Protein 5UV6 (pdb70)

Secondary structure (P-SEA, 3-state):
ccbbbbcccbbbbbbbbbcccccccccccccccccccccccccccccccccccccbbbbbbccccccccccccccccccccccbbbbbbbbbbccccccccccccccccbbbbbbbbbccccbbbbbbbccccccccccbbbbcccccccccbbbbbbbccccbbbbbbbbbbbbbbbbbcbbbbbbbccccbbbbbbbbbcccbbbbbbbcccbbbbcccccbbbbbcccbbbbbbccccccccbbbbbbbbccccccbbbbbbcccccccc/cccccccccbbbbbbbbbcccccccccccccccccccccccccccccccccccccbbbbbbccccccccbbbbbcccccccccbbbbbbbbbbccccccccccccccccbbbbbbbbbccccbbbbbbbcccccccccccbbbbcccccccccbbbbbbbccccbbbbbbbbbbbbbbbbbcbbbbbbbccccbbbbbcccccccbbbbbbbccccccccccccbbbbbcccbbbbbbcccccccbbbbbbbbbccccccbbbbbbbbbbbbcc

Sequence (547 aa):
MDNVTVRQGESATLRCTIDDRVTRVAWLNRSTILYAGNDKWSIDPRVIILVNTPTQYSIMIQNVDVYDEGPYTCSVQTDNHPKTSRVHLIVQVPPQIMNISSDITVNEGSSVTLLCLAIGRPEPTVTWRHLSGFVSEDEYLEISDIKRDQSGEYECSALNDVAAPDVRKVKITVNYPPYISKAKNTGVSVGQKGILSCEASAVPMAEFQWFKEETRLATGLDGMRIENKGRMSTLTFFNVSEKDYGNYTCVATNKLGNTNASITLYGPGAALVMDNVTVRQGESATLRCTIDDRVTRVAWLNRSTILYAGNDKWSIDPRVIILVNTPTQYSIMIQNVDVYDEGPYTCSVQTDNHPKTSRVHLIVQVPPQIMNISSDITVNEGSSVTLLCLAIGRPEPTVTWRHLSVGFVSEDEYLEISDIKRDQSGEYECSALNDVAAPDVRKVKITVNYPPYISKAKNTGVSVGQKGILSCEASAVPMAEFQWFKEETRLATGLDGMRIENKGRMSTLTFFNVSEKDYGNYTCVATNKLGNTNASITLYGPGAALV

B-factor: mean 84.64, std 22.62, range [40.25, 196.36]

Radius of gyration: 53.44 Å; Cα contacts (8 Å, |Δi|>4): 1397; chains: 2; bounding box: 169×76×80 Å

Nearest PDB structures (foldseek):
  5uv6-assembly1_B  TM=1.004E+00  e=1.821E-53  Homo sapiens
  5uv6-assembly1_A  TM=9.792E-01  e=1.766E-50  Homo sapiens
  6u6t-assembly1_A  TM=9.149E-01  e=5.052E-35  Homo sapiens
  6dlf-assembly1_B  TM=9.350E-01  e=6.873E-34  Homo sapiens
  6dlf-assembly1_A  TM=8.987E-01  e=1.972E-33  Homo sapiens

Structure (mmCIF, N/CA/C/O backbone):
data_5UV6
#
_entry.id   5UV6
#
_cell.length_a   93.564
_cell.length_b   93.564
_cell.length_c   262.158
_cell.angle_alpha   90.000
_cell.angle_beta   90.000
_cell.angle_gamma   90.000
#
_symmetry.space_group_name_H-M   'P 41 21 2'
#
loop_
_entity.id
_entity.type
_entity.pdbx_description
1 polymer 'Opioid-binding protein/cell adhesion molecule'
2 branched beta-D-mannopyranose-(1-4)-2-acetamido-2-deoxy-beta-D-glucopyranose-(1-4)-2-acetamido-2-deoxy-beta-D-glucopyranose
3 non-polymer 2-acetamido-2-deoxy-beta-D-glucopyranose
4 water water
#
loop_
_atom_site.group_PDB
_atom_site.id
_atom_site.type_symbol
_atom_site.label_atom_id
_atom_site.label_alt_id
_atom_site.label_comp_id
_atom_site.label_asym_id
_atom_site.label_entity_id
_atom_site.label_seq_id
_atom_site.pdbx_PDB_ins_code
_atom_site.Cartn_x
_atom_site.Cartn_y
_atom_site.Cartn_z
_atom_site.occupancy
_atom_site.B_iso_or_equiv
_atom_site.auth_seq_id
_atom_site.auth_comp_id
_atom_site.auth_asym_id
_atom_site.auth_atom_id
_atom_site.pdbx_PDB_model_num
ATOM 1 N N . MET A 1 7 ? 36.51084 38.51197 286.51490 1.000 99.59215 42 MET A N 1
ATOM 2 C CA . MET A 1 7 ? 36.21442 37.46072 285.54803 1.000 99.59215 42 MET A CA 1
ATOM 3 C C . MET A 1 7 ? 35.36040 36.36471 286.19705 1.000 99.59215 42 MET A C 1
ATOM 4 O O . MET A 1 7 ? 35.20968 36.31605 287.42138 1.000 99.59215 42 MET A O 1
ATOM 9 N N . ASP A 1 8 ? 34.79240 35.50025 285.35654 1.000 100.47321 43 ASP A N 1
ATOM 10 C CA . ASP A 1 8 ? 34.00588 34.35282 285.79373 1.000 97.51340 43 ASP A CA 1
ATOM 11 C C . ASP A 1 8 ? 34.80721 33.06340 285.85133 1.000 96.15910 43 ASP A C 1
ATOM 12 O O . ASP A 1 8 ? 34.36378 32.10812 286.49381 1.000 93.08115 43 ASP A O 1
ATOM 17 N N . ASN A 1 9 ? 35.96073 33.01222 285.19657 1.000 86.58338 44 ASN A N 1
ATOM 18 C CA . ASN A 1 9 ? 36.69156 31.77551 284.98181 1.000 86.98563 44 ASN A CA 1
ATOM 19 C C . ASN A 1 9 ? 37.86915 31.72998 285.94443 1.000 84.16922 44 ASN A C 1
ATOM 20 O O . ASN A 1 9 ? 38.60436 32.71127 286.08832 1.000 84.85404 44 ASN A O 1
ATOM 25 N N . VAL A 1 10 ? 38.02081 30.60331 286.62627 1.000 73.33244 45 VAL A N 1
ATOM 26 C CA . VAL A 1 10 ? 39.19707 30.32491 287.43619 1.000 73.25560 45 VAL A CA 1
ATOM 27 C C . VAL A 1 10 ? 39.93128 29.18792 286.74819 1.000 76.66726 45 VAL A C 1
ATOM 28 O O . VAL A 1 10 ? 39.41933 28.06672 286.64460 1.000 77.47190 45 VAL A O 1
ATOM 32 N N . THR A 1 11 ? 41.12375 29.47919 286.26011 1.000 73.41670 46 THR A N 1
ATOM 33 C CA . THR A 1 11 ? 41.88851 28.53421 285.46527 1.000 76.80386 46 THR A CA 1
ATOM 34 C C . THR A 1 11 ? 43.07089 28.09465 286.31052 1.000 78.10247 46 THR A C 1
ATOM 35 O O . THR A 1 11 ? 43.84325 28.93338 286.79086 1.000 78.08637 46 THR A O 1
ATOM 39 N N . VAL A 1 12 ? 43.20062 26.78468 286.49881 1.000 76.60763 47 VAL A N 1
ATOM 40 C CA . VAL A 1 12 ? 44.20527 26.21664 287.38068 1.000 77.86566 47 VAL A CA 1
ATOM 41 C C . VAL A 1 12 ? 44.89128 25.08012 286.65176 1.000 81.10182 47 VAL A C 1
ATOM 42 O O . VAL A 1 12 ? 44.24494 24.30795 285.93711 1.000 81.64563 47 VAL A O 1
ATOM 46 N N . ARG A 1 13 ? 46.19984 24.98018 286.82575 1.000 79.34229 48 ARG A N 1
ATOM 47 C CA . ARG A 1 13 ? 46.92314 23.86893 286.23845 1.000 85.05513 48 ARG A CA 1
ATOM 48 C C . ARG A 1 13 ? 46.62319 22.59662 287.02556 1.000 84.13368 48 ARG A C 1
ATOM 49 O O . ARG A 1 13 ? 46.53672 22.61383 288.25739 1.000 79.92255 48 ARG A O 1
ATOM 57 N N . GLN A 1 14 ? 46.41481 21.49826 286.30074 1.000 88.57004 49 GLN A N 1
ATOM 58 C CA . GLN A 1 14 ? 46.07118 20.23136 286.93273 1.000 88.68494 49 GLN A CA 1
ATOM 59 C C . GLN A 1 14 ? 47.15380 19.81278 287.91772 1.000 89.49719 49 GLN A C 1
ATOM 60 O O . GLN A 1 14 ? 48.34680 19.83826 287.60100 1.000 93.87856 49 GLN A O 1
ATOM 66 N N . GLY A 1 15 ? 46.73116 19.42293 289.12017 1.000 85.76404 50 GLY A N 1
ATOM 67 C CA . GLY A 1 15 ? 47.65644 19.07353 290.17162 1.000 86.46998 50 GLY A CA 1
ATOM 68 C C . GLY A 1 15 ? 48.00533 20.21325 291.09855 1.000 81.90318 50 GLY A C 1
ATOM 69 O O . GLY A 1 15 ? 48.63645 19.97318 292.13760 1.000 82.03643 50 GLY A O 1
ATOM 70 N N . GLU A 1 16 ? 47.64700 21.44586 290.73687 1.000 80.08417 51 GLU A N 1
ATOM 71 C CA . GLU A 1 16 ? 47.75403 22.59547 291.61859 1.000 79.28548 51 GLU A CA 1
ATOM 72 C C . GLU A 1 16 ? 46.45726 22.73427 292.41422 1.000 76.66534 51 GLU A C 1
ATOM 73 O O . GLU A 1 16 ? 45.53399 21.92826 292.28584 1.000 75.52727 51 GLU A O 1
ATOM 79 N N . SER A 1 17 ? 46.37093 23.77726 293.23302 1.000 71.49907 52 SER A N 1
ATOM 80 C CA . SER A 1 17 ? 45.21644 24.00239 294.09185 1.000 69.63852 52 SER A CA 1
ATOM 81 C C . SER A 1 17 ? 44.38145 25.13803 293.52342 1.000 67.77295 52 SER A C 1
ATOM 82 O O . SER A 1 17 ? 44.92685 26.16626 293.11340 1.000 67.73036 52 SER A O 1
ATOM 85 N N . ALA A 1 18 ? 43.06816 24.94204 293.47753 1.000 66.97788 53 ALA A N 1
ATOM 86 C CA . ALA A 1 18 ? 42.14016 25.98164 293.06201 1.000 63.65605 53 ALA A CA 1
ATOM 87 C C . ALA A 1 18 ? 41.53960 26.64261 294.29081 1.000 59.48081 53 ALA A C 1
ATOM 88 O O . ALA A 1 18 ? 41.11915 25.96241 295.22703 1.000 58.70539 53 ALA A O 1
ATOM 90 N N . THR A 1 19 ? 41.48193 27.96434 294.28247 1.000 61.47530 54 THR A N 1
ATOM 91 C CA . THR A 1 19 ? 40.93820 28.72405 295.39911 1.000 56.77535 54 THR A CA 1
ATOM 92 C C . THR A 1 19 ? 39.65488 29.39701 294.93477 1.000 53.13593 54 THR A C 1
ATOM 93 O O . THR A 1 19 ? 39.65947 30.13990 293.94022 1.000 53.82382 54 THR A O 1
ATOM 97 N N . LEU A 1 20 ? 38.56194 29.13394 295.65061 1.000 54.35289 55 LEU A N 1
ATOM 98 C CA . LEU A 1 20 ? 37.23662 29.62689 295.29037 1.000 51.55742 55 LEU A CA 1
ATOM 99 C C . LEU A 1 20 ? 36.81047 30.62306 296.36173 1.000 48.22167 55 LEU A C 1
ATOM 100 O O . LEU A 1 20 ? 36.31941 30.23769 297.42848 1.000 46.36380 55 LEU A O 1
ATOM 105 N N . ARG A 1 21 ? 36.99562 31.90341 296.06973 1.000 49.59658 56 ARG A N 1
ATOM 106 C CA . ARG A 1 21 ? 36.70395 32.97259 297.00897 1.000 48.57966 56 ARG A CA 1
ATOM 107 C C . ARG A 1 21 ? 35.38645 33.61778 296.63420 1.000 46.87748 56 ARG A C 1
ATOM 108 O O . ARG A 1 21 ? 35.18528 33.99970 295.48050 1.000 47.41757 56 ARG A O 1
ATOM 116 N N . CYS A 1 22 ? 34.50570 33.77336 297.60859 1.000 53.83542 57 CYS A N 1
ATOM 117 C CA . CYS A 1 22 ? 33.23445 34.43758 297.36765 1.000 53.33418 57 CYS A CA 1
ATOM 118 C C . CYS A 1 22 ? 33.18965 35.71445 298.19732 1.000 54.99827 57 CYS A C 1
ATOM 119 O O . CYS A 1 22 ? 33.15678 35.66723 299.43661 1.000 56.40929 57 CYS A O 1
ATOM 122 N N . THR A 1 23 ? 33.25379 36.84595 297.50616 1.000 59.39168 58 THR A N 1
ATOM 123 C CA . THR A 1 23 ? 33.10162 38.13956 298.14528 1.000 61.53171 58 THR A CA 1
ATOM 124 C C . THR A 1 23 ? 31.64308 38.34992 298.49905 1.000 61.53980 58 THR A C 1
ATOM 125 O O . THR A 1 23 ? 30.75467 38.07553 297.69197 1.000 60.51776 58 THR A O 1
ATOM 129 N N . ILE A 1 24 ? 31.38569 38.83270 299.70402 1.000 62.85891 59 ILE A N 1
ATOM 130 C CA . ILE A 1 24 ? 30.02040 39.02189 300.16852 1.000 63.66911 59 ILE A CA 1
ATOM 131 C C . ILE A 1 24 ? 29.87655 40.48363 300.56213 1.000 66.33505 59 ILE A C 1
ATOM 132 O O . ILE A 1 24 ? 30.33427 40.90273 301.63276 1.000 68.87433 59 ILE A O 1
ATOM 137 N N . ASP A 1 25 ? 29.25586 41.26119 299.66930 1.000 79.63455 60 ASP A N 1
ATOM 138 C CA . ASP A 1 25 ? 28.94341 42.67248 299.84737 1.000 84.43351 60 ASP A CA 1
ATOM 139 C C . ASP A 1 25 ? 27.56448 42.89926 300.47165 1.000 86.63527 60 ASP A C 1
ATOM 140 O O . ASP A 1 25 ? 27.00063 43.99471 300.32657 1.000 91.51817 60 ASP A O 1
ATOM 145 N N . ASP A 1 26 ? 26.99438 41.88767 301.12694 1.000 81.25205 61 ASP A N 1
ATOM 146 C CA . ASP A 1 26 ? 25.65123 42.00412 301.67311 1.000 83.34189 61 ASP A CA 1
ATOM 147 C C . ASP A 1 26 ? 25.59370 41.39103 303.06557 1.000 82.86237 61 ASP A C 1
ATOM 148 O O . ASP A 1 26 ? 26.40540 40.53152 303.42550 1.000 82.03776 61 ASP A O 1
ATOM 153 N N . ARG A 1 27 ? 24.61455 41.85466 303.85023 1.000 74.89422 62 ARG A N 1
ATOM 154 C CA . ARG A 1 27 ? 24.24632 41.17465 305.08551 1.000 76.33866 62 ARG A CA 1
ATOM 155 C C . ARG A 1 27 ? 23.66217 39.80997 304.73407 1.000 74.94116 62 ARG A C 1
ATOM 156 O O . ARG A 1 27 ? 22.47064 39.69068 304.42368 1.000 75.48716 62 ARG A O 1
ATOM 158 N N . VAL A 1 28 ? 24.50735 38.78350 304.76036 1.000 65.40772 63 VAL A N 1
ATOM 159 C CA . VAL A 1 28 ? 24.14075 37.43037 304.36998 1.000 64.59996 63 VAL A CA 1
ATOM 160 C C . VAL A 1 28 ? 23.82069 36.62550 305.62130 1.000 67.21048 63 VAL A C 1
ATOM 161 O O . VAL A 1 28 ? 24.54857 36.70029 306.62031 1.000 68.89256 63 VAL A O 1
ATOM 165 N N . THR A 1 29 ? 22.71755 35.87510 305.58332 1.000 58.19431 64 THR A N 1
ATOM 166 C CA . THR A 1 29 ? 22.40116 34.97439 306.68578 1.000 60.53640 64 THR A CA 1
ATOM 167 C C . THR A 1 29 ? 22.91874 33.56835 306.43787 1.000 60.67556 64 THR A C 1
ATOM 168 O O . THR A 1 29 ? 23.30960 32.89359 307.39657 1.000 62.25427 64 THR A O 1
ATOM 172 N N . ARG A 1 30 ? 22.91838 33.09399 305.18451 1.000 54.81479 65 ARG A N 1
ATOM 173 C CA . ARG A 1 30 ? 23.44379 31.75712 304.90617 1.000 54.35345 65 ARG A CA 1
ATOM 174 C C . ARG A 1 30 ? 24.33136 31.77653 303.67718 1.000 49.53089 65 ARG A C 1
ATOM 175 O O . ARG A 1 30 ? 24.14051 32.58040 302.77338 1.000 47.54966 65 ARG A O 1
ATOM 183 N N . VAL A 1 31 ? 25.29310 30.85976 303.64244 1.000 54.54069 66 VAL A N 1
ATOM 184 C CA . VAL A 1 31 ? 26.30531 30.83357 302.59591 1.000 49.66132 66 VAL A CA 1
ATOM 185 C C . VAL A 1 31 ? 26.71164 29.38639 302.34292 1.000 47.30624 66 VAL A C 1
ATOM 186 O O . VAL A 1 31 ? 26.71064 28.55516 303.25492 1.000 48.46276 66 VAL A O 1
ATOM 190 N N . ALA A 1 32 ? 27.03474 29.07950 301.08598 1.000 47.12293 67 ALA A N 1
ATOM 191 C CA . ALA A 1 32 ? 27.42260 27.73209 300.67964 1.000 46.27880 67 ALA A CA 1
ATOM 192 C C . ALA A 1 32 ? 28.21655 27.80431 299.38805 1.000 45.79358 67 ALA A C 1
ATOM 193 O O . ALA A 1 32 ? 28.00442 28.69715 298.56369 1.000 46.40813 67 ALA A O 1
ATOM 195 N N . TRP A 1 33 ? 29.14830 26.86578 299.24002 1.000 47.96382 68 TRP A N 1
ATOM 196 C CA . TRP A 1 33 ? 29.83351 26.59037 297.98377 1.000 48.88444 68 TRP A CA 1
ATOM 197 C C . TRP A 1 33 ? 29.28249 25.28728 297.43300 1.000 52.52650 68 TRP A C 1
ATOM 198 O O . TRP A 1 33 ? 29.34280 24.24297 298.10608 1.000 52.97697 68 TRP A O 1
ATOM 209 N N . LEU A 1 34 ? 28.78367 25.36334 296.19827 1.000 50.38798 69 LEU A N 1
ATOM 210 C CA . LEU A 1 34 ? 28.18903 24.26711 295.45004 1.000 55.23412 69 LEU A CA 1
ATOM 211 C C . LEU A 1 34 ? 29.11569 23.88630 294.31051 1.000 58.39813 69 LEU A C 1
ATOM 212 O O . LEU A 1 34 ? 29.71751 24.75342 293.67049 1.000 57.14808 69 LEU A O 1
ATOM 217 N N . ASN A 1 35 ? 29.23122 22.59137 294.07971 1.000 56.98730 70 ASN A N 1
ATOM 218 C CA . ASN A 1 35 ? 29.89966 22.03226 292.91189 1.000 60.34742 70 ASN A CA 1
ATOM 219 C C . ASN A 1 35 ? 28.78636 21.55722 291.97977 1.000 61.75417 70 ASN A C 1
ATOM 220 O O . ASN A 1 35 ? 28.26107 20.45400 292.13862 1.000 64.09387 70 ASN A O 1
ATOM 225 N N . ARG A 1 36 ? 28.43483 22.39604 291.00052 1.000 66.87239 71 ARG A N 1
ATOM 226 C CA . ARG A 1 36 ? 27.26980 22.16878 290.14865 1.000 67.87083 71 ARG A CA 1
ATOM 227 C C . ARG A 1 36 ? 26.01433 22.22881 291.01160 1.000 67.52798 71 ARG A C 1
ATOM 228 O O . ARG A 1 36 ? 25.65044 23.30821 291.48672 1.000 65.02911 71 ARG A O 1
ATOM 236 N N . SER A 1 37 ? 25.32228 21.10400 291.19398 1.000 65.09298 72 SER A N 1
ATOM 237 C CA . SER A 1 37 ? 24.18423 21.03725 292.10870 1.000 65.58208 72 SER A CA 1
ATOM 238 C C . SER A 1 37 ? 24.50467 20.27367 293.39001 1.000 67.10987 72 SER A C 1
ATOM 239 O O . SER A 1 37 ? 23.59377 19.96296 294.16353 1.000 68.35194 72 SER A O 1
ATOM 242 N N . THR A 1 38 ? 25.77520 19.97740 293.62985 1.000 60.16848 73 THR A N 1
ATOM 243 C CA . THR A 1 38 ? 26.23730 19.31418 294.83599 1.000 60.54299 73 THR A CA 1
ATOM 244 C C . THR A 1 38 ? 26.72228 20.35672 295.83081 1.000 54.96369 73 THR A C 1
ATOM 245 O O . THR A 1 38 ? 27.49386 21.24688 295.46398 1.000 52.71947 73 THR A O 1
ATOM 249 N N . ILE A 1 39 ? 26.27202 20.24819 297.08167 1.000 55.55374 74 ILE A N 1
ATOM 250 C CA . ILE A 1 39 ? 26.70167 21.16335 298.13710 1.000 50.00155 74 ILE A CA 1
ATOM 251 C C . ILE A 1 39 ? 28.06648 20.69838 298.62474 1.000 47.59310 74 ILE A C 1
ATOM 252 O O . ILE A 1 39 ? 28.23710 19.53133 298.99064 1.000 48.61994 74 ILE A O 1
ATOM 257 N N . LEU A 1 40 ? 29.05781 21.58550 298.56428 1.000 51.84119 75 LEU A N 1
ATOM 258 C CA . LEU A 1 40 ? 30.38197 21.25099 299.07923 1.000 49.15156 75 LEU A CA 1
ATOM 259 C C . LEU A 1 40 ? 30.53898 21.67401 300.52871 1.000 45.77513 75 LEU A C 1
ATOM 260 O O . LEU A 1 40 ? 30.89132 20.86249 301.39210 1.000 45.68126 75 LEU A O 1
ATOM 265 N N . TYR A 1 41 ? 30.30884 22.95324 300.79687 1.000 49.91878 76 TYR A N 1
ATOM 266 C CA . TYR A 1 41 ? 30.50290 23.48592 302.13256 1.000 48.30781 76 TYR A CA 1
ATOM 267 C C . TYR A 1 41 ? 29.32877 24.40638 302.40087 1.000 49.33403 76 TYR A C 1
ATOM 268 O O . TYR A 1 41 ? 29.00959 25.24213 301.55519 1.000 49.15479 76 TYR A O 1
ATOM 277 N N . ALA A 1 42 ? 28.67085 24.25543 303.55094 1.000 44.08034 77 ALA A N 1
ATOM 278 C CA . ALA A 1 42 ? 27.55917 25.13535 303.91952 1.000 46.39490 77 ALA A CA 1
ATOM 279 C C . ALA A 1 42 ? 27.89158 25.77780 305.26249 1.000 47.65217 77 ALA A C 1
ATOM 280 O O . ALA A 1 42 ? 27.74979 25.15547 306.31907 1.000 48.75578 77 ALA A O 1
ATOM 282 N N . GLY A 1 43 ? 28.29180 27.03735 305.22606 1.000 47.42919 78 GLY A N 1
ATOM 283 C CA . GLY A 1 43 ? 28.79020 27.64063 306.44319 1.000 50.00396 78 GLY A CA 1
ATOM 284 C C . GLY A 1 43 ? 30.01923 26.88070 306.88179 1.000 47.86677 78 GLY A C 1
ATOM 285 O O . GLY A 1 43 ? 30.94303 26.64539 306.09715 1.000 44.94199 78 GLY A O 1
ATOM 286 N N . ASN A 1 44 ? 30.03527 26.45196 308.13646 1.000 47.87457 79 ASN A N 1
ATOM 287 C CA . ASN A 1 44 ? 31.14536 25.66035 308.63971 1.000 45.87037 79 ASN A CA 1
ATOM 288 C C . ASN A 1 44 ? 30.88522 24.16701 308.53700 1.000 43.77910 79 ASN A C 1
ATOM 289 O O . ASN A 1 44 ? 31.67689 23.37443 309.05983 1.000 42.77452 79 ASN A O 1
ATOM 294 N N . ASP A 1 45 ? 29.80785 23.77021 307.86400 1.000 47.43381 80 ASP A N 1
ATOM 295 C CA . ASP A 1 45 ? 29.38962 22.37544 307.77340 1.000 47.09910 80 ASP A CA 1
ATOM 296 C C . ASP A 1 45 ? 29.89237 21.79126 306.45503 1.000 45.56180 80 ASP A C 1
ATOM 297 O O . ASP A 1 45 ? 29.32380 22.04395 305.39147 1.000 46.07900 80 ASP A O 1
ATOM 302 N N . LYS A 1 46 ? 30.95099 20.99483 306.52262 1.000 47.84199 81 LYS A N 1
ATOM 303 C CA . LYS A 1 46 ? 31.50721 20.36983 305.33096 1.000 47.16536 81 LYS A CA 1
ATOM 304 C C . LYS A 1 46 ? 30.61125 19.21539 304.89393 1.000 49.18795 81 LYS A C 1
ATOM 305 O O . LYS A 1 46 ? 30.51440 18.19670 305.58103 1.000 49.91742 81 LYS A O 1
ATOM 311 N N . TRP A 1 47 ? 29.95639 19.37584 303.74369 1.000 43.64950 82 TRP A N 1
ATOM 312 C CA . TRP A 1 47 ? 29.18668 18.29324 303.13776 1.000 45.89445 82 TRP A CA 1
ATOM 313 C C . TRP A 1 47 ? 30.08917 17.29495 302.41132 1.000 48.12016 82 TRP A C 1
ATOM 314 O O . TRP A 1 47 ? 29.90079 16.07798 302.52759 1.000 51.13338 82 TRP A O 1
ATOM 325 N N . SER A 1 48 ? 31.04055 17.78947 301.62019 1.000 58.20051 83 SER A N 1
ATOM 326 C CA . SER A 1 48 ? 31.92909 16.90871 300.87291 1.000 59.46028 83 SER A CA 1
ATOM 327 C C . SER A 1 48 ? 32.71364 16.00784 301.81579 1.000 59.36867 83 SER A C 1
ATOM 328 O O . SER A 1 48 ? 33.04788 16.39328 302.93711 1.000 57.72163 83 SER A O 1
ATOM 331 N N . ILE A 1 49 ? 33.03797 14.80573 301.34254 1.000 62.93429 84 ILE A N 1
ATOM 332 C CA . ILE A 1 49 ? 33.91588 13.90289 302.07908 1.000 66.58108 84 ILE A CA 1
ATOM 333 C C . ILE A 1 49 ? 35.30754 13.84440 301.45614 1.000 68.63411 84 ILE A C 1
ATOM 334 O O . ILE A 1 49 ? 36.13994 13.02375 301.87248 1.000 72.58668 84 ILE A O 1
ATOM 339 N N . ASP A 1 50 ? 35.57960 14.70824 300.47078 1.000 66.21865 85 ASP A N 1
ATOM 340 C CA . ASP A 1 50 ? 36.85391 14.71954 299.76267 1.000 68.37476 85 ASP A CA 1
ATOM 341 C C . ASP A 1 50 ? 37.85851 15.53909 300.56084 1.000 66.78200 85 ASP A C 1
ATOM 342 O O . ASP A 1 50 ? 37.65707 16.74809 300.73305 1.000 62.66766 85 ASP A O 1
ATOM 347 N N . PRO A 1 51 ? 38.93837 14.93441 301.06326 1.000 64.13780 86 PRO A N 1
ATOM 348 C CA . PRO A 1 51 ? 39.91555 15.70233 301.85202 1.000 63.26912 86 PRO A CA 1
ATOM 349 C C . PRO A 1 51 ? 40.61106 16.79508 301.06005 1.000 61.43048 86 PRO A C 1
ATOM 350 O O . PRO A 1 51 ? 41.31467 17.62435 301.65758 1.000 60.30617 86 PRO A O 1
ATOM 354 N N . ARG A 1 52 ? 40.44574 16.82009 299.73671 1.000 63.41274 87 ARG A N 1
ATOM 355 C CA . ARG A 1 52 ? 41.01578 17.90279 298.94804 1.000 63.71806 87 ARG A CA 1
ATOM 356 C C . ARG A 1 52 ? 40.27360 19.21301 299.17752 1.000 61.67461 87 ARG A C 1
ATOM 357 O O . ARG A 1 52 ? 40.88079 20.28635 299.10352 1.000 63.26228 87 ARG A O 1
ATOM 365 N N . VAL A 1 53 ? 38.98466 19.15838 299.49052 1.000 60.45417 88 VAL A N 1
ATOM 366 C CA . VAL A 1 53 ? 38.18729 20.36901 299.66550 1.000 58.05339 88 VAL A CA 1
ATOM 367 C C . VAL A 1 53 ? 38.33768 20.82833 301.11146 1.000 55.06670 88 VAL A C 1
ATOM 368 O O . VAL A 1 53 ? 37.91458 20.13846 302.03992 1.000 53.46309 88 VAL A O 1
ATOM 372 N N . ILE A 1 54 ? 38.96216 21.98495 301.30837 1.000 52.47119 89 ILE A N 1
ATOM 373 C CA . ILE A 1 54 ? 39.13420 22.55027 302.63781 1.000 50.80567 89 ILE A CA 1
ATOM 374 C C . ILE A 1 54 ? 38.62551 23.98430 302.63093 1.000 49.55337 89 ILE A C 1
ATOM 375 O O . ILE A 1 54 ? 38.64236 24.66873 301.60155 1.000 50.50407 89 ILE A O 1
ATOM 380 N N . ILE A 1 55 ? 38.18473 24.44228 303.79427 1.000 44.93176 90 ILE A N 1
ATOM 381 C CA . ILE A 1 55 ? 37.68129 25.79974 303.95468 1.000 44.98784 90 ILE A CA 1
ATOM 382 C C . ILE A 1 55 ? 38.85345 26.70106 304.30062 1.000 48.04410 90 ILE A C 1
ATOM 383 O O . ILE A 1 55 ? 39.79062 26.28973 304.99460 1.000 49.57679 90 ILE A O 1
ATOM 388 N N . LEU A 1 56 ? 38.82728 27.91969 303.77358 1.000 43.78123 91 LEU A N 1
ATOM 389 C CA . LEU A 1 56 ? 39.91593 28.87223 303.93920 1.000 47.50912 91 LEU A CA 1
ATOM 390 C C . LEU A 1 56 ? 39.48149 30.12640 304.67460 1.000 50.85554 91 LEU A C 1
ATOM 391 O O . LEU A 1 56 ? 40.20202 30.60507 305.55780 1.000 55.07260 91 LEU A O 1
ATOM 396 N N . VAL A 1 57 ? 38.33828 30.69919 304.30989 1.000 44.94874 92 VAL A N 1
ATOM 397 C CA . VAL A 1 57 ? 37.88238 31.95274 304.89982 1.000 49.90417 92 VAL A CA 1
ATOM 398 C C . VAL A 1 57 ? 36.39233 31.83865 305.15502 1.000 48.28203 92 VAL A C 1
ATOM 399 O O . VAL A 1 57 ? 35.64654 31.40388 304.27491 1.000 43.08445 92 VAL A O 1
ATOM 403 N N . ASN A 1 58 ? 35.95255 32.21313 306.36090 1.000 49.58186 93 ASN A N 1
ATOM 404 C CA . ASN A 1 58 ? 34.52273 32.25506 306.68668 1.000 50.00927 93 ASN A CA 1
ATOM 405 C C . ASN A 1 58 ? 34.28908 33.46349 307.59559 1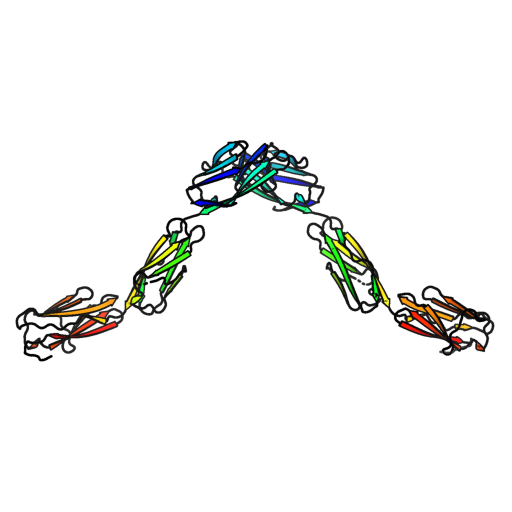.000 57.10702 93 ASN A C 1
ATOM 406 O O . ASN A 1 58 ? 34.14314 33.34177 308.81230 1.000 58.02879 93 ASN A O 1
ATOM 411 N N . THR A 1 59 ? 34.23640 34.63465 306.97784 1.000 56.94418 94 THR A N 1
ATOM 412 C CA . THR A 1 59 ? 33.96863 35.91375 307.60791 1.000 58.33341 94 THR A CA 1
ATOM 413 C C . THR A 1 59 ? 32.72182 36.52385 306.97673 1.000 53.99399 94 THR A C 1
ATOM 414 O O . THR A 1 59 ? 32.32114 36.12584 305.87451 1.000 49.57233 94 THR A O 1
ATOM 418 N N . PRO A 1 60 ? 32.08133 37.49652 307.63593 1.000 59.43542 95 PRO A N 1
ATOM 419 C CA . PRO A 1 60 ? 30.89509 38.12423 307.03140 1.000 56.59594 95 PRO A CA 1
ATOM 420 C C . PRO A 1 60 ? 31.16050 38.76817 305.68123 1.000 53.74723 95 PRO A C 1
ATOM 421 O O . PRO A 1 60 ? 30.19894 39.08767 304.97462 1.000 51.74191 95 PRO A O 1
ATOM 425 N N . THR A 1 61 ? 32.41732 38.97429 305.29736 1.000 62.06318 96 THR A N 1
ATOM 426 C CA . THR A 1 61 ? 32.73449 39.57405 304.01257 1.000 59.27641 96 THR A CA 1
ATOM 427 C C . THR A 1 61 ? 33.23278 38.56752 302.99149 1.000 55.70297 96 THR A C 1
ATOM 428 O O . THR A 1 61 ? 33.40004 38.94051 301.82408 1.000 53.01482 96 THR A O 1
ATOM 432 N N . GLN A 1 62 ? 33.51251 37.32633 303.39528 1.000 53.18386 97 GLN A N 1
ATOM 433 C CA . GLN A 1 62 ? 34.17159 36.40734 302.47439 1.000 49.37900 97 GLN A CA 1
ATOM 434 C C . GLN A 1 62 ? 33.93142 34.95928 302.88733 1.000 48.24944 97 GLN A C 1
ATOM 435 O O . GLN A 1 62 ? 34.03693 34.61695 304.06904 1.000 53.07176 97 GLN A O 1
ATOM 441 N N . TYR A 1 63 ? 33.63753 34.11219 301.89963 1.000 52.09026 98 TYR A N 1
ATOM 442 C CA . TYR A 1 63 ? 33.45839 32.67928 302.11388 1.000 50.00959 98 TYR A CA 1
ATOM 443 C C . TYR A 1 63 ? 34.22471 31.94985 301.01972 1.000 46.91316 98 TYR A C 1
ATOM 444 O O . TYR A 1 63 ? 33.80601 31.95653 299.85667 1.000 45.01312 98 TYR A O 1
ATOM 453 N N . SER A 1 64 ? 35.34384 31.32807 301.38449 1.000 45.59316 99 SER A N 1
ATOM 454 C CA . SER A 1 64 ? 36.31272 30.85386 300.40888 1.000 45.11116 99 SER A CA 1
ATOM 455 C C . SER A 1 64 ? 36.78196 29.46544 300.79707 1.000 44.89094 99 SER A C 1
ATOM 456 O O . SER A 1 64 ? 37.17653 29.24740 301.94994 1.000 46.31449 99 SER A O 1
ATOM 459 N N . ILE A 1 65 ? 36.76740 28.54784 299.82314 1.000 45.83047 100 ILE A N 1
ATOM 460 C CA . ILE A 1 65 ? 37.26248 27.18460 300.00421 1.000 46.59104 100 ILE A CA 1
ATOM 461 C C . ILE A 1 65 ? 38.39302 26.93147 299.01948 1.000 50.38716 100 ILE A C 1
ATOM 462 O O . ILE A 1 65 ? 38.71848 27.78972 298.19217 1.000 51.95713 100 ILE A O 1
ATOM 467 N N . MET A 1 66 ? 38.98530 25.74358 299.08332 1.000 46.77833 101 MET A N 1
ATOM 468 C CA . MET A 1 66 ? 40.07992 25.39328 298.19036 1.000 52.57673 101 MET A CA 1
ATOM 469 C C . MET A 1 66 ? 39.98337 23.91942 297.84208 1.000 55.11447 101 MET A C 1
ATOM 470 O O . MET A 1 66 ? 39.79473 23.07894 298.72908 1.000 52.00138 101 MET A O 1
ATOM 475 N N . ILE A 1 67 ? 40.09212 23.61506 296.55375 1.000 57.75213 102 ILE A N 1
ATOM 476 C CA . ILE A 1 67 ? 40.20775 22.24550 296.07486 1.000 60.30021 102 ILE A CA 1
ATOM 477 C C . ILE A 1 67 ? 41.68624 22.04029 295.79538 1.000 64.21592 102 ILE A C 1
ATOM 478 O O . ILE A 1 67 ? 42.20251 22.48892 294.77029 1.000 67.24247 102 ILE A O 1
ATOM 483 N N . GLN A 1 68 ? 42.38829 21.39569 296.70932 1.000 67.92554 103 GLN A N 1
ATOM 484 C CA . GLN A 1 68 ? 43.80321 21.19149 296.47636 1.000 70.86124 103 GLN A CA 1
ATOM 485 C C . GLN A 1 68 ? 43.99837 19.93456 295.63898 1.000 71.08393 103 GLN A C 1
ATOM 486 O O . GLN A 1 68 ? 43.18146 19.00998 295.68351 1.000 68.97577 103 GLN A O 1
ATOM 492 N N . ASN A 1 69 ? 45.07230 19.93184 294.83808 1.000 67.71823 104 ASN A N 1
ATOM 493 C CA . ASN A 1 69 ? 45.37557 18.86032 293.88470 1.000 73.07555 104 ASN A CA 1
ATOM 494 C C . ASN A 1 69 ? 44.20097 18.64749 292.91777 1.000 72.63228 104 ASN A C 1
ATOM 495 O O . ASN A 1 69 ? 43.53166 17.61019 292.89472 1.000 74.14963 104 ASN A O 1
ATOM 500 N N . VAL A 1 70 ? 43.98604 19.67467 292.09009 1.000 76.03072 105 VAL A N 1
ATOM 501 C CA . VAL A 1 70 ? 42.82528 19.70852 291.20701 1.000 75.55588 105 VAL A CA 1
ATOM 502 C C . VAL A 1 70 ? 42.95581 18.65072 290.11817 1.000 78.58801 105 VAL A C 1
ATOM 503 O O . VAL A 1 70 ? 44.04556 18.39989 289.58135 1.000 82.36950 105 VAL A O 1
ATOM 507 N N . ASP A 1 71 ? 41.83068 18.02662 289.78956 1.000 82.75976 106 ASP A N 1
ATOM 508 C CA . ASP A 1 71 ? 41.70721 17.01038 288.75802 1.000 86.81744 106 ASP A CA 1
ATOM 509 C C . ASP A 1 71 ? 40.90275 17.58125 287.59367 1.000 87.18238 106 ASP A C 1
ATOM 510 O O . ASP A 1 71 ? 40.18592 18.57472 287.73897 1.000 83.39022 106 ASP A O 1
ATOM 515 N N . VAL A 1 72 ? 41.02823 16.95944 286.42024 1.000 88.61078 107 VAL A N 1
ATOM 516 C CA . VAL A 1 72 ? 40.19691 17.38515 285.29425 1.000 89.94743 107 VAL A CA 1
ATOM 517 C C . VAL A 1 72 ? 38.71782 17.23306 285.63574 1.000 86.63852 107 VAL A C 1
ATOM 518 O O . VAL A 1 72 ? 37.89294 18.09238 285.29684 1.000 84.23459 107 VAL A O 1
ATOM 522 N N . TYR A 1 73 ? 38.36554 16.16486 286.35404 1.000 86.99822 108 TYR A N 1
ATOM 523 C CA . TYR A 1 73 ? 36.97578 15.93284 286.72889 1.000 84.37297 108 TYR A CA 1
ATOM 524 C C . TYR A 1 73 ? 36.40132 17.05231 287.58689 1.000 77.19061 108 TYR A C 1
ATOM 525 O O . TYR A 1 73 ? 35.17989 17.10932 287.75838 1.000 75.08022 108 TYR A O 1
ATOM 534 N N . ASP A 1 74 ? 37.24115 17.94255 288.12145 1.000 79.10657 109 ASP A N 1
ATOM 535 C CA . ASP A 1 74 ? 36.74989 19.08152 288.88620 1.000 77.48176 109 ASP A CA 1
ATOM 536 C C . ASP A 1 74 ? 36.24786 20.20692 287.99699 1.000 77.38453 109 ASP A C 1
ATOM 537 O O . ASP A 1 74 ? 35.52472 21.08214 288.48408 1.000 76.01721 109 ASP A O 1
ATOM 542 N N . GLU A 1 75 ? 36.63357 20.21829 286.71868 1.000 77.07610 110 GLU A N 1
ATOM 543 C CA . GLU A 1 75 ? 36.25693 21.31120 285.83162 1.000 76.69244 110 GLU A CA 1
ATOM 544 C C . GLU A 1 75 ? 34.74232 21.41049 285.73515 1.000 75.60767 110 GLU A C 1
ATOM 545 O O . GLU A 1 75 ? 34.05737 20.40717 285.52845 1.000 76.49361 110 GLU A O 1
ATOM 551 N N . GLY A 1 76 ? 34.21666 22.62142 285.90131 1.000 71.72985 111 GLY A N 1
ATOM 552 C CA . GLY A 1 76 ? 32.78445 22.81535 285.87687 1.000 70.84041 111 GLY A CA 1
ATOM 553 C C . GLY A 1 76 ? 32.32697 24.06663 286.59900 1.000 66.42933 111 GLY A C 1
ATOM 554 O O . GLY A 1 76 ? 33.13255 24.90426 287.01353 1.000 64.31025 111 GLY A O 1
ATOM 555 N N . PRO A 1 77 ? 31.00911 24.23869 286.73063 1.000 66.56350 112 PRO A N 1
ATOM 556 C CA . PRO A 1 77 ? 30.49289 25.42274 287.43771 1.000 63.82220 112 PRO A CA 1
ATOM 557 C C . PRO A 1 77 ? 30.36804 25.21974 288.94909 1.000 62.67055 112 PRO A C 1
ATOM 558 O O . PRO A 1 77 ? 29.74069 24.26414 289.42414 1.000 63.65176 112 PRO A O 1
ATOM 562 N N . TYR A 1 78 ? 31.00375 26.11117 289.70856 1.000 59.48046 113 TYR A N 1
ATOM 563 C CA . TYR A 1 78 ? 30.91285 26.16396 291.16237 1.000 57.00489 113 TYR A CA 1
ATOM 564 C C . TYR A 1 78 ? 30.19434 27.44739 291.54862 1.000 53.95716 113 TYR A C 1
ATOM 565 O O . TYR A 1 78 ? 30.57174 28.53269 291.09716 1.000 54.89808 113 TYR A O 1
ATOM 574 N N . THR A 1 79 ? 29.18545 27.33595 292.39827 1.000 57.86671 114 THR A N 1
ATOM 575 C CA . THR A 1 79 ? 28.34875 28.47953 292.72137 1.000 55.75158 114 THR A CA 1
ATOM 576 C C . THR A 1 79 ? 28.47144 28.81928 294.19613 1.000 52.70476 114 THR A C 1
ATOM 577 O O . THR A 1 79 ? 28.41956 27.93963 295.05572 1.000 52.52232 114 THR A O 1
ATOM 581 N N . CYS A 1 80 ? 28.60485 30.10257 294.47978 1.000 55.82781 115 CYS A N 1
ATOM 582 C CA . CYS A 1 80 ? 28.50634 30.60483 295.84160 1.000 53.73950 115 CYS A CA 1
ATOM 583 C C . CYS A 1 80 ? 27.05286 31.01348 296.05027 1.000 55.21913 115 CYS A C 1
ATOM 584 O O . CYS A 1 80 ? 26.62901 32.09190 295.62028 1.000 55.72312 115 CYS A O 1
ATOM 587 N N . SER A 1 81 ? 26.26915 30.12755 296.66476 1.000 49.87335 116 SER A N 1
ATOM 588 C CA . SER A 1 81 ? 24.85519 30.38350 296.90409 1.000 52.31113 116 SER A CA 1
ATOM 589 C C . SER A 1 81 ? 24.67821 30.91294 298.31483 1.000 52.24075 116 SER A C 1
ATOM 590 O O . SER A 1 81 ? 25.28936 30.39569 299.24892 1.000 51.26524 116 SER A O 1
ATOM 593 N N . VAL A 1 82 ? 23.83627 31.93574 298.47758 1.000 52.38768 117 VAL A N 1
ATOM 594 C CA . VAL A 1 82 ? 23.61084 32.54096 299.78574 1.000 53.62118 117 VAL A CA 1
ATOM 595 C C . VAL A 1 82 ? 22.13361 32.84643 299.98235 1.000 57.16097 117 VAL A C 1
ATOM 596 O O . VAL A 1 82 ? 21.32948 32.81533 299.05489 1.000 58.55148 117 VAL A O 1
ATOM 600 N N . GLN A 1 83 ? 21.79916 33.18666 301.21665 1.000 54.64959 118 GLN A N 1
ATOM 601 C CA . GLN A 1 83 ? 20.47431 33.65375 301.59016 1.000 58.04216 118 GLN A CA 1
ATOM 602 C C . GLN A 1 83 ? 20.65819 34.95969 302.34256 1.000 58.66021 118 GLN A C 1
ATOM 603 O O . GLN A 1 83 ? 21.40213 35.00293 303.33508 1.000 58.66196 118 GLN A O 1
ATOM 609 N N . THR A 1 84 ? 20.02092 36.02188 301.83506 1.000 68.04091 119 THR A N 1
ATOM 610 C CA . THR A 1 84 ? 19.95818 37.33229 302.46275 1.000 68.79870 119 THR A CA 1
ATOM 611 C C . THR A 1 84 ? 18.60742 37.50886 303.16031 1.000 72.02567 119 THR A C 1
ATOM 612 O O . THR A 1 84 ? 17.70682 36.66884 303.06554 1.000 73.55124 119 THR A O 1
ATOM 616 N N . ASP A 1 85 ? 18.45993 38.64605 303.84508 1.000 75.32036 120 ASP A N 1
ATOM 617 C CA . ASP A 1 85 ? 17.20651 38.97009 304.51506 1.000 78.28086 120 ASP A CA 1
ATOM 618 C C . ASP A 1 85 ? 16.06492 39.21261 303.53853 1.000 80.06448 120 ASP A C 1
ATOM 619 O O . ASP A 1 85 ? 14.90406 39.23560 303.96285 1.000 83.56338 120 ASP A O 1
ATOM 621 N N . ASN A 1 86 ? 16.35929 39.40399 302.25118 1.000 78.91078 121 ASN A N 1
ATOM 622 C CA . ASN A 1 86 ? 15.33990 39.79008 301.27961 1.000 83.32129 121 ASN A CA 1
ATOM 623 C C . ASN A 1 86 ? 15.13517 38.72809 300.20744 1.000 80.83331 121 ASN A C 1
ATOM 624 O O . ASN A 1 86 ? 14.00866 38.25544 300.02608 1.000 82.91913 121 ASN A O 1
ATOM 626 N N . HIS A 1 87 ? 16.18219 38.34017 299.49250 1.000 76.32124 122 HIS A N 1
ATOM 627 C CA . HIS A 1 87 ? 16.10148 37.34945 298.43246 1.000 75.66019 122 HIS A CA 1
ATOM 628 C C . HIS A 1 87 ? 17.33655 36.46366 298.49544 1.000 72.70008 122 HIS A C 1
ATOM 629 O O . HIS A 1 87 ? 18.34797 36.84243 299.09844 1.000 70.29168 122 HIS A O 1
ATOM 631 N N . PRO A 1 88 ? 17.26090 35.24686 297.95148 1.000 69.08886 123 PRO A N 1
ATOM 632 C CA . PRO A 1 88 ? 18.48096 34.45562 297.77097 1.000 66.28845 123 PRO A CA 1
ATOM 633 C C . PRO A 1 88 ? 19.28230 35.01778 296.61296 1.000 63.92797 123 PRO A C 1
ATOM 634 O O . PRO A 1 88 ? 18.72871 35.57241 295.66241 1.000 65.14637 123 PRO A O 1
ATOM 638 N N . LYS A 1 89 ? 20.59888 34.88845 296.70428 1.000 60.36343 124 LYS A N 1
ATOM 639 C CA . LYS A 1 89 ? 21.48992 35.34142 295.64929 1.000 61.01927 124 LYS A CA 1
ATOM 640 C C . LYS A 1 89 ? 22.52012 34.26428 295.35726 1.000 57.57041 124 LYS A C 1
ATOM 641 O O . LYS A 1 89 ? 22.82625 33.43182 296.21219 1.000 54.64324 124 LYS A O 1
ATOM 647 N N . THR A 1 90 ? 23.02807 34.26739 294.12595 1.000 60.55469 125 THR A N 1
ATOM 648 C CA . THR A 1 90 ? 24.03082 33.30627 293.68474 1.000 59.19424 125 THR A CA 1
ATOM 649 C C . THR A 1 90 ? 25.08413 34.01891 292.85272 1.000 58.16838 125 THR A C 1
ATOM 650 O O . THR A 1 90 ? 24.88898 35.14586 292.38370 1.000 60.64371 125 THR A O 1
ATOM 654 N N . SER A 1 91 ? 26.19621 33.31945 292.63744 1.000 61.11319 126 SER A N 1
ATOM 655 C CA . SER A 1 91 ? 27.28524 33.84884 291.82652 1.000 61.64293 126 SER A CA 1
ATOM 656 C C . SER A 1 91 ? 28.11064 32.67108 291.33512 1.000 61.29871 126 SER A C 1
ATOM 657 O O . SER A 1 91 ? 28.82954 32.05734 292.12502 1.000 60.04611 126 SER A O 1
ATOM 660 N N . ARG A 1 92 ? 27.99820 32.35584 290.04651 1.000 70.80494 127 ARG A N 1
ATOM 661 C CA . ARG A 1 92 ? 28.73849 31.24400 289.46474 1.000 71.73592 127 ARG A CA 1
ATOM 662 C C . ARG A 1 92 ? 30.16613 31.65643 289.14347 1.000 71.69430 127 ARG A C 1
ATOM 663 O O . ARG A 1 92 ? 30.42964 32.78946 288.73119 1.000 73.36519 127 ARG A O 1
ATOM 671 N N . VAL A 1 93 ? 31.08420 30.72303 289.34189 1.000 67.45760 128 VAL A N 1
ATOM 672 C CA . VAL A 1 93 ? 32.43758 30.78572 288.81306 1.000 68.71308 128 VAL A CA 1
ATOM 673 C C . VAL A 1 93 ? 32.66788 29.47670 288.06935 1.000 71.72341 128 VAL A C 1
ATOM 674 O O . VAL A 1 93 ? 32.05072 28.45238 288.37461 1.000 72.42535 128 VAL A O 1
ATOM 678 N N . HIS A 1 94 ? 33.51086 29.52502 287.04855 1.000 72.36390 129 HIS A N 1
ATOM 679 C CA . HIS A 1 94 ? 33.79969 28.36704 286.21586 1.000 75.32861 129 HIS A CA 1
ATOM 680 C C . HIS A 1 94 ? 35.22784 27.90870 286.48499 1.000 76.70772 129 HIS A C 1
ATOM 681 O O . HIS A 1 94 ? 36.18116 28.66384 286.26043 1.000 76.85839 129 HIS A O 1
ATOM 688 N N . LEU A 1 95 ? 35.36946 26.68579 286.98901 1.000 69.78952 130 LEU A N 1
ATOM 689 C CA . LEU A 1 95 ? 36.67890 26.06839 287.14891 1.000 71.90796 130 LEU A CA 1
ATOM 690 C C . LEU A 1 95 ? 37.10527 25.44311 285.82243 1.000 74.29401 130 LEU A C 1
ATOM 691 O O . LEU A 1 95 ? 36.40939 24.56619 285.28828 1.000 75.44993 130 LEU A O 1
ATOM 696 N N . ILE A 1 96 ? 38.22895 25.91418 285.28366 1.000 74.69255 131 ILE A N 1
ATOM 697 C CA . ILE A 1 96 ? 38.80673 25.40747 284.04208 1.000 78.37922 131 ILE A CA 1
ATOM 698 C C . ILE A 1 96 ? 40.13888 24.75210 284.38112 1.000 79.76180 131 ILE A C 1
ATOM 699 O O . ILE A 1 96 ? 41.03541 25.40207 284.93493 1.000 79.25822 131 ILE A O 1
ATOM 704 N N . VAL A 1 97 ? 40.26134 23.46436 284.07887 1.000 80.71625 132 VAL A N 1
ATOM 705 C CA . VAL A 1 97 ? 41.46875 22.70941 284.37417 1.000 82.81985 132 VAL A CA 1
ATOM 706 C C . VAL A 1 97 ? 42.31089 22.61675 283.11321 1.000 89.71615 132 VAL A C 1
ATOM 707 O O . VAL A 1 97 ? 41.81030 22.25010 282.03802 1.000 94.27827 132 VAL A O 1
ATOM 711 N N . GLN A 1 98 ? 43.58984 22.95630 283.24292 1.000 90.73809 133 GLN A N 1
ATOM 712 C CA . GLN A 1 98 ? 44.53004 22.93142 282.13263 1.000 97.59161 133 GLN A CA 1
ATOM 713 C C . GLN A 1 98 ? 45.54598 21.81351 282.33038 1.000 101.45511 133 GLN A C 1
ATOM 714 O O . GLN A 1 98 ? 46.08078 21.63924 283.42935 1.000 98.44287 133 GLN A O 1
ATOM 720 N N . VAL A 1 99 ? 45.82110 21.07628 281.25839 1.000 109.40626 134 VAL A N 1
ATOM 721 C CA . VAL A 1 99 ? 46.72431 19.93292 281.27665 1.000 110.07570 134 VAL A CA 1
ATOM 722 C C . VAL A 1 99 ? 47.80118 20.17828 280.23004 1.000 106.83289 134 VAL A C 1
ATOM 723 O O . VAL A 1 99 ? 47.47158 20.47939 279.08155 1.000 103.79094 134 VAL A O 1
ATOM 727 N N . PRO A 1 100 ? 49.07981 20.05258 280.57365 1.000 107.83987 135 PRO A N 1
ATOM 728 C CA . PRO A 1 100 ? 50.13714 20.12128 279.57166 1.000 105.07457 135 PRO A CA 1
ATOM 729 C C . PRO A 1 100 ? 49.89118 19.12895 278.45161 1.000 102.58984 135 PRO A C 1
ATOM 730 O O . PRO A 1 100 ? 49.25683 18.08305 278.66656 1.000 104.12937 135 PRO A O 1
ATOM 734 N N . PRO A 1 101 ? 50.36919 19.42430 277.24189 1.000 99.25761 136 PRO A N 1
ATOM 735 C CA . PRO A 1 101 ? 50.14070 18.51206 276.12194 1.000 97.19862 136 PRO A CA 1
ATOM 736 C C . PRO A 1 101 ? 51.03494 17.29200 276.22980 1.000 98.19710 136 PRO A C 1
ATOM 737 O O . PRO A 1 101 ? 52.11168 17.33202 276.83089 1.000 99.60680 136 PRO A O 1
ATOM 741 N N . GLN A 1 102 ? 50.56316 16.18943 275.65237 1.000 98.10993 137 GLN A N 1
ATOM 742 C CA . GLN A 1 102 ? 51.33309 14.95256 275.65308 1.000 99.35994 137 GLN A CA 1
ATOM 743 C C . GLN A 1 102 ? 51.06685 14.14328 274.39070 1.000 97.62350 137 GLN A C 1
ATOM 744 O O . GLN A 1 102 ? 49.90877 13.90708 274.03182 1.000 98.10297 137 GLN A O 1
ATOM 750 N N . ILE A 1 103 ? 52.14548 13.71748 273.73239 1.000 96.45591 138 ILE A N 1
ATOM 751 C CA . ILE A 1 103 ? 52.04259 12.78986 272.61193 1.000 95.47299 138 ILE A CA 1
ATOM 752 C C . ILE A 1 103 ? 51.69810 11.41253 273.16021 1.000 99.52434 138 ILE A C 1
ATOM 753 O O . ILE A 1 103 ? 52.43606 10.85534 273.97998 1.000 102.10907 138 ILE A O 1
ATOM 758 N N . MET A 1 104 ? 50.58366 10.85043 272.70069 1.000 100.70443 139 MET A N 1
ATOM 759 C CA . MET A 1 104 ? 50.22338 9.48739 273.07356 1.000 105.16442 139 MET A CA 1
ATOM 760 C C . MET A 1 104 ? 50.95080 8.49450 272.16949 1.000 104.84141 139 MET A C 1
ATOM 761 O O . MET A 1 104 ? 52.04991 8.04226 272.50793 1.000 105.51903 139 MET A O 1
ATOM 766 N N . ASN A 1 105 ? 50.34036 8.12972 271.03793 1.000 110.30557 140 ASN A N 1
ATOM 767 C CA . ASN A 1 105 ? 50.97576 7.27763 270.03616 1.000 109.79583 140 ASN A CA 1
ATOM 768 C C . ASN A 1 105 ? 51.64939 8.11959 268.95385 1.000 104.44626 140 ASN A C 1
ATOM 769 O O . ASN A 1 105 ? 51.15229 9.18878 268.58403 1.000 102.03804 140 ASN A O 1
ATOM 774 N N . ILE A 1 106 ? 52.78829 7.62848 268.45112 1.000 99.42101 141 ILE A N 1
ATOM 775 C CA . ILE A 1 106 ? 53.52374 8.25236 267.35017 1.000 94.96914 141 ILE A CA 1
ATOM 776 C C . ILE A 1 106 ? 53.94939 7.16571 266.36575 1.000 95.38248 141 ILE A C 1
ATOM 777 O O . ILE A 1 106 ? 54.16554 6.00970 266.74553 1.000 98.69418 141 ILE A O 1
ATOM 782 N N . SER A 1 107 ? 54.06305 7.53995 265.08817 1.000 90.18865 142 SER A N 1
ATOM 783 C CA . SER A 1 107 ? 54.55117 6.60154 264.08058 1.000 90.31989 142 SER A CA 1
ATOM 784 C C . SER A 1 107 ? 55.93790 6.08695 264.44604 1.000 89.88553 142 SER A C 1
ATOM 785 O O . SER A 1 107 ? 56.78919 6.83027 264.94367 1.000 87.74073 142 SER A O 1
ATOM 788 N N . SER A 1 108 ? 56.15242 4.79882 264.21341 1.000 92.41610 143 SER A N 1
ATOM 789 C CA . SER A 1 108 ? 57.43974 4.18507 264.48476 1.000 92.73428 143 SER A CA 1
ATOM 790 C C . SER A 1 108 ? 58.34965 4.28219 263.25889 1.000 89.16830 143 SER A C 1
ATOM 791 O O . SER A 1 108 ? 57.89446 4.44207 262.11968 1.000 87.64241 143 SER A O 1
ATOM 794 N N . ASP A 1 109 ? 59.65589 4.18483 263.52112 1.000 88.35458 144 ASP A N 1
ATOM 795 C CA . ASP A 1 109 ? 60.67368 4.30961 262.48519 1.000 85.11050 144 ASP A CA 1
ATOM 796 C C . ASP A 1 109 ? 60.37035 3.37742 261.31960 1.000 85.87595 144 ASP A C 1
ATOM 797 O O . ASP A 1 109 ? 59.83653 2.27595 261.50274 1.000 89.95214 144 ASP A O 1
ATOM 802 N N . ILE A 1 110 ? 60.69829 3.83378 260.10600 1.000 85.08575 145 ILE A N 1
ATOM 803 C CA . ILE A 1 110 ? 60.48832 3.03421 258.90412 1.000 85.86325 145 ILE A CA 1
ATOM 804 C C . ILE A 1 110 ? 61.68832 3.14304 257.98411 1.000 82.74535 145 ILE A C 1
ATOM 805 O O . ILE A 1 110 ? 62.40384 4.14844 257.97747 1.000 79.45511 145 ILE A O 1
ATOM 810 N N . THR A 1 111 ? 61.89473 2.08661 257.20431 1.000 84.07785 146 THR A N 1
ATOM 811 C CA . THR A 1 111 ? 62.65061 2.14578 255.96251 1.000 81.48086 146 THR A CA 1
ATOM 812 C C . THR A 1 111 ? 61.64320 1.98943 254.82846 1.000 82.66101 146 THR A C 1
ATOM 813 O O . THR A 1 111 ? 60.74792 1.13981 254.90803 1.000 86.74914 146 THR A O 1
ATOM 817 N N . VAL A 1 112 ? 61.75978 2.82370 253.79281 1.000 80.83891 147 VAL A N 1
ATOM 818 C CA . VAL A 1 112 ? 60.90134 2.71161 252.61520 1.000 82.50729 147 VAL A CA 1
ATOM 819 C C . VAL A 1 112 ? 61.73250 2.99557 251.37133 1.000 80.14198 147 VAL A C 1
ATOM 820 O O . VAL A 1 112 ? 62.71748 3.73570 251.41828 1.000 77.60045 147 VAL A O 1
ATOM 824 N N . ASN A 1 113 ? 61.32364 2.41400 250.24706 1.000 80.23860 148 AS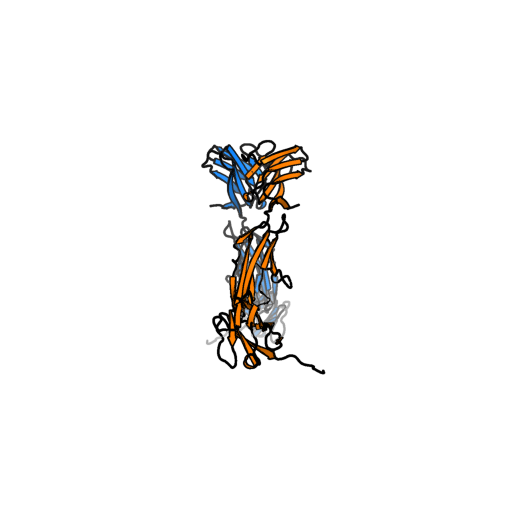N A N 1
ATOM 825 C CA . ASN A 1 113 ? 62.04103 2.64370 248.99843 1.000 78.68534 148 ASN A CA 1
ATOM 826 C C . ASN A 1 113 ? 61.75092 4.03883 248.45167 1.000 78.22100 148 ASN A C 1
ATOM 827 O O . ASN A 1 113 ? 60.69195 4.62506 248.69910 1.000 80.01238 148 ASN A O 1
ATOM 832 N N . GLU A 1 114 ? 62.72426 4.57692 247.72083 1.000 72.78916 149 GLU A N 1
ATOM 833 C CA . GLU A 1 114 ? 62.55839 5.87516 247.08264 1.000 74.16048 149 GLU A CA 1
ATOM 834 C C . GLU A 1 114 ? 61.33722 5.85718 246.16897 1.000 77.64907 149 GLU A C 1
ATOM 835 O O . GLU A 1 114 ? 61.06834 4.86823 245.48187 1.000 78.63605 149 GLU A O 1
ATOM 841 N N . GLY A 1 115 ? 60.57981 6.95215 246.18026 1.000 81.48733 150 GLY A N 1
ATOM 842 C CA . GLY A 1 115 ? 59.43148 7.10394 245.31606 1.000 84.68133 150 GLY A CA 1
ATOM 843 C C . GLY A 1 115 ? 58.11067 6.62867 245.88969 1.000 85.92179 150 GLY A C 1
ATOM 844 O O . GLY A 1 115 ? 57.05748 6.98949 245.35483 1.000 89.40073 150 GLY A O 1
ATOM 845 N N . SER A 1 116 ? 58.12472 5.84081 246.96113 1.000 87.17629 151 SER A N 1
ATOM 846 C CA . SER A 1 116 ? 56.87651 5.39748 247.56159 1.000 89.86950 151 SER A CA 1
ATOM 847 C C . SER A 1 116 ? 56.34490 6.46945 248.51868 1.000 89.15262 151 SER A C 1
ATOM 848 O O . SER A 1 116 ? 56.94094 7.53686 248.69568 1.000 86.88163 151 SER A O 1
ATOM 851 N N . SER A 1 117 ? 55.20507 6.18823 249.14458 1.000 90.99668 152 SER A N 1
ATOM 852 C CA . SER A 1 117 ? 54.54760 7.14709 250.02233 1.000 90.41153 152 SER A CA 1
ATOM 853 C C . SER A 1 117 ? 54.81919 6.83206 251.48699 1.000 88.45152 152 SER A C 1
ATOM 854 O O . SER A 1 117 ? 55.05329 5.68256 251.86801 1.000 89.58915 152 SER A O 1
ATOM 857 N N . VAL A 1 118 ? 54.77753 7.87283 252.31000 1.000 88.93470 153 VAL A N 1
ATOM 858 C CA . VAL A 1 118 ? 54.95820 7.73055 253.74766 1.000 87.34027 153 VAL A CA 1
ATOM 859 C C . VAL A 1 118 ? 53.88651 8.55431 254.44547 1.000 88.72866 153 VAL A C 1
ATOM 860 O O . VAL A 1 118 ? 53.61901 9.69725 254.06258 1.000 89.07690 153 VAL A O 1
ATOM 864 N N . THR A 1 119 ? 53.26653 7.97205 255.46739 1.000 88.41991 154 THR A N 1
ATOM 865 C CA . THR A 1 119 ? 52.32113 8.68422 256.31612 1.000 89.43870 154 THR A CA 1
ATOM 866 C C . THR A 1 119 ? 52.80461 8.58760 257.75337 1.000 87.81114 154 THR A C 1
ATOM 867 O O . THR A 1 119 ? 52.93228 7.48520 258.29853 1.000 89.59445 154 THR A O 1
ATOM 871 N N . LEU A 1 120 ? 53.10185 9.73811 258.34610 1.000 88.87702 155 LEU A N 1
ATOM 872 C CA . LEU A 1 120 ? 53.41184 9.85179 259.76176 1.000 87.93603 155 LEU A CA 1
ATOM 873 C C . LEU A 1 120 ? 52.19514 10.42098 260.47803 1.000 89.72363 155 LEU A C 1
ATOM 874 O O . LEU A 1 120 ? 51.47829 11.25943 259.92705 1.000 90.75749 155 LEU A O 1
ATOM 879 N N . LEU A 1 121 ? 51.94271 9.94267 261.69255 1.000 88.71932 156 LEU A N 1
ATOM 880 C CA . LEU A 1 121 ? 50.77428 10.35895 262.45790 1.000 90.91863 156 LEU A CA 1
ATOM 881 C C . LEU A 1 121 ? 51.19633 10.69187 263.87702 1.000 90.08638 156 LEU A C 1
ATOM 882 O O . LEU A 1 121 ? 51.88865 9.89889 264.52198 1.000 90.64992 156 LEU A O 1
ATOM 887 N N . CYS A 1 122 ? 50.78359 11.86343 264.35636 1.000 94.20553 157 CYS A N 1
ATOM 888 C CA . CYS A 1 122 ? 51.09901 12.31997 265.70959 1.000 93.86128 157 CYS A CA 1
ATOM 889 C C . CYS A 1 122 ? 49.81370 12.73421 266.42009 1.000 95.73749 157 CYS A C 1
ATOM 890 O O . CYS A 1 122 ? 49.29171 13.82764 266.18468 1.000 95.73616 157 CYS A O 1
ATOM 893 N N . LEU A 1 123 ? 49.31814 11.87752 267.30468 1.000 95.65586 158 LEU A N 1
ATOM 894 C CA . LEU A 1 123 ? 48.11399 12.16252 268.07377 1.000 98.25221 158 LEU A CA 1
ATOM 895 C C . LEU A 1 123 ? 48.48558 12.55364 269.49958 1.000 98.37564 158 LEU A C 1
ATOM 896 O O . LEU A 1 123 ? 49.25733 11.85239 270.16463 1.000 99.27661 158 LEU A O 1
ATOM 901 N N . ALA A 1 124 ? 47.93887 13.67735 269.95938 1.000 97.75266 159 ALA A N 1
ATOM 902 C CA . ALA A 1 124 ? 48.26492 14.22017 271.26633 1.000 98.07689 159 ALA A CA 1
ATOM 903 C C . ALA A 1 124 ? 46.99335 14.71222 271.94435 1.000 100.24905 159 ALA A C 1
ATOM 904 O O . ALA A 1 124 ? 45.95737 14.91247 271.30456 1.000 100.93343 159 ALA A O 1
ATOM 906 N N . ILE A 1 125 ? 47.08855 14.92774 273.25727 1.000 100.07686 160 ILE A N 1
ATOM 907 C CA . ILE A 1 125 ? 45.98211 15.41831 274.06526 1.000 102.23167 160 ILE A CA 1
ATOM 908 C C . ILE A 1 125 ? 46.49179 16.58125 274.90827 1.000 101.28559 160 ILE A C 1
ATOM 909 O O . ILE A 1 125 ? 47.68554 16.88569 274.92929 1.000 99.61094 160 ILE A O 1
ATOM 914 N N . GLY A 1 126 ? 45.56478 17.23647 275.59207 1.000 101.05541 161 GLY A N 1
ATOM 915 C CA . GLY A 1 126 ? 45.88199 18.39348 276.40492 1.000 100.83178 161 GLY A CA 1
ATOM 916 C C . GLY A 1 126 ? 44.66398 19.26811 276.57994 1.000 101.66165 161 GLY A C 1
ATOM 917 O O . GLY A 1 126 ? 43.65232 19.11905 275.89484 1.000 102.04821 161 GLY A O 1
ATOM 918 N N . ARG A 1 127 ? 44.77127 20.18888 277.53104 1.000 102.46780 162 ARG A N 1
ATOM 919 C CA . ARG A 1 127 ? 43.66767 21.08134 277.88402 1.000 103.63312 162 ARG A CA 1
ATOM 920 C C . ARG A 1 127 ? 44.18599 22.51351 277.92107 1.000 102.50226 162 ARG A C 1
ATOM 921 O O . ARG A 1 127 ? 44.97487 22.85689 278.82613 1.000 103.48143 162 ARG A O 1
ATOM 929 N N . PRO A 1 128 ? 43.77846 23.38359 276.98017 1.000 103.92071 163 PRO A N 1
ATOM 930 C CA . PRO A 1 128 ? 42.86539 23.01727 275.89640 1.000 103.60029 163 PRO A CA 1
ATOM 931 C C . PRO A 1 128 ? 43.57168 22.19714 274.81846 1.000 101.55515 163 PRO A C 1
ATOM 932 O O . PRO A 1 128 ? 44.79289 22.04487 274.86675 1.000 100.07248 163 PRO A O 1
ATOM 936 N N . GLU A 1 129 ? 42.80060 21.69172 273.86439 1.000 105.32397 164 GLU A N 1
ATOM 937 C CA . GLU A 1 129 ? 43.30815 20.71110 272.91631 1.000 104.06617 164 GLU A CA 1
ATOM 938 C C . GLU A 1 129 ? 44.49823 21.27452 272.14094 1.000 101.20505 164 GLU A C 1
ATOM 939 O O . GLU A 1 129 ? 44.42457 22.40339 271.63250 1.000 100.79118 164 GLU A O 1
ATOM 945 N N . PRO A 1 130 ? 45.60036 20.53548 272.02795 1.000 97.23307 165 PRO A N 1
ATOM 946 C CA . PRO A 1 130 ? 46.83114 21.11573 271.48381 1.000 94.87266 165 PRO A CA 1
ATOM 947 C C . PRO A 1 130 ? 46.84565 21.14494 269.96306 1.000 93.57745 165 PRO A C 1
ATOM 948 O O . PRO A 1 130 ? 46.13323 20.40691 269.27900 1.000 94.38105 165 PRO A O 1
ATOM 952 N N . THR A 1 131 ? 47.67590 22.03686 269.44148 1.000 92.02036 166 THR A N 1
ATOM 953 C CA . THR A 1 131 ? 48.02011 22.02734 268.03018 1.000 91.46012 166 THR A CA 1
ATOM 954 C C . THR A 1 131 ? 49.38862 21.37710 267.86456 1.000 90.16501 166 THR A C 1
ATOM 955 O O . THR A 1 131 ? 50.18874 21.30635 268.80160 1.000 89.42640 166 THR A O 1
ATOM 959 N N . VAL A 1 132 ? 49.64810 20.88765 266.66281 1.000 90.92149 167 VAL A N 1
ATOM 960 C CA . VAL A 1 132 ? 50.78399 20.01232 266.41342 1.000 89.63782 167 VAL A CA 1
ATOM 961 C C . VAL A 1 132 ? 51.50859 20.46461 265.14882 1.000 90.62594 167 VAL A C 1
ATOM 962 O O . VAL A 1 132 ? 50.87165 20.86130 264.16688 1.000 92.51936 167 VAL A O 1
ATOM 966 N N . THR A 1 133 ? 52.84676 20.42416 265.18198 1.000 85.21989 168 THR A N 1
ATOM 967 C CA . THR A 1 133 ? 53.66902 20.76404 264.02747 1.000 86.16294 168 THR A CA 1
ATOM 968 C C . THR A 1 133 ? 54.74555 19.70929 263.83588 1.000 84.83600 168 THR A C 1
ATOM 969 O O . THR A 1 133 ? 55.38975 19.28448 264.79969 1.000 84.02697 168 THR A O 1
ATOM 973 N N . TRP A 1 134 ? 54.93646 19.30089 262.58346 1.000 83.13992 169 TRP A N 1
ATOM 974 C CA . TRP A 1 134 ? 56.03718 18.44017 262.17707 1.000 81.98139 169 TRP A CA 1
ATOM 975 C C . TRP A 1 134 ? 57.16886 19.28568 261.60652 1.000 83.20687 169 TRP A C 1
ATOM 976 O O . TRP A 1 134 ? 56.92662 20.25845 260.88544 1.000 84.87308 169 TRP A O 1
ATOM 987 N N . ARG A 1 135 ? 58.40569 18.90550 261.92127 1.000 81.57991 170 ARG A N 1
ATOM 988 C CA . ARG A 1 135 ? 59.58000 19.61936 261.43529 1.000 83.34832 170 ARG A CA 1
ATOM 989 C C . ARG A 1 135 ? 60.65028 18.60867 261.05223 1.000 82.47476 170 ARG A C 1
ATOM 990 O O . ARG A 1 135 ? 61.10196 17.83328 261.90062 1.000 82.00591 170 ARG A O 1
ATOM 998 N N . HIS A 1 136 ? 61.06371 18.63257 259.78284 1.000 77.41327 171 HIS A N 1
ATOM 999 C CA . HIS A 1 136 ? 62.17772 17.80902 259.32211 1.000 76.68522 171 HIS A CA 1
ATOM 1000 C C . HIS A 1 136 ? 63.48746 18.35217 259.88398 1.000 79.79384 171 HIS A C 1
ATOM 1001 O O . HIS A 1 136 ? 63.76102 19.55117 259.79073 1.000 82.72803 171 HIS A O 1
ATOM 1008 N N . LEU A 1 137 ? 64.28899 17.48130 260.49299 1.000 77.32082 172 LEU A N 1
ATOM 1009 C CA . LEU A 1 137 ? 65.49786 17.92377 261.17554 1.000 81.83444 172 LEU A CA 1
ATOM 1010 C C . LEU A 1 137 ? 66.72039 17.96719 260.26260 1.000 84.14560 172 LEU A C 1
ATOM 1011 O O . LEU A 1 137 ? 67.82586 18.22690 260.74809 1.000 88.83626 172 LEU A O 1
ATOM 1016 N N . SER A 1 138 ? 66.54935 17.72930 258.96275 1.000 85.48329 173 SER A N 1
ATOM 1017 C CA . SER A 1 138 ? 67.64387 17.83219 257.99140 1.000 87.25856 173 SER A CA 1
ATOM 1018 C C . SER A 1 138 ? 67.34969 18.85424 256.88405 1.000 87.34942 173 SER A C 1
ATOM 1019 O O . SER A 1 138 ? 67.12806 20.03927 257.14534 1.000 90.09219 173 SER A O 1
ATOM 1022 N N . GLY A 1 144 ? 62.26391 23.95030 258.89634 1.000 96.74866 179 GLY A N 1
ATOM 1023 C CA . GLY A 1 144 ? 61.69347 23.04672 257.91177 1.000 93.85208 179 GLY A CA 1
ATOM 1024 C C . GLY A 1 144 ? 60.34347 22.47704 258.31566 1.000 91.99269 179 GLY A C 1
ATOM 1025 O O . GLY A 1 144 ? 60.17320 21.25752 258.39037 1.000 90.16781 179 GLY A O 1
ATOM 1026 N N . PHE A 1 145 ? 59.38063 23.36234 258.57091 1.000 96.39448 180 PHE A N 1
ATOM 1027 C CA . PHE A 1 145 ? 58.03864 22.96439 258.99666 1.000 95.55284 180 PHE A CA 1
ATOM 1028 C C . PHE A 1 145 ? 57.28848 22.34201 257.82556 1.000 95.71548 180 PHE A C 1
ATOM 1029 O O . PHE A 1 145 ? 56.76277 23.04798 256.96200 1.000 96.87701 180 PHE A O 1
ATOM 1037 N N . VAL A 1 146 ? 57.21532 21.00832 257.80839 1.000 91.83266 181 VAL A N 1
ATOM 1038 C CA . VAL A 1 146 ? 56.59965 20.30404 256.68831 1.000 93.07853 181 VAL A CA 1
ATOM 1039 C C . VAL A 1 146 ? 55.08046 20.30932 256.80598 1.000 94.20109 181 VAL A C 1
ATOM 1040 O O . VAL A 1 146 ? 54.37014 20.44499 255.80558 1.000 94.70859 181 VAL A O 1
ATOM 1044 N N . SER A 1 147 ? 54.55371 20.13951 258.01277 1.000 95.18651 182 SER A N 1
ATOM 1045 C CA . SER A 1 147 ? 53.11351 20.13407 258.21032 1.000 96.20008 182 SER A CA 1
ATOM 1046 C C . SER A 1 147 ? 52.78926 20.66781 259.59392 1.000 95.77557 182 SER A C 1
ATOM 1047 O O . SER A 1 147 ? 53.65339 20.77831 260.46547 1.000 93.63411 182 SER A O 1
ATOM 1050 N N . GLU A 1 148 ? 51.51849 20.99322 259.78168 1.000 101.32073 183 GLU A N 1
ATOM 1051 C CA . GLU A 1 148 ? 50.97954 21.43162 261.05773 1.000 100.63301 183 GLU A CA 1
ATOM 1052 C C . GLU A 1 148 ? 49.67754 20.69716 261.34491 1.000 100.71945 183 GLU A C 1
ATOM 1053 O O . GLU A 1 148 ? 48.67587 21.28657 261.76394 1.000 102.18523 183 GLU A O 1
ATOM 1059 N N . ASP A 1 149 ? 49.68500 19.38756 261.10641 1.000 100.18847 184 ASP A N 1
ATOM 1060 C CA . ASP A 1 149 ? 48.52941 18.53153 261.31077 1.000 99.86185 184 ASP A CA 1
ATOM 1061 C C . ASP A 1 149 ? 49.00101 17.22305 261.93186 1.000 96.82746 184 ASP A C 1
ATOM 1062 O O . ASP A 1 149 ? 50.17344 16.85564 261.83059 1.000 95.21304 184 ASP A O 1
ATOM 1067 N N . GLU A 1 150 ? 48.07474 16.53743 262.60878 1.000 97.61495 185 GLU A N 1
ATOM 1068 C CA . GLU A 1 150 ? 48.35898 15.20607 263.13760 1.000 97.11572 185 GLU A CA 1
ATOM 1069 C C . GLU A 1 150 ? 48.98658 14.30853 262.07752 1.000 96.56064 185 GLU A C 1
ATOM 1070 O O . GLU A 1 150 ? 49.96227 13.59708 262.34749 1.000 94.85255 185 GLU A O 1
ATOM 1076 N N . TYR A 1 151 ? 48.43640 14.33130 260.86471 1.000 96.92354 186 TYR A N 1
ATOM 1077 C CA . TYR A 1 151 ? 48.96986 13.57015 259.74326 1.000 96.74041 186 TYR A CA 1
ATOM 1078 C C . TYR A 1 151 ? 49.96526 14.41366 258.95834 1.000 95.13624 186 TYR A C 1
ATOM 1079 O O . TYR A 1 151 ? 49.66047 15.54034 258.55245 1.000 96.81100 186 TYR A O 1
ATOM 1088 N N . LEU A 1 152 ? 51.14979 13.85964 258.74896 1.000 88.79792 187 LEU A N 1
ATOM 1089 C CA . LEU A 1 152 ? 52.10744 14.35820 257.77779 1.000 89.02848 187 LEU A CA 1
ATOM 1090 C C . LEU A 1 152 ? 52.17095 13.32701 256.66488 1.000 88.75509 187 LEU A C 1
ATOM 1091 O O . LEU A 1 152 ? 52.50085 12.16338 256.91551 1.000 87.17395 187 LEU A O 1
ATOM 1096 N N . GLU A 1 153 ? 51.81930 13.73702 255.45318 1.000 85.83317 188 GLU A N 1
ATOM 1097 C CA . GLU A 1 153 ? 51.80834 12.84516 254.30416 1.000 87.68350 188 GLU A CA 1
ATOM 1098 C C . GLU A 1 153 ? 52.88280 13.28641 253.31742 1.000 85.39182 188 GLU A C 1
ATOM 1099 O O . GLU A 1 153 ? 52.91828 14.45206 252.90829 1.000 85.27186 188 GLU A O 1
ATOM 1101 N N . ILE A 1 154 ? 53.76595 12.35777 252.95620 1.000 87.45326 189 ILE A N 1
ATOM 1102 C CA . ILE A 1 154 ? 54.84244 12.59470 252.00180 1.000 85.41841 189 ILE A CA 1
ATOM 1103 C C . ILE A 1 154 ? 54.62803 11.67186 250.81491 1.000 88.06934 189 ILE A C 1
ATOM 1104 O O . ILE A 1 154 ? 54.47692 10.45666 250.98875 1.000 89.32802 189 ILE A O 1
ATOM 1109 N N . SER A 1 155 ? 54.60507 12.25285 249.61788 1.000 93.37016 190 SER A N 1
ATOM 1110 C CA . SER A 1 155 ? 54.47195 11.52422 248.36443 1.000 94.65625 190 SER A CA 1
ATOM 1111 C C . SER A 1 155 ? 55.75019 11.68918 247.55630 1.000 93.71935 190 SER A C 1
ATOM 1112 O O . SER A 1 155 ? 56.37320 12.75633 247.58493 1.000 93.60686 190 SER A O 1
ATOM 1115 N N . ASP A 1 156 ? 56.13240 10.63504 246.83397 1.000 94.25658 191 ASP A N 1
ATOM 1116 C CA . ASP A 1 156 ? 57.39376 10.59037 246.08943 1.000 93.30324 191 ASP A CA 1
ATOM 1117 C C . ASP A 1 156 ? 58.56141 10.98506 246.99534 1.000 91.25743 191 ASP A C 1
ATOM 1118 O O . ASP A 1 156 ? 59.16249 12.05385 246.86424 1.000 91.46299 191 ASP A O 1
ATOM 1123 N N . ILE A 1 157 ? 58.85298 10.09889 247.94468 1.000 85.18068 192 ILE A N 1
ATOM 1124 C CA . ILE A 1 157 ? 59.88261 10.41869 248.92311 1.000 83.19235 192 ILE A CA 1
ATOM 1125 C C . ILE A 1 157 ? 61.24532 10.33386 248.24312 1.000 82.28130 192 ILE A C 1
ATOM 1126 O O . ILE A 1 157 ? 61.58785 9.32531 247.61177 1.000 81.54703 192 ILE A O 1
ATOM 1131 N N . LYS A 1 158 ? 61.99756 11.42684 248.30568 1.000 77.15577 193 LYS A N 1
ATOM 1132 C CA . LYS A 1 158 ? 63.33019 11.47982 247.73281 1.000 76.38501 193 LYS A CA 1
ATOM 1133 C C . LYS A 1 158 ? 64.35287 11.13768 248.81260 1.000 73.56422 193 LYS A C 1
ATOM 1134 O O . LYS A 1 158 ? 64.05743 11.16834 250.00556 1.000 72.65920 193 LYS A O 1
ATOM 1140 N N . ARG A 1 159 ? 65.57478 10.82909 248.38507 1.000 67.93881 194 ARG A N 1
ATOM 1141 C CA . ARG A 1 159 ? 66.59848 10.44509 249.34922 1.000 65.13573 194 ARG A CA 1
ATOM 1142 C C . ARG A 1 159 ? 66.92410 11.57358 250.32299 1.000 66.04977 194 ARG A C 1
ATOM 1143 O O . ARG A 1 159 ? 67.27434 11.30608 251.47899 1.000 65.06062 194 ARG A O 1
ATOM 1151 N N . ASP A 1 160 ? 66.81850 12.83073 249.89255 1.000 66.13030 195 ASP A N 1
ATOM 1152 C CA . ASP A 1 160 ? 67.10463 13.93980 250.79773 1.000 67.62722 195 ASP A CA 1
ATOM 1153 C C . ASP A 1 160 ? 65.98422 14.17738 251.80805 1.000 68.28330 195 ASP A C 1
ATOM 1154 O O . ASP A 1 160 ? 66.13870 15.01853 252.70388 1.000 69.79639 195 ASP A O 1
ATOM 1159 N N . GLN A 1 161 ? 64.87376 13.45404 251.69391 1.000 66.35688 196 GLN A N 1
ATOM 1160 C CA . GLN A 1 161 ? 63.79977 13.52403 252.67039 1.000 67.34507 196 GLN A CA 1
ATOM 1161 C C . GLN A 1 161 ? 63.94268 12.48721 253.77882 1.000 67.26453 196 GLN A C 1
ATOM 1162 O O . GLN A 1 161 ? 63.07288 12.41564 254.65409 1.000 68.30926 196 GLN A O 1
ATOM 1168 N N . SER A 1 162 ? 65.02779 11.71662 253.79202 1.000 65.40700 197 SER A N 1
ATOM 1169 C CA . SER A 1 162 ? 65.26534 10.83335 254.91659 1.000 66.10196 197 SER A CA 1
ATOM 1170 C C . SER A 1 162 ? 65.65970 11.64919 256.15249 1.000 66.60215 197 SER A C 1
ATOM 1171 O O . SER A 1 162 ? 65.82622 12.87273 256.10899 1.000 67.95175 197 SER A O 1
ATOM 1174 N N . GLY A 1 163 ? 65.79609 10.95482 257.26692 1.000 71.49289 198 GLY A N 1
ATOM 1175 C CA . GLY A 1 163 ? 66.15216 11.56435 258.52261 1.000 74.41618 198 GLY A CA 1
ATOM 1176 C C . GLY A 1 163 ? 64.99909 11.57723 259.50840 1.000 74.15048 198 GLY A C 1
ATOM 1177 O O . GLY A 1 163 ? 64.00747 10.84845 259.37697 1.000 71.88091 198 GLY A O 1
ATOM 1178 N N . GLU A 1 164 ? 65.12295 12.45980 260.49537 1.000 75.95097 199 GLU A N 1
ATOM 1179 C CA . GLU A 1 164 ? 64.21755 12.50761 261.63422 1.000 76.09995 199 GLU A CA 1
ATOM 1180 C C . GLU A 1 164 ? 63.20568 13.63240 261.47354 1.000 76.19489 199 GLU A C 1
ATOM 1181 O O . GLU A 1 164 ? 63.57513 14.78726 261.23953 1.000 78.24942 199 GLU A O 1
ATOM 1187 N N . TYR A 1 165 ? 61.93413 13.28779 261.61638 1.000 75.99851 200 TYR A N 1
ATOM 1188 C CA . TYR A 1 165 ? 60.84380 14.24604 261.64053 1.000 76.42720 200 TYR A CA 1
ATOM 1189 C C . TYR A 1 165 ? 60.35306 14.38858 263.07378 1.000 77.07267 200 TYR A C 1
ATOM 1190 O O . TYR A 1 165 ? 60.17887 13.39078 263.78592 1.000 77.43984 200 TYR A O 1
ATOM 1199 N N . GLU A 1 166 ? 60.17113 15.62922 263.50086 1.000 79.73082 201 GLU A N 1
ATOM 1200 C CA . GLU A 1 166 ? 59.91224 15.95531 264.89221 1.000 80.82246 201 GLU A CA 1
ATOM 1201 C C . GLU A 1 166 ? 58.49798 16.48550 265.03307 1.000 80.11675 201 GLU A C 1
ATOM 1202 O O . GLU A 1 166 ? 58.14793 17.49690 264.41673 1.000 80.82487 201 GLU A O 1
ATOM 1208 N N . CYS A 1 167 ? 57.70160 15.81145 265.85402 1.000 86.61450 202 CYS A N 1
ATOM 1209 C CA . CYS A 1 167 ? 56.36721 16.26433 266.20225 1.000 86.35552 202 CYS A CA 1
ATOM 1210 C C . CYS A 1 167 ? 56.43281 17.07152 267.49354 1.000 87.63688 202 CYS A C 1
ATOM 1211 O O . CYS A 1 167 ? 57.05166 16.63768 268.47745 1.000 88.27390 202 CYS A O 1
ATOM 1214 N N . SER A 1 168 ? 55.81144 18.25213 267.47398 1.000 80.88570 203 SER A N 1
ATOM 1215 C CA . SER A 1 168 ? 55.75922 19.16011 268.61601 1.000 82.71047 203 SER A CA 1
ATOM 1216 C C . SER A 1 168 ? 54.30966 19.56164 268.85932 1.000 83.53889 203 SER A C 1
ATOM 1217 O O . SER A 1 168 ? 53.68661 20.19890 267.99981 1.000 82.82057 203 SER A O 1
ATOM 1220 N N . ALA A 1 169 ? 53.77459 19.18566 270.02295 1.000 83.76030 204 ALA A N 1
ATOM 1221 C CA . ALA A 1 169 ? 52.40060 19.49357 270.40280 1.000 84.94954 204 ALA A CA 1
ATOM 1222 C C . ALA A 1 169 ? 52.41225 20.53282 271.51439 1.000 86.71478 204 ALA A C 1
ATOM 1223 O O . ALA A 1 169 ? 53.04087 20.32024 272.55847 1.000 88.42259 204 ALA A O 1
ATOM 1225 N N . LEU A 1 170 ? 51.71989 21.65058 271.28943 1.000 88.69948 205 LEU A N 1
ATOM 1226 C CA . LEU A 1 170 ? 51.67568 22.72616 272.26713 1.000 90.65476 205 LEU A CA 1
ATOM 1227 C C . LEU A 1 170 ? 50.25296 23.24046 272.42377 1.000 91.63158 205 LEU A C 1
ATOM 1228 O O . LEU A 1 170 ? 49.44507 23.19298 271.49018 1.000 90.84295 205 LEU A O 1
ATOM 1233 N N . ASN A 1 171 ? 49.95286 23.70516 273.64174 1.000 93.96804 206 ASN A N 1
ATOM 1234 C CA . ASN A 1 171 ? 48.71719 24.41995 273.94837 1.000 95.31925 206 ASN A CA 1
ATOM 1235 C C . ASN A 1 171 ? 48.98697 25.65993 274.79618 1.000 97.42357 206 ASN A C 1
ATOM 1236 O O . ASN A 1 171 ? 48.05689 26.21837 275.38845 1.000 99.07877 206 ASN A O 1
ATOM 1241 N N . ASP A 1 172 ? 50.25240 26.08113 274.86826 1.000 97.23399 207 ASP A N 1
ATOM 1242 C CA . ASP A 1 172 ? 50.69778 27.24985 275.63086 1.000 100.00841 207 ASP A CA 1
ATOM 1243 C C . ASP A 1 172 ? 50.52249 27.07676 277.14210 1.000 102.74826 207 ASP A C 1
ATOM 1244 O O . ASP A 1 172 ? 50.35118 28.05998 277.86643 1.000 105.43547 207 ASP A O 1
ATOM 1246 N N . VAL A 1 173 ? 50.57497 25.84011 277.63727 1.000 101.21661 208 VAL A N 1
ATOM 1247 C CA . VAL A 1 173 ? 50.62942 25.55868 279.07147 1.000 104.47355 208 VAL A CA 1
ATOM 1248 C C . VAL A 1 173 ? 51.77261 24.57507 279.29932 1.000 105.16305 208 VAL A C 1
ATOM 1249 O O . VAL A 1 173 ? 51.82652 23.51792 278.65516 1.000 102.93180 208 VAL A O 1
ATOM 1253 N N . ALA A 1 174 ? 52.70796 24.95129 280.17877 1.000 108.74468 209 ALA A N 1
ATOM 1254 C CA . ALA A 1 174 ? 53.95577 24.22792 280.40617 1.000 110.37864 209 ALA A CA 1
ATOM 1255 C C . ALA A 1 174 ? 54.72033 24.04800 279.09813 1.000 107.03735 209 ALA A C 1
ATOM 1256 O O . ALA A 1 174 ? 54.49910 24.78918 278.13239 1.000 104.46923 209 ALA A O 1
ATOM 1258 N N . ALA A 1 175 ? 55.63312 23.08252 279.05814 1.000 107.46378 210 ALA A N 1
ATOM 1259 C CA . ALA A 1 175 ? 56.40907 22.85485 277.85047 1.000 104.47099 210 ALA A CA 1
ATOM 1260 C C . ALA A 1 175 ? 55.57084 22.15196 276.78414 1.000 100.01011 210 ALA A C 1
ATOM 1261 O O . ALA A 1 175 ? 54.65757 21.38629 277.10401 1.000 99.93394 210 ALA A O 1
ATOM 1263 N N . PRO A 1 176 ? 55.85619 22.40052 275.50748 1.000 96.84025 211 PRO A N 1
ATOM 1264 C CA . PRO A 1 176 ? 55.31015 21.53278 274.46050 1.000 93.36603 211 PRO A CA 1
ATOM 1265 C C . PRO A 1 176 ? 55.98923 20.17433 274.51187 1.000 93.57838 211 PRO A C 1
ATOM 1266 O O . PRO A 1 176 ? 57.14391 20.04879 274.92679 1.000 95.54505 211 PRO A O 1
ATOM 1270 N N . ASP A 1 177 ? 55.25895 19.14468 274.09615 1.000 92.16832 212 ASP A N 1
ATOM 1271 C CA . ASP A 1 177 ? 55.79400 17.78791 274.07467 1.000 92.68547 212 ASP A CA 1
ATOM 1272 C C . ASP A 1 177 ? 56.32360 17.47397 272.68065 1.000 89.43364 212 ASP A C 1
ATOM 1273 O O . ASP A 1 177 ? 55.63975 17.72348 271.68146 1.000 86.90076 212 ASP A O 1
ATOM 1278 N N . VAL A 1 178 ? 57.54777 16.94625 272.61685 1.000 91.01395 213 VAL A N 1
ATOM 1279 C CA . VAL A 1 178 ? 58.18985 16.61668 271.35041 1.000 88.72070 213 VAL A CA 1
ATOM 1280 C C . VAL A 1 178 ? 58.51673 15.13170 271.31774 1.000 88.95446 213 VAL A C 1
ATOM 1281 O O . VAL A 1 178 ? 58.82601 14.51210 272.34000 1.000 91.71658 213 VAL A O 1
ATOM 1285 N N . ARG A 1 179 ? 58.43958 14.55904 270.12377 1.000 93.88006 214 ARG A N 1
ATOM 1286 C CA . ARG A 1 179 ? 58.91792 13.19801 269.91774 1.000 94.09189 214 ARG A CA 1
ATOM 1287 C C . ARG A 1 179 ? 59.23170 13.06324 268.43728 1.000 91.45856 214 ARG A C 1
ATOM 1288 O O . ARG A 1 179 ? 58.70770 13.81401 267.61389 1.000 90.54663 214 ARG A O 1
ATOM 1296 N N . LYS A 1 180 ? 60.11672 12.12537 268.10420 1.000 85.15166 215 LYS A N 1
ATOM 1297 C CA . LYS A 1 180 ? 60.65746 12.05122 266.74990 1.000 83.28121 215 LYS A CA 1
ATOM 1298 C C . LYS A 1 180 ? 60.44513 10.66858 266.14649 1.000 82.49868 215 LYS A C 1
ATOM 1299 O O . LYS A 1 180 ? 60.28113 9.66635 266.85187 1.000 85.49465 215 LYS A O 1
ATOM 1305 N N . VAL A 1 181 ? 60.45400 10.63729 264.81539 1.000 79.52904 216 VAL A N 1
ATOM 1306 C CA . VAL A 1 181 ? 60.34410 9.40477 264.04125 1.000 79.82522 216 VAL A CA 1
ATOM 1307 C C . VAL A 1 181 ? 61.35148 9.48050 262.89910 1.000 77.22178 216 VAL A C 1
ATOM 1308 O O . VAL A 1 181 ? 61.60417 10.55943 262.35524 1.000 74.92672 216 VAL A O 1
ATOM 1312 N N . LYS A 1 182 ? 61.94393 8.33969 262.54753 1.000 81.78476 217 LYS A N 1
ATOM 1313 C CA . LYS A 1 182 ? 63.03096 8.27363 261.57454 1.000 80.37988 217 LYS A CA 1
ATOM 1314 C C . LYS A 1 182 ? 62.55595 7.58296 260.29938 1.000 79.07687 217 LYS A C 1
ATOM 1315 O O . LYS A 1 182 ? 62.19222 6.39665 260.32315 1.000 80.23866 217 LYS A O 1
ATOM 1321 N N . ILE A 1 183 ? 62.55478 8.32945 259.19471 1.000 75.44506 218 ILE A N 1
ATOM 1322 C CA . ILE A 1 183 ? 62.35913 7.76115 257.86360 1.000 74.90838 218 ILE A CA 1
ATOM 1323 C C . ILE A 1 183 ? 63.73093 7.51497 257.25117 1.000 73.34498 218 ILE A C 1
ATOM 1324 O O . ILE A 1 183 ? 64.54043 8.43912 257.14310 1.000 72.84223 218 ILE A O 1
ATOM 1329 N N . THR A 1 184 ? 64.01233 6.27695 256.86792 1.000 77.74533 219 THR A N 1
ATOM 1330 C CA . THR A 1 184 ? 65.20556 5.98299 256.08547 1.000 76.31117 219 THR A CA 1
ATOM 1331 C C . THR A 1 184 ? 64.76138 5.54121 254.70016 1.000 75.90494 219 THR A C 1
ATOM 1332 O O . THR A 1 184 ? 63.99380 4.57857 254.56600 1.000 77.27187 219 THR A O 1
ATOM 1336 N N . VAL A 1 185 ? 65.24069 6.25156 253.67845 1.000 71.35486 220 VAL A N 1
ATOM 1337 C CA . VAL A 1 185 ? 64.85044 6.01719 252.29515 1.000 71.46943 220 VAL A CA 1
ATOM 1338 C C . VAL A 1 185 ? 65.92050 5.16951 251.62544 1.000 70.32400 220 VAL A C 1
ATOM 1339 O O . VAL A 1 185 ? 67.11329 5.48990 251.69151 1.000 68.81951 220 VAL A O 1
ATOM 1343 N N . ASN A 1 186 ? 65.49370 4.06891 251.01720 1.000 72.60218 221 ASN A N 1
ATOM 1344 C CA . ASN A 1 186 ? 66.35908 3.24681 250.19277 1.000 71.61625 221 ASN A CA 1
ATOM 1345 C C . ASN A 1 186 ? 66.48696 3.85364 248.80143 1.000 71.44119 221 ASN A C 1
ATOM 1346 O O . ASN A 1 186 ? 65.49921 4.31096 248.21600 1.000 73.46237 221 ASN A O 1
ATOM 1351 N N . TYR A 1 187 ? 67.70904 3.85035 248.26992 1.000 65.23499 222 TYR A N 1
ATOM 1352 C CA . TYR A 1 187 ? 67.94832 4.32203 246.91620 1.000 64.39506 222 TYR A CA 1
ATOM 1353 C C . TYR A 1 187 ? 69.12887 3.56790 246.32517 1.000 63.54550 222 TYR A C 1
ATOM 1354 O O . TYR A 1 187 ? 70.01726 3.12802 247.06714 1.000 63.03481 222 TYR A O 1
ATOM 1363 N N . PRO A 1 188 ? 69.16010 3.38878 244.99947 1.000 62.72872 223 PRO A N 1
ATOM 1364 C CA . PRO A 1 188 ? 70.25810 2.64929 244.39154 1.000 62.17333 223 PRO A CA 1
ATOM 1365 C C . PRO A 1 188 ? 71.55603 3.42825 244.49220 1.000 59.40953 223 PRO A C 1
ATOM 1366 O O . PRO A 1 188 ? 71.54788 4.66844 244.55140 1.000 58.18244 223 PRO A O 1
ATOM 1370 N N . PRO A 1 189 ? 72.69779 2.74678 244.46963 1.000 59.84833 224 PRO A N 1
ATOM 1371 C CA . PRO A 1 189 ? 73.97499 3.42844 244.71437 1.000 57.96700 224 PRO A CA 1
ATOM 1372 C C . PRO A 1 189 ? 74.39651 4.33513 243.56983 1.000 56.72691 224 PRO A C 1
ATOM 1373 O O . PRO A 1 189 ? 73.96357 4.19314 242.42404 1.000 57.30991 224 PRO A O 1
ATOM 1377 N N . TYR A 1 190 ? 75.24652 5.30120 243.91877 1.000 55.82742 225 TYR A N 1
ATOM 1378 C CA . TYR A 1 190 ? 75.99571 6.09637 242.96235 1.000 55.12728 225 TYR A CA 1
ATOM 1379 C C . TYR A 1 190 ? 77.39944 6.28671 243.51750 1.000 54.78489 225 TYR A C 1
ATOM 1380 O O . TYR A 1 190 ? 77.59191 6.34277 244.72776 1.000 55.25482 225 TYR A O 1
ATOM 1389 N N . ILE A 1 191 ? 78.38961 6.33544 242.62948 1.000 56.60462 226 ILE A N 1
ATOM 1390 C CA . ILE A 1 191 ? 79.77474 6.47583 243.06231 1.000 56.90636 226 ILE A CA 1
ATOM 1391 C C . ILE A 1 191 ? 80.01298 7.90823 243.51226 1.000 57.62740 226 ILE A C 1
ATOM 1392 O O . ILE A 1 191 ? 79.70579 8.86285 242.78982 1.000 57.74820 226 ILE A O 1
ATOM 1397 N N . SER A 1 192 ? 80.54401 8.07055 244.72377 1.000 57.50115 227 SER A N 1
ATOM 1398 C CA . SER A 1 192 ? 80.78001 9.39995 245.27382 1.000 63.41632 227 SER A CA 1
ATOM 1399 C C . SER A 1 192 ? 82.24564 9.72189 245.50344 1.000 68.27686 227 SER A C 1
ATOM 1400 O O . SER A 1 192 ? 82.56862 10.88413 245.77823 1.000 73.39387 227 SER A O 1
ATOM 1403 N N . LYS A 1 193 ? 83.13486 8.74044 245.41172 1.000 70.82031 228 LYS A N 1
ATOM 1404 C CA . LYS A 1 193 ? 84.56058 9.02123 245.41707 1.000 76.05394 228 LYS A CA 1
ATOM 1405 C C . LYS A 1 193 ? 85.23738 7.99302 244.53160 1.000 69.34343 228 LYS A C 1
ATOM 1406 O O . LYS A 1 193 ? 84.89430 6.81077 244.58327 1.000 65.49413 228 LYS A O 1
ATOM 1408 N N . ALA A 1 194 ? 86.16198 8.44937 243.69426 1.000 78.82696 229 ALA A N 1
ATOM 1409 C CA . ALA A 1 194 ? 86.90548 7.53195 242.84124 1.000 75.24057 229 ALA A CA 1
ATOM 1410 C C . ALA A 1 194 ? 88.09569 8.23663 242.20210 1.000 76.81290 229 ALA A C 1
ATOM 1411 O O . ALA A 1 194 ? 88.08322 8.53457 241.00508 1.000 74.82975 229 ALA A O 1
ATOM 1413 N N . LYS A 1 195 ? 89.12322 8.51096 242.99601 1.000 82.84356 230 LYS A N 1
ATOM 1414 C CA . LYS A 1 195 ? 90.35073 9.09310 242.48769 1.000 85.12311 230 LYS A CA 1
ATOM 1415 C C . LYS A 1 195 ? 91.23994 8.00197 241.89677 1.000 83.22387 230 LYS A C 1
ATOM 1416 O O . LYS A 1 195 ? 91.12783 6.81804 242.23167 1.000 83.18474 230 LYS A O 1
ATOM 1422 N N . ASN A 1 196 ? 92.11014 8.41181 240.98041 1.000 93.32341 231 ASN A N 1
ATOM 1423 C CA . ASN A 1 196 ? 93.20008 7.55669 240.54143 1.000 93.89933 231 ASN A CA 1
ATOM 1424 C C . ASN A 1 196 ? 94.35375 7.65738 241.53582 1.000 105.70475 231 ASN A C 1
ATOM 1425 O O . ASN A 1 196 ? 94.46423 8.62183 242.29797 1.000 113.72430 231 ASN A O 1
ATOM 1430 N N . THR A 1 197 ? 95.22318 6.64977 241.52606 1.000 94.16588 232 THR A N 1
ATOM 1431 C CA . THR A 1 197 ? 96.39880 6.65340 242.38655 1.000 106.29786 232 THR A CA 1
ATOM 1432 C C . THR A 1 197 ? 97.62082 6.21898 241.59296 1.000 104.31261 232 THR A C 1
ATOM 1433 O O . THR A 1 197 ? 97.56142 5.26557 240.80976 1.000 98.61731 232 THR A O 1
ATOM 1437 N N . GLY A 1 198 ? 98.71393 6.95199 241.78198 1.000 105.01069 233 GLY A N 1
ATOM 1438 C CA . GLY A 1 198 ? 99.99763 6.62318 241.18121 1.000 107.55153 233 GLY A CA 1
ATOM 1439 C C . GLY A 1 198 ? 100.92950 6.03793 242.22780 1.000 116.07594 233 GLY A C 1
ATOM 1440 O O . GLY A 1 198 ? 100.92023 6.45696 243.38595 1.000 124.74728 233 GLY A O 1
ATOM 1441 N N . VAL A 1 199 ? 101.73224 5.06474 241.80699 1.000 120.10775 234 VAL A N 1
ATOM 1442 C CA . VAL A 1 199 ? 102.58789 4.32094 242.72590 1.000 131.09296 234 VAL A CA 1
ATOM 1443 C C . VAL A 1 199 ? 103.86394 3.92096 241.99605 1.000 129.79992 234 VAL A C 1
ATOM 1444 O O . VAL A 1 199 ? 103.82309 3.49460 240.83766 1.000 120.72308 234 VAL A O 1
ATOM 1448 N N . SER A 1 200 ? 105.00250 4.07731 242.67429 1.000 129.22519 235 SER A N 1
ATOM 1449 C CA . SER A 1 200 ? 106.26706 3.61202 242.11966 1.000 130.65704 235 SER A CA 1
ATOM 1450 C C . SER A 1 200 ? 106.31419 2.08912 242.14817 1.000 129.50517 235 SER A C 1
ATOM 1451 O O . SER A 1 200 ? 105.87052 1.45579 243.11014 1.000 131.58048 235 SER A O 1
ATOM 1454 N N . VAL A 1 201 ? 106.84943 1.50461 241.07381 1.000 134.53833 236 VAL A N 1
ATOM 1455 C CA . VAL A 1 201 ? 106.87007 0.05295 240.92959 1.000 133.22817 236 VAL A CA 1
ATOM 1456 C C . VAL A 1 201 ? 107.55095 -0.58941 242.12923 1.000 140.58226 236 VAL A C 1
ATOM 1457 O O . VAL A 1 201 ? 108.65337 -0.19365 242.52846 1.000 145.97870 236 VAL A O 1
ATOM 1461 N N . GLY A 1 202 ? 106.89290 -1.59254 242.70671 1.000 135.38984 237 GLY A N 1
ATOM 1462 C CA . GLY A 1 202 ? 107.41576 -2.28828 243.86680 1.000 139.41591 237 GLY A CA 1
ATOM 1463 C C . GLY A 1 202 ? 106.93077 -1.77751 245.20350 1.000 144.26698 237 GLY A C 1
ATOM 1464 O O . GLY A 1 202 ? 107.54987 -2.08560 246.22786 1.000 147.69425 237 GLY A O 1
ATOM 1465 N N . GLN A 1 203 ? 105.83945 -1.01605 245.23107 1.000 139.97353 238 GLN A N 1
ATOM 1466 C CA . GLN A 1 203 ? 105.34042 -0.38573 246.44485 1.000 144.17964 238 GLN A CA 1
ATOM 1467 C C . GLN A 1 203 ? 103.83473 -0.60410 246.54452 1.000 140.91225 238 GLN A C 1
ATOM 1468 O O . GLN A 1 203 ? 103.15311 -0.77856 245.52867 1.000 135.83522 238 GLN A O 1
ATOM 1474 N N . LYS A 1 204 ? 103.32353 -0.61179 247.78131 1.000 141.26542 239 LYS A N 1
ATOM 1475 C CA . LYS A 1 204 ? 101.90354 -0.84827 248.01910 1.000 138.45770 239 LYS A CA 1
ATOM 1476 C C . LYS A 1 204 ? 101.06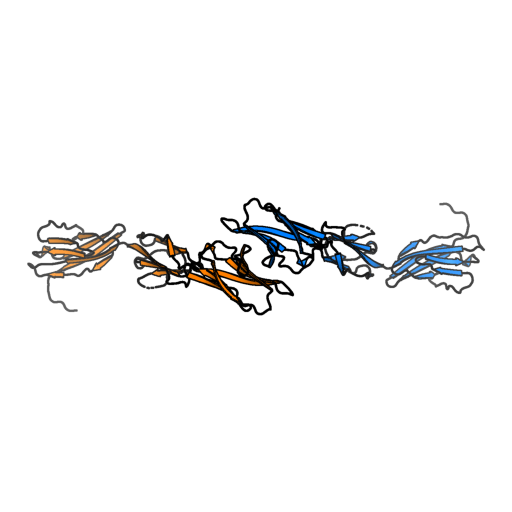138 0.26602 247.40956 1.000 138.42274 239 LYS A C 1
ATOM 1477 O O . LYS A 1 204 ? 101.14296 1.42547 247.83032 1.000 142.58837 239 LYS A O 1
ATOM 1479 N N . GLY A 1 205 ? 100.23073 -0.09919 246.43700 1.000 135.59788 240 GLY A N 1
ATOM 1480 C CA . GLY A 1 205 ? 99.36508 0.83840 245.73965 1.0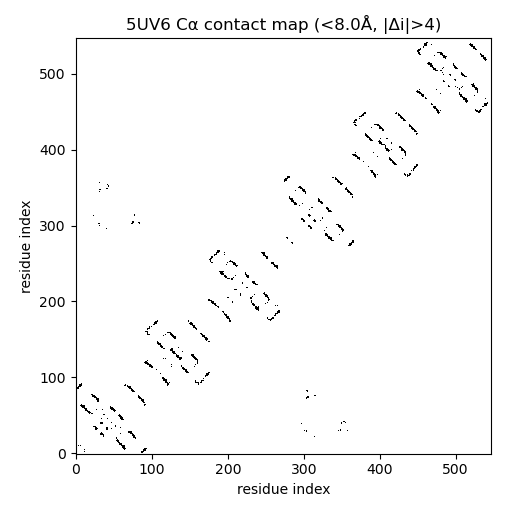00 133.60195 240 GLY A CA 1
ATOM 1481 C C . GLY A 1 205 ? 97.91281 0.56587 246.09623 1.000 128.63184 240 GLY A C 1
ATOM 1482 O O . GLY A 1 205 ? 97.47114 -0.58387 246.10025 1.000 120.53753 240 GLY A O 1
ATOM 1483 N N . ILE A 1 206 ? 97.18016 1.63621 246.38240 1.000 119.83442 241 ILE A N 1
ATOM 1484 C CA . ILE A 1 206 ? 95.82242 1.53819 246.90184 1.000 116.80036 241 ILE A CA 1
ATOM 1485 C C . ILE A 1 206 ? 94.89501 2.25932 245.93625 1.000 106.63662 241 ILE A C 1
ATOM 1486 O O . ILE A 1 206 ? 94.94143 3.49139 245.82476 1.000 109.46004 241 ILE A O 1
ATOM 1491 N N . LEU A 1 207 ? 94.04039 1.50129 245.25357 1.000 103.21258 242 LEU A N 1
ATOM 1492 C CA . LEU A 1 207 ? 92.88473 2.08696 244.59466 1.000 101.96800 242 LEU A CA 1
ATOM 1493 C C . LEU A 1 207 ? 91.71175 2.02838 245.55411 1.000 98.88192 242 LEU A C 1
ATOM 1494 O O . LEU A 1 207 ? 91.65159 1.16296 246.42995 1.000 98.79069 242 LEU A O 1
ATOM 1499 N N . SER A 1 208 ? 90.77555 2.95436 245.39389 1.000 95.42167 243 SER A N 1
ATOM 1500 C CA . SER A 1 208 ? 89.63456 2.92472 246.29177 1.000 92.06916 243 SER A CA 1
ATOM 1501 C C . SER A 1 208 ? 88.48773 3.71128 245.68535 1.000 88.93714 243 SER A C 1
ATOM 1502 O O . SER A 1 208 ? 88.69286 4.73777 245.03079 1.000 88.04738 243 SER A O 1
ATOM 1505 N N . CYS A 1 209 ? 87.28927 3.18668 245.88789 1.000 87.48256 244 CYS A N 1
ATOM 1506 C CA . CYS A 1 209 ? 86.04091 3.82745 245.53098 1.000 83.85112 244 CYS A CA 1
ATOM 1507 C C . CYS A 1 209 ? 85.18202 4.01395 246.76298 1.000 81.06730 244 CYS A C 1
ATOM 1508 O O . CYS A 1 209 ? 85.39327 3.39465 247.81089 1.000 82.36861 244 CYS A O 1
ATOM 1511 N N . GLU A 1 210 ? 84.17226 4.85234 246.59869 1.000 83.36244 245 GLU A N 1
ATOM 1512 C CA . GLU A 1 210 ? 83.20455 5.07186 247.65758 1.000 80.69424 245 GLU A CA 1
ATOM 1513 C C . GLU A 1 210 ? 81.86063 5.32054 247.00202 1.000 78.30020 245 GLU A C 1
ATOM 1514 O O . GLU A 1 210 ? 81.73301 6.23115 246.17413 1.000 75.78918 245 GLU A O 1
ATOM 1520 N N . ALA A 1 211 ? 80.88181 4.50218 247.35752 1.000 71.07132 246 ALA A N 1
ATOM 1521 C CA . ALA A 1 211 ? 79.52407 4.64670 246.86586 1.000 68.47638 246 ALA A CA 1
ATOM 1522 C C . ALA A 1 211 ? 78.64802 5.25655 247.94656 1.000 65.94339 246 ALA A C 1
ATOM 1523 O O . ALA A 1 211 ? 78.96996 5.22683 249.13304 1.000 67.43775 246 ALA A O 1
ATOM 1525 N N . SER A 1 212 ? 77.53190 5.81987 247.51821 1.000 66.01004 247 SER A N 1
ATOM 1526 C CA . SER A 1 212 ? 76.55962 6.40764 248.42366 1.000 63.40962 247 SER A CA 1
ATOM 1527 C C . SER A 1 212 ? 75.24250 5.69436 248.16976 1.000 63.42072 247 SER A C 1
ATOM 1528 O O . SER A 1 212 ? 74.64570 5.85219 247.10082 1.000 62.76158 247 SER A O 1
ATOM 1531 N N . ALA A 1 213 ? 74.79496 4.90586 249.14746 1.000 66.65793 248 ALA A N 1
ATOM 1532 C CA . ALA A 1 213 ? 73.65137 4.03236 248.93895 1.000 66.76855 248 ALA A CA 1
ATOM 1533 C C . ALA A 1 213 ? 73.01323 3.70915 250.27307 1.000 66.68851 248 ALA A C 1
ATOM 1534 O O . ALA A 1 213 ? 73.68279 3.70165 251.30592 1.000 68.66151 248 ALA A O 1
ATOM 1536 N N . VAL A 1 214 ? 71.71425 3.43104 250.23178 1.000 64.13123 249 VAL A N 1
ATOM 1537 C CA . VAL A 1 214 ? 70.97396 2.93877 251.39087 1.000 68.02971 249 VAL A CA 1
ATOM 1538 C C . VAL A 1 214 ? 70.07749 1.79264 250.93820 1.000 69.33456 249 VAL A C 1
ATOM 1539 O O . VAL A 1 214 ? 69.16726 2.01667 250.12920 1.000 67.69383 249 VAL A O 1
ATOM 1543 N N . PRO A 1 215 ? 70.28946 0.55212 251.41584 1.000 69.47134 250 PRO A N 1
ATOM 1544 C CA . PRO A 1 215 ? 71.36909 0.09749 252.30501 1.000 72.15035 250 PRO A CA 1
ATOM 1545 C C . PRO A 1 215 ? 72.75356 0.17943 251.69070 1.000 70.09306 250 PRO A C 1
ATOM 1546 O O . PRO A 1 215 ? 72.85002 0.35367 250.48579 1.000 66.74322 250 PRO A O 1
ATOM 1550 N N . MET A 1 216 ? 73.80138 0.08033 252.50843 1.000 82.45240 251 MET A N 1
ATOM 1551 C CA . MET A 1 216 ? 75.15717 0.22703 251.99917 1.000 81.82697 251 MET A CA 1
ATOM 1552 C C . MET A 1 216 ? 75.37449 -0.68581 250.80903 1.000 81.85014 251 MET A C 1
ATOM 1553 O O . MET A 1 216 ? 74.80345 -1.77794 250.71784 1.000 82.49914 251 MET A O 1
ATOM 1558 N N . ALA A 1 217 ? 76.19733 -0.21334 249.88482 1.000 74.76818 252 ALA A N 1
ATOM 1559 C CA . ALA A 1 217 ? 76.53215 -0.97342 248.70133 1.000 75.89719 252 ALA A CA 1
ATOM 1560 C C . ALA A 1 217 ? 77.68345 -1.91855 249.00059 1.000 79.43740 252 ALA A C 1
ATOM 1561 O O . ALA A 1 217 ? 78.60219 -1.58601 249.75673 1.000 81.59704 252 ALA A O 1
ATOM 1563 N N . GLU A 1 218 ? 77.62372 -3.10042 248.40087 1.000 79.89428 253 GLU A N 1
ATOM 1564 C CA . GLU A 1 218 ? 78.78798 -3.96077 248.31588 1.000 82.84972 253 GLU A CA 1
ATOM 1565 C C . GLU A 1 218 ? 79.54489 -3.65655 247.03164 1.000 83.15354 253 GLU A C 1
ATOM 1566 O O . GLU A 1 218 ? 78.95877 -3.29125 246.00634 1.000 80.81845 253 GLU A O 1
ATOM 1572 N N . PHE A 1 219 ? 80.85904 -3.79502 247.09719 1.000 82.25429 254 PHE A N 1
ATOM 1573 C CA . PHE A 1 219 ? 81.70902 -3.46315 245.97137 1.000 82.84633 254 PHE A CA 1
ATOM 1574 C C . PHE A 1 219 ? 82.29029 -4.73108 245.36471 1.000 84.12978 254 PHE A C 1
ATOM 1575 O O . PHE A 1 219 ? 82.47347 -5.74227 246.04814 1.000 85.38682 254 PHE A O 1
ATOM 1583 N N . GLN A 1 220 ? 82.56659 -4.66349 244.06716 1.000 88.60131 255 GLN A N 1
ATOM 1584 C CA . GLN A 1 220 ? 83.30920 -5.68886 243.35449 1.000 89.82806 255 GLN A CA 1
ATOM 1585 C C . GLN A 1 220 ? 84.23194 -4.98197 242.37915 1.000 90.98911 255 GLN A C 1
ATOM 1586 O O . GLN A 1 220 ? 83.86174 -3.95218 241.80863 1.000 89.55383 255 GLN A O 1
ATOM 1592 N N . TRP A 1 221 ? 85.42476 -5.53807 242.18740 1.000 90.22298 256 TRP A N 1
ATOM 1593 C CA . TRP A 1 221 ? 86.46825 -4.91878 241.38093 1.000 92.08916 256 TRP A CA 1
ATOM 1594 C C . TRP A 1 221 ? 86.69655 -5.71969 240.10779 1.000 91.55230 256 TRP A C 1
ATOM 1595 O O . TRP A 1 221 ? 86.82103 -6.94855 240.15527 1.000 91.83680 256 TRP A O 1
ATOM 1606 N N . PHE A 1 222 ? 86.76846 -5.02152 238.97589 1.000 97.70497 257 PHE A N 1
ATOM 1607 C CA . PHE A 1 222 ? 86.90491 -5.67346 237.68388 1.000 96.44385 257 PHE A CA 1
ATOM 1608 C C . PHE A 1 222 ? 88.07914 -5.10111 236.90932 1.000 98.71155 257 PHE A C 1
ATOM 1609 O O . PHE A 1 222 ? 88.48806 -3.95343 237.10750 1.000 100.71173 257 PHE A O 1
ATOM 1617 N N . LYS A 1 223 ? 88.61583 -5.93717 236.02590 1.000 104.86555 258 LYS A N 1
ATOM 1618 C CA . LYS A 1 223 ? 89.58497 -5.54286 235.01141 1.000 105.47754 258 LYS A CA 1
ATOM 1619 C C . LYS A 1 223 ? 89.17111 -6.22533 233.71892 1.000 101.18685 258 LYS A C 1
ATOM 1620 O O . LYS A 1 223 ? 89.04142 -7.45418 233.69132 1.000 99.56298 258 LYS A O 1
ATOM 1626 N N . GLU A 1 224 ? 88.95344 -5.43878 232.66167 1.000 112.10770 259 GLU A N 1
ATOM 1627 C CA . GLU A 1 224 ? 88.47356 -5.96150 231.37447 1.000 107.51462 259 GLU A CA 1
ATOM 1628 C C . GLU A 1 224 ? 87.19980 -6.78863 231.54986 1.000 105.12189 259 GLU A C 1
ATOM 1629 O O . GLU A 1 224 ? 87.04160 -7.85837 230.95180 1.000 103.53999 259 GLU A O 1
ATOM 1635 N N . GLU A 1 225 ? 86.28942 -6.29925 232.39232 1.000 102.78907 260 GLU A N 1
ATOM 1636 C CA . GLU A 1 225 ? 85.00141 -6.95879 232.61316 1.000 100.17604 260 GLU A CA 1
ATOM 1637 C C . GLU A 1 225 ? 85.19198 -8.39697 233.09118 1.000 100.96632 260 GLU A C 1
ATOM 1638 O O . GLU A 1 225 ? 84.43291 -9.29881 232.72974 1.000 98.91766 260 GLU A O 1
ATOM 1644 N N . THR A 1 226 ? 86.20795 -8.60925 233.92559 1.000 99.71658 261 THR A N 1
ATOM 1645 C CA . THR A 1 226 ? 86.42555 -9.87987 234.60696 1.000 100.85590 261 THR A CA 1
ATOM 1646 C C . THR A 1 226 ? 86.69644 -9.59458 236.07303 1.000 103.88021 261 THR A C 1
ATOM 1647 O O . THR A 1 226 ? 87.47200 -8.69023 236.39854 1.000 106.80578 261 THR A O 1
ATOM 1651 N N . ARG A 1 227 ? 86.05762 -10.35907 236.95086 1.000 94.29352 262 ARG A N 1
ATOM 1652 C CA . ARG A 1 227 ? 86.15238 -10.07589 238.37366 1.000 96.63899 262 ARG A CA 1
ATOM 1653 C C . ARG A 1 227 ? 87.52776 -10.44037 238.91860 1.000 99.80815 262 ARG A C 1
ATOM 1654 O O . ARG A 1 227 ? 88.17771 -11.38144 238.46048 1.000 100.77357 262 ARG A O 1
ATOM 1662 N N . LEU A 1 228 ? 87.96434 -9.66536 239.90591 1.000 106.03160 263 LEU A N 1
ATOM 1663 C CA . LEU A 1 228 ? 89.16002 -9.94912 240.68797 1.000 108.93609 263 LEU A CA 1
ATOM 1664 C C . LEU A 1 228 ? 88.73309 -10.51951 242.03124 1.000 110.01977 263 LEU A C 1
ATOM 1665 O O . LEU A 1 228 ? 87.82122 -9.98269 242.67058 1.000 108.88381 263 LEU A O 1
ATOM 1670 N N . ALA A 1 229 ? 89.38102 -11.59951 242.45535 1.000 117.94604 264 ALA A N 1
ATOM 1671 C CA . ALA A 1 229 ? 89.06699 -12.20596 243.73950 1.000 121.01314 264 ALA A CA 1
ATOM 1672 C C . ALA A 1 229 ? 90.02977 -11.72600 244.81927 1.000 124.45892 264 ALA A C 1
ATOM 1673 O O . ALA A 1 229 ? 91.16869 -11.34081 244.54060 1.000 126.10176 264 ALA A O 1
ATOM 1675 N N . THR A 1 230 ? 89.54583 -11.74992 246.06441 1.000 125.97079 265 THR A N 1
ATOM 1676 C CA . THR A 1 230 ? 90.34897 -11.29928 247.19798 1.000 129.55680 265 THR A CA 1
ATOM 1677 C C . THR A 1 230 ? 91.49429 -12.26306 247.49291 1.000 136.55263 265 THR A C 1
ATOM 1678 O O . THR A 1 230 ? 92.62532 -11.83208 247.74884 1.000 139.45419 265 THR A O 1
ATOM 1682 N N . GLY A 1 231 ? 91.21443 -13.57066 247.48167 1.000 128.88807 266 GLY A N 1
ATOM 1683 C CA . GLY A 1 231 ? 92.21401 -14.56851 247.82774 1.000 136.08235 266 GLY A CA 1
ATOM 1684 C C . GLY A 1 231 ? 93.43079 -14.57339 246.92566 1.000 137.73253 266 GLY A C 1
ATOM 1685 O O . GLY A 1 231 ? 94.44735 -15.18193 247.28012 1.000 144.19087 266 GLY A O 1
ATOM 1686 N N . LEU A 1 232 ? 93.33975 -13.94361 245.75232 1.000 132.69408 267 LEU A N 1
ATOM 1687 C CA . LEU A 1 232 ? 94.46058 -13.91448 244.82110 1.000 134.24088 267 LEU A CA 1
ATOM 1688 C C . LEU A 1 232 ? 95.67953 -13.27056 245.47278 1.000 138.04502 267 LEU A C 1
ATOM 1689 O O . LEU A 1 232 ? 95.56634 -12.38472 246.32369 1.000 136.87223 267 LEU A O 1
ATOM 1694 N N . ASP A 1 233 ? 96.85709 -13.73575 245.07017 1.000 141.48019 268 ASP A N 1
ATOM 1695 C CA . ASP A 1 233 ? 98.09438 -13.22758 245.64140 1.000 146.02220 268 ASP A CA 1
ATOM 1696 C C . ASP A 1 233 ? 98.35983 -11.81953 245.12437 1.000 141.21287 268 ASP A C 1
ATOM 1697 O O . ASP A 1 233 ? 98.06794 -11.48970 243.96840 1.000 136.39042 268 ASP A O 1
ATOM 1702 N N . GLY A 1 234 ? 98.92413 -10.98732 245.99097 1.000 149.96107 269 GLY A N 1
ATOM 1703 C CA . GLY A 1 234 ? 99.32254 -9.65002 245.62408 1.000 146.35708 269 GLY A CA 1
ATOM 1704 C C . GLY A 1 234 ? 98.24857 -8.59245 245.72529 1.000 139.02020 269 GLY A C 1
ATOM 1705 O O . GLY A 1 234 ? 98.57515 -7.40617 245.62567 1.000 136.36080 269 GLY A O 1
ATOM 1706 N N . MET A 1 235 ? 96.98391 -8.96525 245.92716 1.000 143.57972 270 MET A N 1
ATOM 1707 C CA . MET A 1 235 ? 95.92337 -7.97454 246.05286 1.000 137.01919 270 MET A CA 1
ATOM 1708 C C . MET A 1 235 ? 95.02980 -8.28982 247.24476 1.000 137.62724 270 MET A C 1
ATOM 1709 O O . MET A 1 235 ? 94.68988 -9.45031 247.49511 1.000 140.54617 270 MET A O 1
ATOM 1714 N N . ARG A 1 236 ? 94.65186 -7.23716 247.97298 1.000 128.65462 271 ARG A N 1
ATOM 1715 C CA . ARG A 1 236 ? 93.77878 -7.33409 249.14013 1.000 129.11812 271 ARG A CA 1
ATOM 1716 C C . ARG A 1 236 ? 92.63889 -6.33506 248.97959 1.000 122.91427 271 ARG A C 1
ATOM 1717 O O . ARG A 1 236 ? 92.87876 -5.13261 248.82312 1.000 120.76711 271 ARG A O 1
ATOM 1725 N N . ILE A 1 237 ? 91.40566 -6.83163 249.01223 1.000 119.12363 272 ILE A N 1
ATOM 1726 C CA . ILE A 1 237 ? 90.21088 -6.00007 248.92219 1.000 115.11550 272 ILE A CA 1
ATOM 1727 C C . ILE A 1 237 ? 89.65722 -5.81549 250.32826 1.000 115.42402 272 ILE A C 1
ATOM 1728 O O . ILE A 1 237 ? 89.38870 -6.79781 251.03145 1.000 119.29590 272 ILE A O 1
ATOM 1733 N N . GLU A 1 238 ? 89.48961 -4.56123 250.74614 1.000 110.82682 273 GLU A N 1
ATOM 1734 C CA . GLU A 1 238 ? 89.02581 -4.25704 252.09551 1.000 111.65370 273 GLU A CA 1
ATOM 1735 C C . GLU A 1 238 ? 87.84739 -3.30060 252.01533 1.000 107.24730 273 GLU A C 1
ATOM 1736 O O . GLU A 1 238 ? 87.93679 -2.25470 251.36277 1.000 104.94038 273 GLU A O 1
ATOM 1738 N N . ASN A 1 239 ? 86.75001 -3.65456 252.68387 1.000 109.71268 274 ASN A N 1
ATOM 1739 C CA . ASN A 1 239 ? 85.50904 -2.88935 252.61863 1.000 106.86893 274 ASN A CA 1
ATOM 1740 C C . ASN A 1 239 ? 85.14262 -2.33452 253.98835 1.000 106.82370 274 ASN A C 1
ATOM 1741 O O . ASN A 1 239 ? 84.91150 -3.09663 254.93553 1.000 110.98524 274 ASN A O 1
ATOM 1746 N N . LYS A 1 240 ? 85.08572 -1.00453 254.08054 1.000 112.51785 275 LYS A N 1
ATOM 1747 C CA . LYS A 1 240 ? 84.39732 -0.32531 255.16961 1.000 112.71049 275 LYS A CA 1
ATOM 1748 C C . LYS A 1 240 ? 82.92579 -0.18716 254.79562 1.000 109.20814 275 LYS A C 1
ATOM 1749 O O . LYS A 1 240 ? 82.39551 -1.01080 254.04089 1.000 109.35799 275 LYS A O 1
ATOM 1751 N N . GLY A 1 241 ? 82.25763 0.84469 255.30400 1.000 104.79151 276 GLY A N 1
ATOM 1752 C CA . GLY A 1 241 ? 80.84957 1.02199 255.00974 1.000 101.81245 276 GLY A CA 1
ATOM 1753 C C . GLY A 1 241 ? 80.64626 1.39863 253.55977 1.000 97.93461 276 GLY A C 1
ATOM 1754 O O . GLY A 1 241 ? 80.41389 0.53476 252.70797 1.000 99.29104 276 GLY A O 1
ATOM 1755 N N . ARG A 1 242 ? 80.74843 2.69710 253.27329 1.000 91.52417 277 ARG A N 1
ATOM 1756 C CA . ARG A 1 242 ? 80.67453 3.17472 251.89882 1.000 89.90072 277 ARG A CA 1
ATOM 1757 C C . ARG A 1 242 ? 81.88171 2.75683 251.07558 1.000 93.22652 277 ARG A C 1
ATOM 1758 O O . ARG A 1 242 ? 81.73781 2.44446 249.89235 1.000 94.54516 277 ARG A O 1
ATOM 1766 N N . MET A 1 243 ? 83.05710 2.69974 251.68859 1.000 95.44636 278 MET A N 1
ATOM 1767 C CA . MET A 1 243 ? 84.32610 2.64828 250.98010 1.000 97.45172 278 MET A CA 1
ATOM 1768 C C . MET A 1 243 ? 84.75104 1.21730 250.67916 1.000 101.61940 278 MET A C 1
ATOM 1769 O O . MET A 1 243 ? 84.37929 0.27483 251.38207 1.000 103.17019 278 MET A O 1
ATOM 1774 N N . SER A 1 244 ? 85.52355 1.06742 249.60299 1.000 92.75962 279 SER A N 1
ATOM 1775 C CA . SER A 1 244 ? 86.16463 -0.19061 249.24952 1.000 96.03740 279 SER A CA 1
ATOM 1776 C C . SER A 1 244 ? 87.51853 0.10221 248.62351 1.000 97.51828 279 SER A C 1
ATOM 1777 O O . SER A 1 244 ? 87.66846 1.07397 247.87616 1.000 96.52535 279 SER A O 1
ATOM 1780 N N . THR A 1 245 ? 88.50028 -0.74261 248.93226 1.000 100.98821 280 THR A N 1
ATOM 1781 C CA . THR A 1 245 ? 89.87329 -0.54365 248.49103 1.000 102.87441 280 THR A CA 1
ATOM 1782 C C . THR A 1 245 ? 90.40553 -1.81243 247.84137 1.000 105.58749 280 THR A C 1
ATOM 1783 O O . THR A 1 245 ? 90.23184 -2.91458 248.37846 1.000 106.24340 280 THR A O 1
ATOM 1787 N N . LEU A 1 246 ? 91.04360 -1.64121 246.68233 1.000 104.41461 281 LEU A N 1
ATOM 1788 C CA . LEU A 1 246 ? 91.77693 -2.68434 245.97309 1.000 106.60833 281 LEU A CA 1
ATOM 1789 C C . LEU A 1 246 ? 93.26113 -2.40551 246.16663 1.000 108.18545 281 LEU A C 1
ATOM 1790 O O . LEU A 1 246 ? 93.77334 -1.38484 245.68918 1.000 108.48316 281 LEU A O 1
ATOM 1795 N N . THR A 1 247 ? 93.94265 -3.30789 246.86834 1.000 119.03262 282 THR A N 1
ATOM 1796 C CA . THR A 1 247 ? 95.33124 -3.12920 247.27167 1.000 120.84842 282 THR A CA 1
ATOM 1797 C C . THR A 1 247 ? 96.24409 -4.03217 246.45034 1.000 123.30723 282 THR A C 1
ATOM 1798 O O . THR A 1 247 ? 95.96338 -5.22574 246.29114 1.000 124.26760 282 THR A O 1
ATOM 1802 N N . PHE A 1 248 ? 97.32405 -3.45300 245.92620 1.000 125.71209 283 PHE A N 1
ATOM 1803 C CA . PHE A 1 248 ? 98.41589 -4.17895 245.28785 1.000 128.46484 283 PHE A CA 1
ATOM 1804 C C . PHE A 1 248 ? 99.66172 -4.08949 246.15917 1.000 134.06743 283 PHE A C 1
ATOM 1805 O O . PHE A 1 248 ? 100.03422 -2.99528 246.59634 1.000 133.39158 283 PHE A O 1
ATOM 1813 N N . PHE A 1 249 ? 100.29297 -5.23341 246.42908 1.000 133.56231 284 PHE A N 1
ATOM 1814 C CA . PHE A 1 249 ? 101.51744 -5.24517 247.22228 1.000 140.62684 284 PHE A CA 1
ATOM 1815 C C . PHE A 1 249 ? 102.79132 -5.24032 246.38479 1.000 143.96189 284 PHE A C 1
ATOM 1816 O O . PHE A 1 249 ? 103.80495 -4.69193 246.83123 1.000 147.84829 284 PHE A O 1
ATOM 1824 N N . ASN A 1 250 ? 102.77448 -5.82969 245.18884 1.000 141.73245 285 ASN A N 1
ATOM 1825 C CA . ASN A 1 250 ? 103.91766 -5.79553 244.27735 1.000 144.66540 285 ASN A CA 1
ATOM 1826 C C . ASN A 1 250 ? 103.41248 -5.43187 242.88652 1.000 138.37526 285 ASN A C 1
ATOM 1827 O O . ASN A 1 250 ? 102.79981 -6.26364 242.20778 1.000 136.99364 285 ASN A O 1
ATOM 1829 N N . VAL A 1 251 ? 103.66596 -4.19198 242.46451 1.000 140.19125 286 VAL A N 1
ATOM 1830 C CA . VAL A 1 251 ? 103.14884 -3.69573 241.19440 1.000 134.21183 286 VAL A CA 1
ATOM 1831 C C . VAL A 1 251 ? 104.07711 -4.11175 24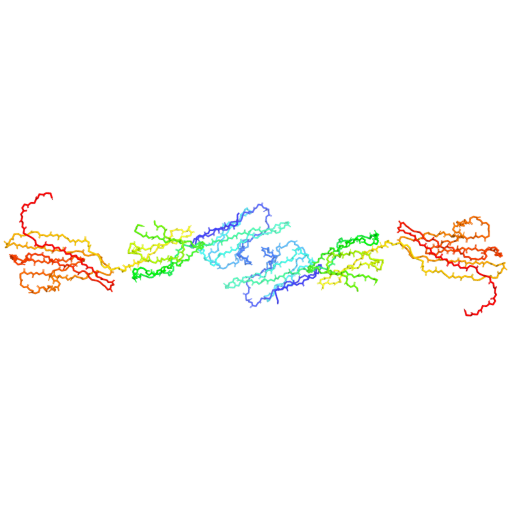0.06005 1.000 137.70113 286 VAL A C 1
ATOM 1832 O O . VAL A 1 251 ? 105.30444 -4.12010 240.20960 1.000 143.46648 286 VAL A O 1
ATOM 1836 N N . SER A 1 252 ? 103.48790 -4.45078 238.91309 1.000 134.41541 287 SER A N 1
ATOM 1837 C CA . SER A 1 252 ? 104.21196 -4.77495 237.69081 1.000 137.02417 287 SER A CA 1
ATOM 1838 C C . SER A 1 252 ? 103.58175 -4.01865 236.52720 1.000 130.81520 287 SER A C 1
ATOM 1839 O O . SER A 1 252 ? 102.51347 -3.41434 236.66152 1.000 124.73786 287 SER A O 1
ATOM 1842 N N . GLU A 1 253 ? 104.25269 -4.05504 235.36799 1.000 132.94607 288 GLU A N 1
ATOM 1843 C CA . GLU A 1 253 ? 103.72600 -3.35482 234.19703 1.000 127.87134 288 GLU A CA 1
ATOM 1844 C C . GLU A 1 253 ? 102.39661 -3.94607 233.74205 1.000 123.82047 288 GLU A C 1
ATOM 1845 O O . GLU A 1 253 ? 101.55416 -3.22700 233.18540 1.000 118.25209 288 GLU A O 1
ATOM 1851 N N . LYS A 1 254 ? 102.18779 -5.24653 233.97750 1.000 129.88991 289 LYS A N 1
ATOM 1852 C CA . LYS A 1 254 ? 100.90248 -5.86218 233.66485 1.000 126.36923 289 LYS A CA 1
ATOM 1853 C C . LYS A 1 254 ? 99.77552 -5.27224 234.50655 1.000 120.89625 289 LYS A C 1
ATOM 1854 O O . LYS A 1 254 ? 98.63517 -5.19057 234.03652 1.000 116.27744 289 LYS A O 1
ATOM 1856 N N . ASP A 1 255 ? 100.07162 -4.84177 235.74156 1.000 122.91457 290 ASP A N 1
ATOM 1857 C CA . ASP A 1 255 ? 99.02473 -4.35194 236.63925 1.000 121.22179 290 ASP A CA 1
ATOM 1858 C C . ASP A 1 255 ? 98.56153 -2.93394 236.31594 1.000 120.47729 290 ASP A C 1
ATOM 1859 O O . ASP A 1 255 ? 97.42585 -2.57679 236.65218 1.000 120.95035 290 ASP A O 1
ATOM 1864 N N . TYR A 1 256 ? 99.40302 -2.11144 235.68957 1.000 116.50819 291 TYR A N 1
ATOM 1865 C CA . TYR A 1 256 ? 98.97275 -0.76507 235.33701 1.000 115.64233 291 TYR A CA 1
ATOM 1866 C C . TYR A 1 256 ? 97.82475 -0.82941 234.33661 1.000 113.34533 291 TYR A C 1
ATOM 1867 O O . TYR A 1 256 ? 97.82077 -1.65473 233.41837 1.000 111.29048 291 TYR A O 1
ATOM 1876 N N . GLY A 1 257 ? 96.84443 0.03985 234.52375 1.000 105.51850 292 GLY A N 1
ATOM 1877 C CA . GLY A 1 257 ? 95.70137 0.08596 233.63882 1.000 102.80241 292 GLY A CA 1
ATOM 1878 C C . GLY A 1 257 ? 94.46694 0.55915 234.37955 1.000 103.77619 292 GLY A C 1
ATOM 1879 O O . GLY A 1 257 ? 94.56155 1.20273 235.41994 1.000 106.12577 292 GLY A O 1
ATOM 1880 N N . ASN A 1 258 ? 93.31347 0.21674 233.80943 1.000 106.52222 293 ASN A N 1
ATOM 1881 C CA . ASN A 1 258 ? 92.01565 0.66480 234.29916 1.000 105.87154 293 ASN A CA 1
ATOM 1882 C C . ASN A 1 258 ? 91.31018 -0.42790 235.09819 1.000 109.05941 293 ASN A C 1
ATOM 1883 O O . ASN A 1 258 ? 91.29118 -1.59717 234.69954 1.000 108.22173 293 ASN A O 1
ATOM 1888 N N . TYR A 1 259 ? 90.71783 -0.02960 236.22265 1.000 97.54695 294 TYR A N 1
ATOM 1889 C CA . TYR A 1 259 ? 89.95282 -0.91151 237.09039 1.000 97.11756 294 TYR A CA 1
ATOM 1890 C C . TYR A 1 259 ? 88.56438 -0.33484 237.31312 1.000 92.42178 294 TYR A C 1
ATOM 1891 O O . TYR A 1 259 ? 88.39820 0.88458 237.40922 1.000 90.74545 294 TYR A O 1
ATOM 1900 N N . THR A 1 260 ? 87.56935 -1.21419 237.38557 1.000 88.20537 295 THR A N 1
ATOM 1901 C CA . THR A 1 260 ? 86.17756 -0.81467 237.54631 1.000 83.77633 295 THR A CA 1
ATOM 1902 C C . THR A 1 260 ? 85.66832 -1.15105 238.94751 1.000 83.98922 295 THR A C 1
ATOM 1903 O O . THR A 1 260 ? 85.87789 -2.26231 239.44701 1.000 85.44230 295 THR A O 1
ATOM 1907 N N . CYS A 1 261 ? 85.01931 -0.16342 239.56826 1.000 81.82242 296 CYS A N 1
ATOM 1908 C CA . CYS A 1 261 ? 84.32550 -0.25692 240.84800 1.000 81.00276 296 CYS A CA 1
ATOM 1909 C C . CYS A 1 261 ? 82.85543 -0.48527 240.58775 1.000 77.25186 296 CYS A C 1
ATOM 1910 O O . CYS A 1 261 ? 82.18054 0.41789 240.07921 1.000 74.49955 296 CYS A O 1
ATOM 1913 N N . VAL A 1 262 ? 82.34171 -1.62807 241.01825 1.000 76.25993 297 VAL A N 1
ATOM 1914 C CA . VAL A 1 262 ? 80.93864 -1.95345 240.83096 1.000 73.12086 297 VAL A CA 1
ATOM 1915 C C . VAL A 1 262 ? 80.30275 -1.96415 242.21160 1.000 72.93497 297 VAL A C 1
ATOM 1916 O O . VAL A 1 262 ? 80.56634 -2.86118 243.02142 1.000 74.54083 297 VAL A O 1
ATOM 1920 N N . ALA A 1 263 ? 79.46434 -0.97002 242.48095 1.000 70.07508 298 ALA A N 1
ATOM 1921 C CA . ALA A 1 263 ? 78.70561 -0.89144 243.71918 1.000 69.41793 298 ALA A CA 1
ATOM 1922 C C . ALA A 1 263 ? 77.28906 -1.38297 243.47293 1.000 66.93202 298 ALA A C 1
ATOM 1923 O O . ALA A 1 263 ? 76.62633 -0.92930 242.53147 1.000 64.96208 298 ALA A O 1
ATOM 1925 N N . THR A 1 264 ? 76.81906 -2.28358 244.33699 1.000 69.28907 299 THR A N 1
ATOM 1926 C CA . THR A 1 264 ? 75.51691 -2.91583 244.18135 1.000 67.92511 299 THR A CA 1
ATOM 1927 C C . THR A 1 264 ? 74.73987 -2.86856 245.49251 1.000 68.64544 299 THR A C 1
ATOM 1928 O O . THR A 1 264 ? 75.31720 -3.03032 246.57549 1.000 70.81696 299 THR A O 1
ATOM 1932 N N . ASN A 1 265 ? 73.42538 -2.65851 245.39292 1.000 73.21722 300 ASN A N 1
ATOM 1933 C CA . ASN A 1 265 ? 72.53999 -2.90829 246.52529 1.000 72.50840 300 ASN A CA 1
ATOM 1934 C C . ASN A 1 265 ? 71.18947 -3.39532 246.00239 1.000 70.94525 300 ASN A C 1
ATOM 1935 O O . ASN A 1 265 ? 70.94257 -3.44619 244.78926 1.000 69.32281 300 ASN A O 1
ATOM 1940 N N . LYS A 1 266 ? 70.29530 -3.70148 246.94579 1.000 75.32302 301 LYS A N 1
ATOM 1941 C CA . LYS A 1 266 ? 69.05449 -4.42481 246.69192 1.000 76.76053 301 LYS A CA 1
ATOM 1942 C C . LYS A 1 266 ? 68.18676 -3.80054 245.60108 1.000 74.30631 301 LYS A C 1
ATOM 1943 O O . LYS A 1 266 ? 67.22994 -4.43148 245.14016 1.000 75.39745 301 LYS A O 1
ATOM 1945 N N . LEU A 1 267 ? 68.49679 -2.57253 245.16587 1.000 74.00268 302 LEU A N 1
ATOM 1946 C CA . LEU A 1 267 ? 67.64987 -1.95495 244.15493 1.000 72.16963 302 LEU A CA 1
ATOM 1947 C C . LEU A 1 267 ? 68.44285 -1.19411 243.09847 1.000 69.49053 302 LEU A C 1
ATOM 1948 O O . LEU A 1 267 ? 67.93166 -0.22343 242.52898 1.000 67.70515 302 LEU A O 1
ATOM 1953 N N . GLY A 1 268 ? 69.65891 -1.62502 242.78801 1.000 67.21430 303 GLY A N 1
ATOM 1954 C CA . GLY A 1 268 ? 70.37393 -1.00894 241.68527 1.000 66.47978 303 GLY A CA 1
ATOM 1955 C C . GLY A 1 268 ? 71.86743 -1.19911 241.80332 1.000 69.98535 303 GLY A C 1
ATOM 1956 O O . GLY A 1 268 ? 72.39184 -1.62947 242.83941 1.000 71.99969 303 GLY A O 1
ATOM 1957 N N . ASN A 1 269 ? 72.55607 -0.87558 240.70137 1.000 61.87041 304 ASN A N 1
ATOM 1958 C CA . ASN A 1 269 ? 74.00905 -0.95584 240.64748 1.000 64.62194 304 ASN A CA 1
ATOM 1959 C C . ASN A 1 269 ? 74.56872 0.23617 239.87633 1.000 64.37278 304 ASN A C 1
ATOM 1960 O O . ASN A 1 269 ? 73.85777 0.92102 239.13739 1.000 61.60562 304 ASN A O 1
ATOM 1965 N N . THR A 1 270 ? 75.86454 0.47584 240.06218 1.000 58.81487 305 THR A N 1
ATOM 1966 C CA . THR A 1 270 ? 76.59196 1.50337 239.32782 1.000 58.91092 305 THR A CA 1
ATOM 1967 C C . THR A 1 270 ? 78.06246 1.11100 239.29713 1.000 61.38269 305 THR A C 1
ATOM 1968 O O . THR A 1 270 ? 78.48668 0.18435 239.98957 1.000 63.11106 305 THR A O 1
ATOM 1972 N N . ASN A 1 271 ? 78.84135 1.79539 238.46253 1.000 61.05846 306 ASN A N 1
ATOM 1973 C CA . ASN A 1 271 ? 80.27501 1.54757 238.46772 1.000 63.47588 306 ASN A CA 1
ATOM 1974 C C . ASN A 1 271 ? 81.00877 2.80323 238.01988 1.000 63.23504 306 ASN A C 1
ATOM 1975 O O . ASN A 1 271 ? 80.43059 3.71313 237.42149 1.000 60.97683 306 ASN A O 1
ATOM 1980 N N . ALA A 1 272 ? 82.29719 2.84510 238.34002 1.000 62.99878 307 ALA A N 1
ATOM 1981 C CA . ALA A 1 272 ? 83.20126 3.85996 237.81797 1.000 63.06131 307 ALA A CA 1
ATOM 1982 C C . ALA A 1 272 ? 84.51064 3.18257 237.46120 1.000 66.57573 307 ALA A C 1
ATOM 1983 O O . ALA A 1 272 ? 84.75073 2.03348 237.82379 1.000 69.04431 307 ALA A O 1
ATOM 1985 N N . SER A 1 273 ? 85.34682 3.87414 236.69870 1.000 70.91611 308 SER A N 1
ATOM 1986 C CA . SER A 1 273 ? 86.65983 3.34747 236.35825 1.000 74.55135 308 SER A CA 1
ATOM 1987 C C . SER A 1 273 ? 87.74099 4.32174 236.80118 1.000 76.80028 308 SER A C 1
ATOM 1988 O O . SER A 1 273 ? 87.58280 5.54057 236.68857 1.000 74.02800 308 SER A O 1
ATOM 1991 N N . ILE A 1 274 ? 88.82014 3.77574 237.35157 1.000 80.33430 309 ILE A N 1
ATOM 1992 C CA . ILE A 1 274 ? 89.94614 4.56796 237.82252 1.000 83.48995 309 ILE A CA 1
ATOM 1993 C C . ILE A 1 274 ? 91.21859 3.86220 237.38757 1.000 87.61206 309 ILE A C 1
ATOM 1994 O O . ILE A 1 274 ? 91.23624 2.64345 237.19563 1.000 89.85848 309 ILE A O 1
ATOM 1999 N N . THR A 1 275 ? 92.28795 4.63464 237.22588 1.000 97.60223 310 THR A N 1
ATOM 2000 C CA . THR A 1 275 ? 93.52070 4.13886 236.62856 1.000 98.79403 310 THR A CA 1
ATOM 2001 C C . THR A 1 275 ? 94.61230 4.01762 237.68251 1.000 102.43834 310 THR A C 1
ATOM 2002 O O . THR A 1 275 ? 94.84145 4.94848 238.46415 1.000 102.38865 310 THR A O 1
ATOM 2006 N N . LEU A 1 276 ? 95.26945 2.86189 237.70094 1.000 106.42511 311 LEU A N 1
ATOM 2007 C CA . LEU A 1 276 ? 96.55875 2.69337 238.35806 1.000 107.52089 311 LEU A CA 1
ATOM 2008 C C . LEU A 1 276 ? 97.61119 2.92495 237.28045 1.000 105.73077 311 LEU A C 1
ATOM 2009 O O . LEU A 1 276 ? 97.73956 2.11938 236.35155 1.000 104.90490 311 LEU A O 1
ATOM 2014 N N . TYR A 1 277 ? 98.34237 4.03458 237.37845 1.000 109.40188 312 TYR A N 1
ATOM 2015 C CA . TYR A 1 277 ? 99.17385 4.48948 236.27375 1.000 107.16385 312 TYR A CA 1
ATOM 2016 C C . TYR A 1 277 ? 100.64328 4.58387 236.67290 1.000 107.91458 312 TYR A C 1
ATOM 2017 O O . TYR A 1 277 ? 100.99165 4.74722 237.84741 1.000 109.35180 312 TYR A O 1
ATOM 2026 N N . GLY A 1 278 ? 101.49800 4.50942 235.64911 1.000 109.00376 313 GLY A N 1
ATOM 2027 C CA . GLY A 1 278 ? 102.93509 4.50478 235.80060 1.000 109.52946 313 GLY A CA 1
ATOM 2028 C C . GLY A 1 278 ? 103.57618 5.86952 235.65288 1.000 107.98451 313 GLY A C 1
ATOM 2029 O O . GLY A 1 278 ? 103.05711 6.75838 234.96861 1.000 105.42669 313 GLY A O 1
ATOM 2030 N N . PRO A 1 279 ? 104.73286 6.05601 236.29156 1.000 106.83811 314 PRO A N 1
ATOM 2031 C CA . PRO A 1 279 ? 105.39863 7.36269 236.24689 1.000 105.64617 314 PRO A CA 1
ATOM 2032 C C . PRO A 1 279 ? 105.77490 7.76756 234.82831 1.000 103.67967 314 PRO A C 1
ATOM 2033 O O . PRO A 1 279 ? 105.78623 6.96085 233.89610 1.000 104.44349 314 PRO A O 1
ATOM 2037 N N . GLY A 1 280 ? 106.09303 9.03861 234.68046 1.000 95.00006 315 GLY A N 1
ATOM 2038 C CA . GLY A 1 280 ? 106.50325 9.60260 233.41060 1.000 94.91571 315 GLY A CA 1
ATOM 2039 C C . GLY A 1 280 ? 106.12549 11.06375 233.35110 1.000 89.95855 315 GLY A C 1
ATOM 2040 O O . GLY A 1 280 ? 105.27891 11.55007 234.09869 1.000 85.69814 315 GLY A O 1
ATOM 2041 N N . ALA A 1 281 ? 106.75095 11.77761 232.41946 1.000 81.76393 316 ALA A N 1
ATOM 2042 C CA . ALA A 1 281 ? 106.43065 13.18543 232.24540 1.000 77.34646 316 ALA A CA 1
ATOM 2043 C C . ALA A 1 281 ? 105.02219 13.34129 231.68055 1.000 71.71992 316 ALA A C 1
ATOM 2044 O O . ALA A 1 281 ? 104.49826 12.45959 230.99513 1.000 71.82000 316 ALA A O 1
ATOM 2046 N N . ALA A 1 282 ? 104.39703 14.46523 232.00928 1.000 80.66007 317 ALA A N 1
ATOM 2047 C CA . ALA A 1 282 ? 103.07683 14.80197 231.50138 1.000 75.53145 317 ALA A CA 1
ATOM 2048 C C . ALA A 1 282 ? 102.96847 16.31761 231.44579 1.000 72.24311 317 ALA A C 1
ATOM 2049 O O . ALA A 1 282 ? 103.59463 17.02612 232.23928 1.000 72.75780 317 ALA A O 1
ATOM 2051 N N . LEU A 1 283 ? 102.18334 16.81501 230.49472 1.000 87.20228 318 LEU A N 1
ATOM 2052 C CA . LEU A 1 283 ? 102.03205 18.25252 230.29630 1.000 83.30614 318 LEU A CA 1
ATOM 2053 C C . LEU A 1 283 ? 100.55312 18.59914 230.37048 1.000 80.68060 318 LEU A C 1
ATOM 2054 O O . LEU A 1 283 ? 99.79172 18.25044 229.45670 1.000 79.35618 318 LEU A O 1
ATOM 2059 N N . VAL A 1 284 ? 100.16396 19.31594 231.43181 1.000 93.58738 319 VAL A N 1
ATOM 2060 C CA . VAL A 1 284 ? 98.76286 19.66145 231.69976 1.000 91.01341 319 VAL A CA 1
ATOM 2061 C C . VAL A 1 284 ? 97.94104 18.39761 231.93480 1.000 94.07814 319 VAL A C 1
ATOM 2062 O O . VAL A 1 284 ? 97.63606 18.04511 233.07215 1.000 96.40402 319 VAL A O 1
ATOM 2066 N N . MET B 1 7 ? 11.17925 10.49407 286.6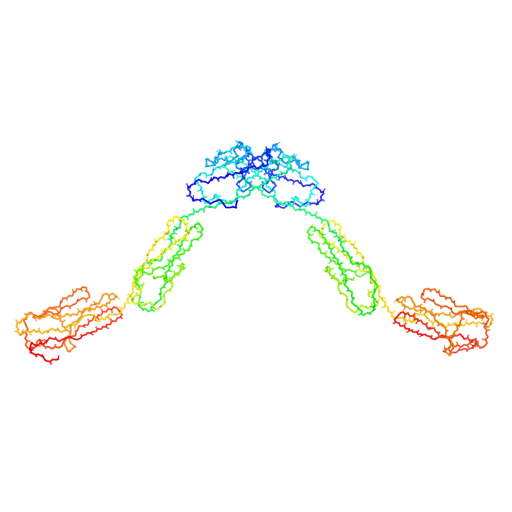4756 1.000 111.82317 42 MET B N 1
ATOM 2067 C CA . MET B 1 7 ? 10.92189 11.22246 285.40801 1.000 111.82317 42 MET B CA 1
ATOM 2068 C C . MET B 1 7 ? 11.47188 12.65331 285.45843 1.000 111.82317 42 MET B C 1
ATOM 2069 O O . MET B 1 7 ? 11.89629 13.13233 286.51210 1.000 111.82317 42 MET B O 1
ATOM 2074 N N . ASP B 1 8 ? 11.45532 13.32977 284.30451 1.000 114.67906 43 ASP B N 1
ATOM 2075 C CA . ASP B 1 8 ? 12.08470 14.63812 284.16858 1.000 113.20697 43 ASP B CA 1
ATOM 2076 C C . ASP B 1 8 ? 11.13210 15.79329 284.43296 1.000 111.44277 43 ASP B C 1
ATOM 2077 O O . ASP B 1 8 ? 11.58091 16.86992 284.84071 1.000 108.05764 43 ASP B O 1
ATOM 2082 N N . ASN B 1 9 ? 9.83322 15.60053 284.21936 1.000 106.80061 44 ASN B N 1
ATOM 2083 C CA . ASN B 1 9 ? 8.87739 16.69936 284.20593 1.000 107.47272 44 ASN B CA 1
ATOM 2084 C C . ASN B 1 9 ? 7.91168 16.60211 285.37908 1.000 103.03184 44 ASN B C 1
ATOM 2085 O O . ASN B 1 9 ? 7.24931 15.57678 285.55796 1.000 104.05607 44 ASN B O 1
ATOM 2090 N N . VAL B 1 10 ? 7.80359 17.67886 286.14932 1.000 92.44269 45 VAL B N 1
ATOM 2091 C CA . VAL B 1 10 ? 6.72022 17.85828 287.10960 1.000 89.93075 45 VAL B CA 1
ATOM 2092 C C . VAL B 1 10 ? 5.93351 19.06354 286.61635 1.000 94.11104 45 VAL B C 1
ATOM 2093 O O . VAL B 1 10 ? 6.45891 20.18376 286.57106 1.000 93.61759 45 VAL B O 1
ATOM 2097 N N . THR B 1 11 ? 4.69473 18.83229 286.20242 1.000 88.83083 46 THR B N 1
ATOM 2098 C CA . THR B 1 11 ? 3.88955 19.85149 285.54434 1.000 94.84999 46 THR B CA 1
ATOM 2099 C C . THR B 1 11 ? 2.71585 20.23773 286.42943 1.000 94.20794 46 THR B C 1
ATOM 2100 O O . THR B 1 11 ? 1.96158 19.36918 286.87993 1.000 93.74990 46 THR B O 1
ATOM 2104 N N . VAL B 1 12 ? 2.57194 21.53609 286.68183 1.000 95.16059 47 VAL B N 1
ATOM 2105 C CA . VAL B 1 12 ? 1.55800 22.04842 287.59416 1.000 94.87513 47 VAL B CA 1
ATOM 2106 C C . VAL B 1 12 ? 0.87712 23.26050 286.96643 1.000 102.21422 47 VAL B C 1
ATOM 2107 O O . VAL B 1 12 ? 1.53077 24.10038 286.33804 1.000 104.44825 47 VAL B O 1
ATOM 2111 N N . ARG B 1 13 ? -0.44480 23.33697 287.11626 1.000 105.88369 48 ARG B N 1
ATOM 2112 C CA . ARG B 1 13 ? -1.19270 24.49113 286.63723 1.000 113.70728 48 ARG B CA 1
ATOM 2113 C C . ARG B 1 13 ? -0.97170 25.66861 287.57810 1.000 110.93316 48 ARG B C 1
ATOM 2114 O O . ARG B 1 13 ? -0.93632 25.50685 288.80182 1.000 104.75257 48 ARG B O 1
ATOM 2122 N N . GLN B 1 14 ? -0.80732 26.85246 286.99215 1.000 116.20075 49 GLN B N 1
ATOM 2123 C CA . GLN B 1 14 ? -0.52485 28.06313 287.75339 1.000 114.86059 49 GLN B CA 1
ATOM 2124 C C . GLN B 1 14 ? -1.60822 28.33641 288.79247 1.000 115.77555 49 GLN B C 1
ATOM 2125 O O . GLN B 1 14 ? -2.80612 28.26240 288.50025 1.000 122.50483 49 GLN B O 1
ATOM 2131 N N . GLY B 1 15 ? -1.17427 28.64205 290.01793 1.000 109.52451 50 GLY B N 1
ATOM 2132 C CA . GLY B 1 15 ? -2.06644 28.88467 291.13023 1.000 109.94561 50 GLY B CA 1
ATOM 2133 C C . GLY B 1 15 ? -2.37109 27.67079 291.98187 1.000 104.24113 50 GLY B C 1
ATOM 2134 O O . GLY B 1 15 ? -2.89831 27.82901 293.09105 1.000 103.31374 50 GLY B O 1
ATOM 2135 N N . GLU B 1 16 ? -2.06586 26.46785 291.50201 1.000 101.12008 51 GLU B N 1
ATOM 2136 C CA . GLU B 1 16 ? -2.15622 25.26587 292.31158 1.000 95.46130 51 GLU B CA 1
ATOM 2137 C C . GLU B 1 16 ? -0.80781 24.99361 292.97888 1.000 86.86230 51 GLU B C 1
ATOM 2138 O O . GLU B 1 16 ? 0.14433 25.76419 292.84363 1.000 85.33009 51 GLU B O 1
ATOM 2144 N N . SER B 1 17 ? -0.71062 23.88130 293.70222 1.000 82.69172 52 SER B N 1
ATOM 2145 C CA . SER B 1 17 ? 0.48870 23.55767 294.46862 1.000 77.21260 52 SER B CA 1
ATOM 2146 C C . SER B 1 17 ? 1.28992 22.46508 293.77535 1.000 76.34575 52 SER B C 1
ATOM 2147 O O . SER B 1 17 ? 0.73300 21.44098 293.36632 1.000 77.85599 52 SER B O 1
ATOM 2150 N N . ALA B 1 18 ? 2.59669 22.68149 293.66469 1.000 72.96402 53 ALA B N 1
ATOM 2151 C CA . ALA B 1 18 ? 3.51770 21.69191 293.12743 1.000 71.29231 53 ALA B CA 1
ATOM 2152 C C . ALA B 1 18 ? 4.20115 20.96371 294.27477 1.000 70.03772 53 ALA B C 1
ATOM 2153 O O . ALA B 1 18 ? 4.63295 21.58927 295.24315 1.000 69.14485 53 ALA B O 1
ATOM 2155 N N . THR B 1 19 ? 4.29463 19.64273 294.16806 1.000 66.75141 54 THR B N 1
ATOM 2156 C CA . THR B 1 19 ? 4.91139 18.81158 295.19594 1.000 64.30172 54 THR B CA 1
ATOM 2157 C C . THR B 1 19 ? 6.19114 18.19598 294.65396 1.000 59.97071 54 THR B C 1
ATOM 2158 O O . THR B 1 19 ? 6.17867 17.54044 293.60373 1.000 59.20789 54 THR B O 1
ATOM 2162 N N . LEU B 1 20 ? 7.28735 18.40768 295.36168 1.000 61.23836 55 LEU B N 1
ATOM 2163 C CA . LEU B 1 20 ? 8.60231 17.93854 294.93688 1.000 57.50738 55 LEU B CA 1
ATOM 2164 C C . LEU B 1 20 ? 9.04808 16.85907 295.91421 1.000 53.28048 55 LEU B C 1
ATOM 2165 O O . LEU B 1 20 ? 9.54035 17.15985 297.00483 1.000 51.86988 55 LEU B O 1
ATOM 2170 N N . ARG B 1 21 ? 8.86263 15.60592 295.52490 1.000 58.74652 56 ARG B N 1
ATOM 2171 C CA . ARG B 1 21 ? 9.18516 14.46336 296.36302 1.000 55.14775 56 ARG B CA 1
ATOM 2172 C C . ARG B 1 21 ? 10.50474 13.87667 295.90274 1.000 53.03298 56 ARG B C 1
ATOM 2173 O O . ARG B 1 21 ? 10.74404 13.75912 294.70404 1.000 54.65577 56 ARG B O 1
ATOM 2181 N N . CYS B 1 22 ? 11.38257 13.56633 296.84108 1.000 59.52314 57 CYS B N 1
ATOM 2182 C CA . CYS B 1 22 ? 12.64444 12.92513 296.50390 1.000 59.72630 57 CYS B CA 1
ATOM 2183 C C . CYS B 1 22 ? 12.69398 11.55573 297.16017 1.000 60.95381 57 CYS B C 1
ATOM 2184 O O . CYS B 1 22 ? 12.81725 11.44954 298.38548 1.000 59.61816 57 CYS B O 1
ATOM 2187 N N . THR B 1 23 ? 12.60187 10.51148 296.34766 1.000 64.17291 58 THR B N 1
ATOM 2188 C CA . THR B 1 23 ? 12.77255 9.15962 296.85682 1.000 66.81302 58 THR B CA 1
ATOM 2189 C C . THR B 1 23 ? 14.24120 8.91372 297.16600 1.000 67.57060 58 THR B C 1
ATOM 2190 O O . THR B 1 23 ? 15.11031 9.24030 296.35726 1.000 68.63124 58 THR B O 1
ATOM 2194 N N . ILE B 1 24 ? 14.52295 8.32064 298.32001 1.000 70.94622 59 ILE B N 1
ATOM 2195 C CA . ILE B 1 24 ? 15.89278 8.11295 298.77545 1.000 72.22283 59 ILE B CA 1
ATOM 2196 C C . ILE B 1 24 ? 16.08335 6.62142 299.01970 1.000 77.47801 59 ILE B C 1
ATOM 2197 O O . ILE B 1 24 ? 15.62374 6.07957 300.03208 1.000 78.03401 59 ILE B O 1
ATOM 2202 N N . ASP B 1 25 ? 16.77799 5.94960 298.09615 1.000 92.70456 60 ASP B N 1
ATOM 2203 C CA . ASP B 1 25 ? 17.04996 4.52257 298.24202 1.000 98.82412 60 ASP B CA 1
ATOM 2204 C C . ASP B 1 25 ? 18.31851 4.25632 299.04475 1.000 101.37688 60 ASP B C 1
ATOM 2205 O O . ASP B 1 25 ? 18.34936 3.33526 299.87170 1.000 105.22639 60 ASP B O 1
ATOM 2210 N N . ASP B 1 26 ? 19.34844 5.07004 298.84469 1.000 97.80080 61 ASP B N 1
ATOM 2211 C CA . ASP B 1 26 ? 20.61432 4.86804 299.52461 1.000 100.78149 61 ASP B CA 1
ATOM 2212 C C . ASP B 1 26 ? 20.58269 5.49174 300.91662 1.000 97.04881 61 ASP B C 1
ATOM 2213 O O . ASP B 1 26 ? 19.85671 6.46061 301.17928 1.000 91.16089 61 ASP B O 1
ATOM 2218 N N . ARG B 1 27 ? 21.36705 4.90614 301.82026 1.000 98.22226 62 ARG B N 1
ATOM 2219 C CA . ARG B 1 27 ? 21.60411 5.52583 303.11511 1.000 96.09700 62 ARG B CA 1
ATOM 2220 C C . ARG B 1 27 ? 22.21238 6.90627 302.89270 1.000 91.69028 62 ARG B C 1
ATOM 2221 O O . ARG B 1 27 ? 23.32320 7.02849 302.36650 1.000 94.13123 62 ARG B O 1
ATOM 2229 N N . VAL B 1 28 ? 21.48211 7.94544 303.27172 1.000 81.79190 63 VAL B N 1
ATOM 2230 C CA . VAL B 1 28 ? 21.83768 9.32477 302.97873 1.000 77.70144 63 VAL B CA 1
ATOM 2231 C C . VAL B 1 28 ? 22.23674 10.01278 304.27597 1.000 77.25655 63 VAL B C 1
ATOM 2232 O O . VAL B 1 28 ? 21.60874 9.80551 305.32010 1.000 77.54180 63 VAL B O 1
ATOM 2236 N N . THR B 1 29 ? 23.30927 10.80060 304.21823 1.000 66.10546 64 THR B N 1
ATOM 2237 C CA . THR B 1 29 ? 23.75008 11.56365 305.37840 1.000 66.78902 64 THR B CA 1
ATOM 2238 C C . THR B 1 29 ? 23.15400 12.95514 305.41521 1.000 65.39561 64 THR B C 1
ATOM 2239 O O . THR B 1 29 ? 22.79293 13.44179 306.49083 1.000 66.51798 64 THR B O 1
ATOM 2243 N N . ARG B 1 30 ? 23.06459 13.61249 304.26094 1.000 57.04074 65 ARG B N 1
ATOM 2244 C CA . ARG B 1 30 ? 22.49945 14.95273 304.18103 1.000 56.24314 65 ARG B CA 1
ATOM 2245 C C . ARG B 1 30 ? 21.61911 15.05892 302.94963 1.000 53.12076 65 ARG B C 1
ATOM 2246 O O . ARG B 1 30 ? 21.84554 14.38331 301.94719 1.000 52.50638 65 ARG B O 1
ATOM 2254 N N . VAL B 1 31 ? 20.63139 15.94082 303.01518 1.000 55.81254 66 VAL B N 1
ATOM 2255 C CA . VAL B 1 31 ? 19.64346 16.04111 301.95561 1.000 52.97564 66 VAL B CA 1
ATOM 2256 C C . VAL B 1 31 ? 19.21012 17.49560 301.84798 1.000 52.49748 66 VAL B C 1
ATOM 2257 O O . VAL B 1 31 ? 19.14077 18.21534 302.84826 1.000 53.14308 66 VAL B O 1
ATOM 2261 N N . ALA B 1 32 ? 18.92029 17.92833 300.62309 1.000 48.61481 67 ALA B N 1
ATOM 2262 C CA . ALA B 1 32 ? 18.56091 19.31165 300.33556 1.000 48.75320 67 ALA B CA 1
ATOM 2263 C C . ALA B 1 32 ? 17.74899 19.36485 299.04883 1.000 49.20699 67 ALA B C 1
ATOM 2264 O O . ALA B 1 32 ? 17.94647 18.55633 298.13913 1.000 50.12088 67 ALA B O 1
ATOM 2266 N N . TRP B 1 33 ? 16.81094 20.30609 299.00804 1.000 49.07818 68 TRP B N 1
ATOM 2267 C CA . TRP B 1 33 ? 16.07628 20.68493 297.81135 1.000 51.55609 68 TRP B CA 1
ATOM 2268 C C . TRP B 1 33 ? 16.53108 22.06279 297.35084 1.000 54.80080 68 TRP B C 1
ATOM 2269 O O . TRP B 1 33 ? 16.45781 23.03679 298.11559 1.000 54.70314 68 TRP B O 1
ATOM 2280 N N . LEU B 1 34 ? 16.96141 22.12899 296.08798 1.000 52.54156 69 LEU B N 1
ATOM 2281 C CA . LEU B 1 34 ? 17.49227 23.31271 295.42456 1.000 55.65846 69 LEU B CA 1
ATOM 2282 C C . LEU B 1 34 ? 16.53564 23.82727 294.35507 1.000 57.40412 69 LEU B C 1
ATOM 2283 O O . LEU B 1 34 ? 15.94105 23.04708 293.60279 1.000 56.65985 69 LEU B O 1
ATOM 2288 N N . ASN B 1 35 ? 16.39789 25.14796 294.29510 1.000 60.83139 70 ASN B N 1
ATOM 2289 C CA . ASN B 1 35 ? 15.74121 25.84263 293.19253 1.000 62.62390 70 ASN B CA 1
ATOM 2290 C C . ASN B 1 35 ? 16.87099 26.45821 292.38045 1.000 64.35709 70 ASN B C 1
ATOM 2291 O O . ASN B 1 35 ? 17.41577 27.49904 292.75257 1.000 66.52684 70 ASN B O 1
ATOM 2296 N N . ARG B 1 36 ? 17.23348 25.79851 291.28287 1.000 64.82363 71 ARG B N 1
ATOM 2297 C CA . ARG B 1 36 ? 18.40144 26.15216 290.46966 1.000 66.32018 71 ARG B CA 1
ATOM 2298 C C . ARG B 1 36 ? 19.64202 25.93708 291.32741 1.000 66.66241 71 ARG B C 1
ATOM 2299 O O . ARG B 1 36 ? 19.89362 24.79080 291.73682 1.000 64.75161 71 ARG B O 1
ATOM 2307 N N . SER B 1 37 ? 20.42749 26.96658 291.62521 1.000 59.22967 72 SER B N 1
ATOM 2308 C CA . SER B 1 37 ? 21.58928 26.84605 292.49102 1.000 59.68019 72 SER B CA 1
ATOM 2309 C C . SER B 1 37 ? 21.36320 27.50049 293.84511 1.000 60.35978 72 SER B C 1
ATOM 2310 O O . SER B 1 37 ? 22.32010 27.69177 294.59761 1.000 61.48955 72 SER B O 1
ATOM 2313 N N . THR B 1 38 ? 20.12849 27.87005 294.16098 1.000 60.38493 73 THR B N 1
ATOM 2314 C CA . THR B 1 38 ? 19.77647 28.38508 295.47547 1.000 60.42169 73 THR B CA 1
ATOM 2315 C C . THR B 1 38 ? 19.24528 27.21860 296.29391 1.000 55.77024 73 THR B C 1
ATOM 2316 O O . THR B 1 38 ? 18.40093 26.45975 295.81158 1.000 54.09225 73 THR B O 1
ATOM 2320 N N . ILE B 1 39 ? 19.73942 27.07818 297.52258 1.000 55.08295 74 ILE B N 1
ATOM 2321 C CA . ILE B 1 39 ? 19.29085 26.02224 298.42303 1.000 50.71070 74 ILE B CA 1
ATOM 2322 C C . ILE B 1 39 ? 17.95535 26.45842 299.00481 1.000 48.89200 74 ILE B C 1
ATOM 2323 O O . ILE B 1 39 ? 17.83616 27.56626 299.53040 1.000 49.94813 74 ILE B O 1
ATOM 2328 N N . LEU B 1 40 ? 16.92935 25.62559 298.84689 1.000 51.55651 75 LEU B N 1
ATOM 2329 C CA . LEU B 1 40 ? 15.62424 25.93941 299.42252 1.000 50.53037 75 LEU B CA 1
ATOM 2330 C C . LEU B 1 40 ? 15.48953 25.36430 300.82454 1.000 45.28828 75 LEU B C 1
ATOM 2331 O O . LEU B 1 40 ? 15.19645 26.08840 301.78376 1.000 44.21052 75 LEU B O 1
ATOM 2336 N N . TYR B 1 41 ? 15.71669 24.06189 300.94705 1.000 52.90217 76 TYR B N 1
ATOM 2337 C CA . TYR B 1 41 ? 15.54818 23.36027 302.20593 1.000 49.24995 76 TYR B CA 1
ATOM 2338 C C . TYR B 1 41 ? 16.73154 22.42784 302.36524 1.000 49.49032 76 TYR B C 1
ATOM 2339 O O . TYR B 1 41 ? 17.09121 21.73167 301.41545 1.000 50.23825 76 TYR B O 1
ATOM 2348 N N . ALA B 1 42 ? 17.37156 22.44277 303.53307 1.000 43.02190 77 ALA B N 1
ATOM 2349 C CA . ALA B 1 42 ? 18.45904 21.51193 303.82666 1.000 45.56625 77 ALA B CA 1
ATOM 2350 C C . ALA B 1 42 ? 18.08649 20.79428 305.11790 1.000 46.43229 77 ALA B C 1
ATOM 2351 O O . ALA B 1 42 ? 18.17591 21.37119 306.20934 1.000 49.37967 77 ALA B O 1
ATOM 2353 N N . GLY B 1 43 ? 17.66789 19.54007 304.99581 1.000 46.84412 78 GLY B N 1
ATOM 2354 C CA . GLY B 1 43 ? 17.17529 18.85615 306.17164 1.000 49.48133 78 GLY B CA 1
ATOM 2355 C C . GLY B 1 43 ? 15.96912 19.59710 306.69917 1.000 47.58860 78 GLY B C 1
ATOM 2356 O O . GLY B 1 43 ? 15.00641 19.86696 305.97187 1.000 43.28198 78 GLY B O 1
ATOM 2357 N N . ASN B 1 44 ? 16.00036 19.95012 307.97741 1.000 43.93055 79 ASN B N 1
ATOM 2358 C CA . ASN B 1 44 ? 14.90901 20.71966 308.55525 1.000 41.41299 79 ASN B CA 1
ATOM 2359 C C . ASN B 1 44 ? 15.18721 22.21286 308.54655 1.000 40.24671 79 ASN B C 1
ATOM 2360 O O . ASN B 1 44 ? 14.35527 22.99075 309.02009 1.000 40.37830 79 ASN B O 1
ATOM 2365 N N . ASP B 1 45 ? 16.28275 22.63278 307.93847 1.000 44.49117 80 ASP B N 1
ATOM 2366 C CA . ASP B 1 45 ? 16.71898 24.02315 307.96100 1.000 44.64461 80 ASP B CA 1
ATOM 2367 C C . ASP B 1 45 ? 16.21473 24.71652 306.69783 1.000 41.48250 80 ASP B C 1
ATOM 2368 O O . ASP B 1 45 ? 16.78681 24.56509 305.61460 1.000 41.69776 80 ASP B O 1
ATOM 2373 N N . LYS B 1 46 ? 15.14688 25.49005 306.83934 1.000 43.34182 81 LYS B N 1
ATOM 2374 C CA . LYS B 1 46 ? 14.56631 26.19753 305.71125 1.000 42.84002 81 LYS B CA 1
ATOM 2375 C C . LYS B 1 46 ? 15.43985 27.39416 305.37002 1.000 45.32355 81 LYS B C 1
ATOM 2376 O O . LYS B 1 46 ? 15.50741 28.35643 306.13107 1.000 46.73138 81 LYS B O 1
ATOM 2382 N N . TRP B 1 47 ? 16.09295 27.35232 304.21038 1.000 42.00967 82 TRP B N 1
ATOM 2383 C CA . TRP B 1 47 ? 16.84531 28.51266 303.74195 1.000 45.33623 82 TRP B CA 1
ATOM 2384 C C . TRP B 1 47 ? 15.91001 29.57910 303.17218 1.000 46.83071 82 TRP B C 1
ATOM 2385 O O . TRP B 1 47 ? 16.00197 30.75689 303.53945 1.000 48.66857 82 TRP B O 1
ATOM 2396 N N . SER B 1 48 ? 14.98108 29.17742 302.30268 1.000 58.31185 83 SER B N 1
ATOM 2397 C CA . SER B 1 48 ? 14.07614 30.12523 301.66260 1.000 60.22674 83 SER B CA 1
ATOM 2398 C C . SER B 1 48 ? 13.26320 30.88883 302.70077 1.000 58.69142 83 SER B C 1
ATOM 2399 O O . SER B 1 48 ? 13.02076 30.40559 303.80838 1.000 56.19917 83 SER B O 1
ATOM 2402 N N . ILE B 1 49 ? 12.87376 32.11432 302.35432 1.000 63.58758 84 ILE B N 1
ATOM 2403 C CA . ILE B 1 49 ? 11.94386 32.88459 303.17631 1.000 63.64742 84 ILE B CA 1
ATOM 2404 C C . ILE B 1 49 ? 10.56120 32.94330 302.54400 1.000 64.91978 84 ILE B C 1
ATOM 2405 O O . ILE B 1 49 ? 9.70447 33.71345 302.99624 1.000 67.59482 84 ILE B O 1
ATOM 2410 N N . ASP B 1 50 ? 10.32500 32.15469 301.50240 1.000 65.65810 85 ASP B N 1
ATOM 2411 C CA . ASP B 1 50 ? 9.05077 32.19526 300.79876 1.000 67.73121 85 ASP B CA 1
ATOM 2412 C C . ASP B 1 50 ? 8.03562 31.32799 301.53494 1.000 66.31090 85 ASP B C 1
ATOM 2413 O O . ASP B 1 50 ? 8.23095 30.11261 301.62935 1.000 64.87346 85 ASP B O 1
ATOM 2418 N N . PRO B 1 51 ? 6.96052 31.89985 302.08805 1.000 66.97352 86 PRO B N 1
ATOM 2419 C CA . PRO B 1 51 ? 5.98269 31.06668 302.80657 1.000 66.29584 86 PRO B CA 1
ATOM 2420 C C . PRO B 1 51 ? 5.27356 30.06894 301.91881 1.000 66.53197 86 PRO B C 1
ATOM 2421 O O . PRO B 1 51 ? 4.60244 29.16979 302.44559 1.000 66.53257 86 PRO B O 1
ATOM 2425 N N . ARG B 1 52 ? 5.40482 30.19079 300.59630 1.000 66.46140 87 ARG B N 1
ATOM 2426 C CA . ARG B 1 52 ? 4.81595 29.20910 299.69436 1.000 68.67357 87 ARG B CA 1
ATOM 2427 C C . ARG B 1 52 ? 5.55616 27.88103 299.76084 1.000 67.79904 87 ARG B C 1
ATOM 2428 O O . ARG B 1 52 ? 4.94786 26.82554 299.54742 1.000 70.13704 87 ARG B O 1
ATOM 2436 N N . VAL B 1 53 ? 6.85264 27.91387 300.06693 1.000 61.89069 88 VAL B N 1
ATOM 2437 C CA . VAL B 1 53 ? 7.68871 26.71708 300.10444 1.000 61.93522 88 VAL B CA 1
ATOM 2438 C C . VAL B 1 53 ? 7.58775 26.11386 301.49835 1.000 58.73686 88 VAL B C 1
ATOM 2439 O O . VAL B 1 53 ? 8.05480 26.70821 302.46725 1.000 54.45784 88 VAL B O 1
ATOM 2443 N N . ILE B 1 54 ? 6.99789 24.92724 301.60226 1.000 55.20847 89 ILE B N 1
ATOM 2444 C CA . ILE B 1 54 ? 6.85105 24.24312 302.87858 1.000 51.30395 89 ILE B CA 1
ATOM 2445 C C . ILE B 1 54 ? 7.39240 22.82722 302.75069 1.000 48.94881 89 ILE B C 1
ATOM 2446 O O . ILE B 1 54 ? 7.44032 22.25737 301.65775 1.000 51.94168 89 ILE B O 1
ATOM 2451 N N . ILE B 1 55 ? 7.82182 22.26373 303.87270 1.000 49.82943 90 ILE B N 1
ATOM 2452 C CA . ILE B 1 55 ? 8.32424 20.89448 303.90094 1.000 47.50881 90 ILE B CA 1
ATOM 2453 C C . ILE B 1 55 ? 7.16115 19.95848 304.19464 1.000 49.19985 90 ILE B C 1
ATOM 2454 O O . ILE B 1 55 ? 6.23194 20.31071 304.92373 1.000 50.42668 90 ILE B O 1
ATOM 2459 N N . LEU B 1 56 ? 7.17809 18.78535 303.56802 1.000 47.66680 91 LEU B N 1
ATOM 2460 C CA . LEU B 1 56 ? 6.09227 17.81789 303.66291 1.000 49.68019 91 LEU B CA 1
ATOM 2461 C C . LEU B 1 56 ? 6.53484 16.49954 304.27047 1.000 47.82551 91 LEU B C 1
ATOM 2462 O O . LEU B 1 56 ? 5.81209 15.92567 305.09649 1.000 48.78405 91 LEU B O 1
ATOM 2467 N N . VAL B 1 57 ? 7.67371 15.96361 303.84288 1.000 48.24396 92 VAL B N 1
ATOM 2468 C CA . VAL B 1 57 ? 8.11742 14.65958 304.32358 1.000 48.12253 92 VAL B CA 1
ATOM 2469 C C . VAL B 1 57 ? 9.61315 14.74734 304.55939 1.000 47.22588 92 VAL B C 1
ATOM 2470 O O . VAL B 1 57 ? 10.34332 15.27939 303.71903 1.000 45.50540 92 VAL B O 1
ATOM 2474 N N . ASN B 1 58 ? 10.07299 14.25168 305.71668 1.000 45.69161 93 ASN B N 1
ATOM 2475 C CA . ASN B 1 58 ? 11.50433 14.21135 306.01099 1.000 46.62231 93 ASN B CA 1
ATOM 2476 C C . ASN B 1 58 ? 11.78610 12.91005 306.75229 1.000 52.29591 93 ASN B C 1
ATOM 2477 O O . ASN B 1 58 ? 11.95476 12.89941 307.96939 1.000 58.79611 93 ASN B O 1
ATOM 2482 N N . THR B 1 59 ? 11.83682 11.81798 305.99571 1.000 56.96437 94 THR B N 1
ATOM 2483 C CA . THR B 1 59 ? 12.18055 10.49117 306.47450 1.000 61.32286 94 THR B CA 1
ATOM 2484 C C . THR B 1 59 ? 13.37008 9.96596 305.68150 1.000 58.38585 94 THR B C 1
ATOM 2485 O O . THR B 1 59 ? 13.63985 10.44224 304.57081 1.000 53.72797 94 THR B O 1
ATOM 2489 N N . PRO B 1 60 ? 14.08997 8.96353 306.20186 1.000 63.65670 95 PRO B N 1
ATOM 2490 C CA . PRO B 1 60 ? 15.23454 8.41721 305.45342 1.000 61.87835 95 PRO B CA 1
ATOM 2491 C C . PRO B 1 60 ? 14.87140 7.85150 304.09113 1.000 59.69977 95 PRO B C 1
ATOM 2492 O O . PRO B 1 60 ? 15.78040 7.58692 303.29144 1.000 61.02266 95 PRO B O 1
ATOM 2496 N N . THR B 1 61 ? 13.58663 7.65043 303.79418 1.000 64.05584 96 THR B N 1
ATOM 2497 C CA . THR B 1 61 ? 13.18208 7.13496 302.49395 1.000 64.90059 96 THR B CA 1
ATOM 2498 C C . THR B 1 61 ? 12.63027 8.22664 301.58941 1.000 61.35841 96 THR B C 1
ATOM 2499 O O . THR B 1 61 ? 12.43920 7.97932 300.39211 1.000 62.32059 96 THR B O 1
ATOM 2503 N N . GLN B 1 62 ? 12.37953 9.42667 302.12053 1.000 56.57508 97 GLN B N 1
ATOM 2504 C CA . GLN B 1 62 ? 11.69001 10.43739 301.33194 1.000 54.16823 97 GLN B CA 1
ATOM 2505 C C . GLN B 1 62 ? 12.02177 11.81600 301.86754 1.000 52.60826 97 GLN B C 1
ATOM 2506 O O . GLN B 1 62 ? 12.02262 12.02661 303.08119 1.000 54.34425 97 GLN B O 1
ATOM 2512 N N . TYR B 1 63 ? 12.30489 12.74760 300.95900 1.000 48.01654 98 TYR B N 1
ATOM 2513 C CA . TYR B 1 63 ? 12.54925 14.14103 301.32025 1.000 47.80351 98 TYR B CA 1
ATOM 2514 C C . TYR B 1 63 ? 11.75528 15.01101 300.35861 1.000 48.58611 98 TYR B C 1
ATOM 2515 O O . TYR B 1 63 ? 12.12605 15.14472 299.18523 1.000 49.27986 98 TYR B O 1
ATOM 2524 N N . SER B 1 64 ? 10.67376 15.61012 300.85979 1.000 46.72564 99 SER B N 1
ATOM 2525 C CA . SER B 1 64 ? 9.65238 16.19189 300.00259 1.000 49.88012 99 SER B CA 1
ATOM 2526 C C . SER B 1 64 ? 9.22352 17.54886 300.52156 1.000 51.32501 99 SER B C 1
ATOM 2527 O O . SER B 1 64 ? 8.92047 17.69226 301.71282 1.000 49.97421 99 SER B O 1
ATOM 2530 N N . ILE B 1 65 ? 9.18690 18.52784 299.61106 1.000 47.48259 100 ILE B N 1
ATOM 2531 C CA . ILE B 1 65 ? 8.70126 19.87260 299.89867 1.000 49.39663 100 ILE B CA 1
ATOM 2532 C C . ILE B 1 65 ? 7.54734 20.19477 298.95932 1.000 55.47100 100 ILE B C 1
ATOM 2533 O O . ILE B 1 65 ? 7.18485 19.38418 298.10177 1.000 56.80970 100 ILE B O 1
ATOM 2538 N N . MET B 1 66 ? 6.95919 21.37701 299.11353 1.000 55.30667 101 MET B N 1
ATOM 2539 C CA . MET B 1 66 ? 5.85060 21.79688 298.26957 1.000 59.65783 101 MET B CA 1
ATOM 2540 C C . MET B 1 66 ? 5.92680 23.29722 298.04419 1.000 60.64842 101 MET B C 1
ATOM 2541 O O . MET B 1 66 ? 6.13588 24.05766 298.99268 1.000 59.81472 101 MET B O 1
ATOM 2546 N N . ILE B 1 67 ? 5.77702 23.71110 296.79302 1.000 65.70515 102 ILE B N 1
ATOM 2547 C CA . ILE B 1 67 ? 5.61956 25.11157 296.42336 1.000 65.84559 102 ILE B CA 1
ATOM 2548 C C . ILE B 1 67 ? 4.13514 25.33801 296.18658 1.000 69.03265 102 ILE B C 1
ATOM 2549 O O . ILE B 1 67 ? 3.61080 24.98940 295.12588 1.000 72.47680 102 ILE B O 1
ATOM 2554 N N . GLN B 1 68 ? 3.44398 25.91934 297.15448 1.000 73.84456 103 GLN B N 1
ATOM 2555 C CA . GLN B 1 68 ? 2.02866 26.18110 296.95553 1.000 75.78851 103 GLN B CA 1
ATOM 2556 C C . GLN B 1 68 ? 1.82502 27.51784 296.23836 1.000 76.49226 103 GLN B C 1
ATOM 2557 O O . GLN B 1 68 ? 2.65040 28.43198 296.33545 1.000 75.08557 103 GLN B O 1
ATOM 2563 N N . ASN B 1 69 ? 0.73480 27.59981 295.47154 1.000 81.00016 104 ASN B N 1
ATOM 2564 C CA . ASN B 1 69 ? 0.42089 28.76201 294.63622 1.000 87.96480 104 ASN B CA 1
ATOM 2565 C C . ASN B 1 69 ? 1.59312 29.07619 293.69673 1.000 87.18319 104 ASN B C 1
ATOM 2566 O O . ASN B 1 69 ? 2.29277 30.08573 293.81388 1.000 87.50905 104 ASN B O 1
ATOM 2571 N N . VAL B 1 70 ? 1.79675 28.15125 292.75650 1.000 91.73319 105 VAL B N 1
ATOM 2572 C CA . VAL B 1 70 ? 2.95284 28.21927 291.87176 1.000 90.86521 105 VAL B CA 1
ATOM 2573 C C . VAL B 1 70 ? 2.81349 29.39738 290.91548 1.000 98.48270 105 VAL B C 1
ATOM 2574 O O . VAL B 1 70 ? 1.71929 29.70621 290.42127 1.000 105.47359 105 VAL B O 1
ATOM 2578 N N . ASP B 1 71 ? 3.93609 30.05537 290.64949 1.000 95.11435 106 ASP B N 1
ATOM 2579 C CA . ASP B 1 71 ? 4.04061 31.19241 289.75238 1.000 102.18488 106 ASP B CA 1
ATOM 2580 C C . ASP B 1 71 ? 4.79177 30.78072 288.49233 1.000 103.52035 106 ASP B C 1
ATOM 2581 O O . ASP B 1 71 ? 5.50867 29.77479 288.47258 1.000 98.01997 106 ASP B O 1
ATOM 2586 N N . VAL B 1 72 ? 4.60707 31.56697 287.42639 1.000 108.15483 107 VAL B N 1
ATOM 2587 C CA . VAL B 1 72 ? 5.38219 31.35142 286.20595 1.000 110.67052 107 VAL B CA 1
ATOM 2588 C C . VAL B 1 72 ? 6.86917 31.49250 286.50241 1.000 105.02454 107 VAL B C 1
ATOM 2589 O O . VAL B 1 72 ? 7.70128 30.73929 285.97986 1.000 102.68951 107 VAL B O 1
ATOM 2593 N N . TYR B 1 73 ? 7.22434 32.44561 287.36442 1.000 103.53005 108 TYR B N 1
ATOM 2594 C CA . TYR B 1 73 ? 8.61582 32.62591 287.75054 1.000 98.54531 108 TYR B CA 1
ATOM 2595 C C . TYR B 1 73 ? 9.19514 31.41149 288.46478 1.000 89.75281 108 TYR B C 1
ATOM 2596 O O . TYR B 1 73 ? 10.41649 31.35274 288.63100 1.000 86.09656 108 TYR B O 1
ATOM 2605 N N . ASP B 1 74 ? 8.36424 30.45666 288.90651 1.000 94.21200 109 ASP B N 1
ATOM 2606 C CA . ASP B 1 74 ? 8.88250 29.23560 289.52280 1.000 87.37013 109 ASP B CA 1
ATOM 2607 C C . ASP B 1 74 ? 9.36852 28.21356 288.50447 1.000 87.69639 109 ASP B C 1
ATOM 2608 O O . ASP B 1 74 ? 10.10980 27.29842 288.87742 1.000 83.16722 109 ASP B O 1
ATOM 2613 N N . GLU B 1 75 ? 8.95347 28.32836 287.24347 1.000 89.55395 110 GLU B N 1
ATOM 2614 C CA . GLU B 1 75 ? 9.31574 27.32382 286.25032 1.000 91.05318 110 GLU B CA 1
ATOM 2615 C C . GLU B 1 75 ? 10.83094 27.24744 286.10331 1.000 88.58536 110 GLU B C 1
ATOM 2616 O O . GLU B 1 75 ? 11.50750 28.27067 285.96053 1.000 90.34064 110 GLU B O 1
ATOM 2622 N N . GLY B 1 76 ? 11.36387 26.02852 286.16260 1.000 84.32296 111 GLY B N 1
ATOM 2623 C CA . GLY B 1 76 ? 12.79296 25.83617 286.10196 1.000 82.21856 111 GLY B CA 1
ATOM 2624 C C . GLY B 1 76 ? 13.23709 24.54214 286.75010 1.000 76.83827 111 GLY B C 1
ATOM 2625 O O . GLY B 1 76 ? 12.42042 23.72305 287.17807 1.000 74.88984 111 GLY B O 1
ATOM 2626 N N . PRO B 1 77 ? 14.55070 24.34139 286.85199 1.000 74.69149 112 PRO B N 1
ATOM 2627 C CA . PRO B 1 77 ? 15.06685 23.08626 287.42314 1.000 70.69979 112 PRO B CA 1
ATOM 2628 C C . PRO B 1 77 ? 15.23412 23.09645 288.94745 1.000 65.22401 112 PRO B C 1
ATOM 2629 O O . PRO B 1 77 ? 15.90569 23.96079 289.52609 1.000 65.84909 112 PRO B O 1
ATOM 2633 N N . TYR B 1 78 ? 14.60561 22.12124 289.60278 1.000 67.10041 113 TYR B N 1
ATOM 2634 C CA . TYR B 1 78 ? 14.72519 21.88459 291.03564 1.000 66.14790 113 TYR B CA 1
ATOM 2635 C C . TYR B 1 78 ? 15.44066 20.56048 291.25208 1.000 63.82858 113 TYR B C 1
ATOM 2636 O O . TYR B 1 78 ? 15.10637 19.56070 290.60871 1.000 62.77989 113 TYR B O 1
ATOM 2645 N N . THR B 1 79 ? 16.43255 20.55621 292.13226 1.000 62.65418 114 THR B N 1
ATOM 2646 C CA . THR B 1 79 ? 17.26765 19.38450 292.34684 1.000 60.71503 114 THR B CA 1
ATOM 2647 C C . THR B 1 79 ? 17.16107 18.88029 293.78489 1.000 58.87637 114 THR B C 1
ATOM 2648 O O . THR B 1 79 ? 17.10443 19.66567 294.73398 1.000 59.35448 114 THR B O 1
ATOM 2652 N N . CYS B 1 80 ? 17.09756 17.56408 293.93981 1.000 64.70203 115 CYS B N 1
ATOM 2653 C CA . CYS B 1 80 ? 17.27058 16.93440 295.24229 1.000 62.55317 115 CYS B CA 1
ATOM 2654 C C . CYS B 1 80 ? 18.73881 16.53613 295.34438 1.000 63.07430 115 CYS B C 1
ATOM 2655 O O . CYS B 1 80 ? 19.14797 15.50127 294.81127 1.000 62.66773 115 CYS B O 1
ATOM 2658 N N . SER B 1 81 ? 19.54416 17.36994 296.00099 1.000 56.11284 116 SER B N 1
ATOM 2659 C CA . SER B 1 81 ? 20.95920 17.08258 296.21325 1.000 57.73965 116 SER B CA 1
ATOM 2660 C C . SER B 1 81 ? 21.14642 16.43502 297.57775 1.000 56.52523 116 SER B C 1
ATOM 2661 O O . SER B 1 81 ? 20.52356 16.84743 298.55370 1.000 55.35797 116 SER B O 1
ATOM 2664 N N . VAL B 1 82 ? 22.00295 15.41436 297.64788 1.000 57.49775 117 VAL B N 1
ATOM 2665 C CA . VAL B 1 82 ? 22.24068 14.68628 298.88868 1.000 57.73033 117 VAL B CA 1
ATOM 2666 C C . VAL B 1 82 ? 23.72521 14.37353 299.03230 1.000 61.44126 117 VAL B C 1
ATOM 2667 O O . VAL B 1 82 ? 24.51769 14.52116 298.09874 1.000 63.90909 117 VAL B O 1
ATOM 2671 N N . GLN B 1 83 ? 24.08798 13.91856 300.22959 1.000 62.60886 118 GLN B N 1
ATOM 2672 C CA . GLN B 1 83 ? 25.42779 13.42975 300.53040 1.000 65.58913 118 GLN B CA 1
ATOM 2673 C C . GLN B 1 83 ? 25.30524 12.07001 301.20023 1.000 66.33745 118 GLN B C 1
ATOM 2674 O O . GLN B 1 83 ? 24.64908 11.94904 302.24487 1.000 64.96149 118 GLN B O 1
ATOM 2680 N N . THR B 1 84 ? 25.91945 11.05772 300.59418 1.000 73.86274 119 THR B N 1
ATOM 2681 C CA . THR B 1 84 ? 26.04908 9.73094 301.17503 1.000 78.68391 119 THR B CA 1
ATOM 2682 C C . THR B 1 84 ? 27.45721 9.55887 301.74150 1.000 84.03988 119 THR B C 1
ATOM 2683 O O . THR B 1 84 ? 28.33141 10.41286 301.57956 1.000 84.05514 119 THR B O 1
ATOM 2687 N N . ASP B 1 85 ? 27.68403 8.42079 302.38917 1.000 82.47624 120 ASP B N 1
ATOM 2688 C CA . ASP B 1 85 ? 29.01366 8.12190 302.90833 1.000 89.02188 120 ASP B CA 1
ATOM 2689 C C . ASP B 1 85 ? 29.98282 7.66082 301.82774 1.000 94.75631 120 ASP B C 1
ATOM 2690 O O . ASP B 1 85 ? 31.12258 7.31090 302.15320 1.000 101.40795 120 ASP B O 1
ATOM 2692 N N . ASN B 1 86 ? 29.56767 7.65045 300.55910 1.000 93.12241 121 ASN B N 1
ATOM 2693 C CA . ASN B 1 86 ? 30.44820 7.25066 299.46393 1.000 99.01481 121 ASN B CA 1
ATOM 2694 C C . ASN B 1 86 ? 30.62041 8.36020 298.43502 1.000 95.50459 121 ASN B C 1
ATOM 2695 O O . ASN B 1 86 ? 31.75513 8.76386 298.16393 1.000 98.93911 121 ASN B O 1
ATOM 2697 N N . HIS B 1 87 ? 29.53877 8.84785 297.83330 1.000 92.68636 122 HIS B N 1
ATOM 2698 C CA . HIS B 1 87 ? 29.59206 9.92224 296.84985 1.000 89.76842 122 HIS B CA 1
ATOM 2699 C C . HIS B 1 87 ? 28.37803 10.83059 297.00224 1.000 81.80191 122 HIS B C 1
ATOM 2700 O O . HIS B 1 87 ? 27.33848 10.40115 297.51770 1.000 79.11019 122 HIS B O 1
ATOM 2702 N N . PRO B 1 88 ? 28.47841 12.08870 296.57617 1.000 80.27673 123 PRO B N 1
ATOM 2703 C CA . PRO B 1 88 ? 27.27082 12.91511 296.47528 1.000 73.97340 123 PRO B CA 1
ATOM 2704 C C . PRO B 1 88 ? 26.43045 12.47889 295.28745 1.000 74.58355 123 PRO B C 1
ATOM 2705 O O . PRO B 1 88 ? 26.95328 12.06659 294.25090 1.000 79.34406 123 PRO B O 1
ATOM 2709 N N . LYS B 1 89 ? 25.11176 12.57022 295.43758 1.000 72.37521 124 LYS B N 1
ATOM 2710 C CA . LYS B 1 89 ? 24.21107 12.22530 294.34444 1.000 73.16532 124 LYS B CA 1
ATOM 2711 C C . LYS B 1 89 ? 23.13785 13.29196 294.22985 1.000 68.17968 124 LYS B C 1
ATOM 2712 O O . LYS B 1 89 ? 22.83956 13.99238 295.19568 1.000 63.94857 124 LYS B O 1
ATOM 2718 N N . THR B 1 90 ? 22.58511 13.43633 293.03090 1.000 69.59300 125 THR B N 1
ATOM 2719 C CA . THR B 1 90 ? 21.54195 14.41799 292.77261 1.000 66.23342 125 THR B CA 1
ATOM 2720 C C . THR B 1 90 ? 20.47025 13.78347 291.89636 1.000 68.30755 125 THR B C 1
ATOM 2721 O O . THR B 1 90 ? 20.63793 12.68024 291.36971 1.000 72.58963 125 THR B O 1
ATOM 2725 N N . SER B 1 91 ? 19.35405 14.49777 291.75268 1.000 71.07856 126 SER B N 1
ATOM 2726 C CA . SER B 1 91 ? 18.25760 14.07134 290.88466 1.000 73.44646 126 SER B CA 1
ATOM 2727 C C . SER B 1 91 ? 17.50134 15.32631 290.48043 1.000 72.18265 126 SER B C 1
ATOM 2728 O O . SER B 1 91 ? 16.86341 15.96578 291.32534 1.000 68.78245 126 SER B O 1
ATOM 2731 N N . ARG B 1 92 ? 17.59153 15.68291 289.20620 1.000 80.54775 127 ARG B N 1
ATOM 2732 C CA . ARG B 1 92 ? 17.05443 16.94136 288.71999 1.000 80.73095 127 ARG B CA 1
ATOM 2733 C C . ARG B 1 92 ? 15.66738 16.72843 288.13859 1.000 82.89615 127 ARG B C 1
ATOM 2734 O O . ARG B 1 92 ? 15.40388 15.73561 287.45455 1.000 86.86813 127 ARG B O 1
ATOM 2742 N N . VAL B 1 93 ? 14.77564 17.65696 288.43868 1.000 82.08146 128 VAL B N 1
ATOM 2743 C CA . VAL B 1 93 ? 13.41735 17.64049 287.92246 1.000 84.53043 128 VAL B CA 1
ATOM 2744 C C . VAL B 1 93 ? 13.12903 19.04041 287.39695 1.000 86.46377 128 VAL B C 1
ATOM 2745 O O . VAL B 1 93 ? 13.71341 20.02235 287.86252 1.000 84.68426 128 VAL B O 1
ATOM 2749 N N . HIS B 1 94 ? 12.26956 19.13872 286.39008 1.000 80.29515 129 HIS B N 1
ATOM 2750 C CA . HIS B 1 94 ? 11.90911 20.43471 285.82516 1.000 83.41151 129 HIS B CA 1
ATOM 2751 C C . HIS B 1 94 ? 10.46554 20.74985 286.19280 1.000 83.59367 129 HIS B C 1
ATOM 2752 O O . HIS B 1 94 ? 9.54961 19.99588 285.84443 1.000 86.39058 129 HIS B O 1
ATOM 2759 N N . LEU B 1 95 ? 10.27139 21.83895 286.93049 1.000 82.72982 130 LEU B N 1
ATOM 2760 C CA . LEU B 1 95 ? 8.92997 22.32492 287.21010 1.000 84.15079 130 LEU B CA 1
ATOM 2761 C C . LEU B 1 95 ? 8.46361 23.14264 286.01069 1.000 91.61102 130 LEU B C 1
ATOM 2762 O O . LEU B 1 95 ? 9.08031 24.16229 285.66611 1.000 93.39755 130 LEU B O 1
ATOM 2767 N N . ILE B 1 96 ? 7.38109 22.68822 285.38083 1.000 88.83901 131 ILE B N 1
ATOM 2768 C CA . ILE B 1 96 ? 6.78820 23.33148 284.21642 1.000 97.20468 131 ILE B CA 1
ATOM 2769 C C . ILE B 1 96 ? 5.43378 23.88145 284.63094 1.000 99.39964 131 ILE B C 1
ATOM 2770 O O . ILE B 1 96 ? 4.54587 23.12404 285.04061 1.000 98.61937 131 ILE B O 1
ATOM 2775 N N . VAL B 1 97 ? 5.26550 25.19060 284.50038 1.000 102.93530 132 VAL B N 1
ATOM 2776 C CA . VAL B 1 97 ? 4.04014 25.87256 284.89492 1.000 106.05684 132 VAL B CA 1
ATOM 2777 C C . VAL B 1 97 ? 3.15509 26.02048 283.66281 1.000 116.20323 132 VAL B C 1
ATOM 2778 O O . VAL B 1 97 ? 3.62214 26.43872 282.59458 1.000 121.81492 132 VAL B O 1
ATOM 2782 N N . GLN B 1 98 ? 1.87970 25.67270 283.80655 1.000 119.20932 133 GLN B N 1
ATOM 2783 C CA . GLN B 1 98 ? 0.92838 25.68971 282.70680 1.000 129.39732 133 GLN B CA 1
ATOM 2784 C C . GLN B 1 98 ? -0.06403 26.83169 282.88271 1.000 135.42462 133 GLN B C 1
ATOM 2785 O O . GLN B 1 98 ? -0.56431 27.06836 283.98599 1.000 131.78341 133 GLN B O 1
ATOM 2791 N N . VAL B 1 99 ? -0.35017 27.53390 281.78951 1.000 127.69172 134 VAL B N 1
ATOM 2792 C CA . VAL B 1 99 ? -1.25089 28.68390 281.82320 1.000 126.66407 134 VAL B CA 1
ATOM 2793 C C . VAL B 1 99 ? -2.36923 28.45891 280.81090 1.000 122.66791 134 VAL B C 1
ATOM 2794 O O . VAL B 1 99 ? -2.09288 28.12827 279.64516 1.000 120.13883 134 VAL B O 1
ATOM 2798 N N . PRO B 1 100 ? -3.63286 28.60262 281.20449 1.000 122.31526 135 PRO B N 1
ATOM 2799 C CA . PRO B 1 100 ? -4.71963 28.54770 280.23222 1.000 118.74552 135 PRO B CA 1
ATOM 2800 C C . PRO B 1 100 ? -4.46762 29.53744 279.11360 1.000 116.22543 135 PRO B C 1
ATOM 2801 O O . PRO B 1 100 ? -3.83701 30.58333 279.33704 1.000 117.70923 135 PRO B O 1
ATOM 2805 N N . PRO B 1 101 ? -4.92564 29.24117 277.89936 1.000 112.80420 136 PRO B N 1
ATOM 2806 C CA . PRO B 1 101 ? -4.67957 30.14932 276.78363 1.000 110.66742 136 PRO B CA 1
ATOM 2807 C C . PRO B 1 101 ? -5.61134 31.34460 276.85162 1.000 110.12896 136 PRO B C 1
ATOM 2808 O O . PRO B 1 101 ? -6.69915 31.28422 277.42927 1.000 110.39740 136 PRO B O 1
ATOM 2812 N N . GLN B 1 102 ? -5.15816 32.45120 276.26609 1.000 110.94689 137 GLN B N 1
ATOM 2813 C CA . GLN B 1 102 ? -5.96573 33.66444 276.22316 1.000 110.65420 137 GLN B CA 1
ATOM 2814 C C . GLN B 1 102 ? -5.69992 34.43524 274.93597 1.000 108.79732 137 GLN B C 1
ATOM 2815 O O . GLN B 1 102 ? -4.54279 34.68802 274.58481 1.000 109.92234 137 GLN B O 1
ATOM 2821 N N . ILE B 1 103 ? -6.77597 34.81042 274.24448 1.000 106.95455 138 ILE B N 1
ATOM 2822 C CA . ILE B 1 103 ? -6.66019 35.68411 273.08230 1.000 105.57514 138 ILE B CA 1
ATOM 2823 C C . ILE B 1 103 ? -6.31360 37.08291 273.57318 1.000 108.51566 138 ILE B C 1
ATOM 2824 O O . ILE B 1 103 ? -7.06013 37.67668 274.35916 1.000 109.84750 138 ILE B O 1
ATOM 2829 N N . MET B 1 104 ? -5.18132 37.61814 273.11087 1.000 108.41752 139 MET B N 1
ATOM 2830 C CA . MET B 1 104 ? -4.80768 38.99314 273.43813 1.000 111.61522 139 MET B CA 1
ATOM 2831 C C . MET B 1 104 ? -5.47372 39.97935 272.48910 1.000 110.33178 139 MET B C 1
ATOM 2832 O O . MET B 1 104 ? -6.58049 40.45089 272.76774 1.000 109.84864 139 MET B O 1
ATOM 2837 N N . ASN B 1 105 ? -4.82173 40.30052 271.37189 1.000 111.44083 140 ASN B N 1
ATOM 2838 C CA . ASN B 1 105 ? -5.43653 41.13925 270.34972 1.000 110.15769 140 ASN B CA 1
ATOM 2839 C C . ASN B 1 105 ? -6.16941 40.25582 269.35115 1.000 105.74307 140 ASN B C 1
ATOM 2840 O O . ASN B 1 105 ? -5.72927 39.14386 269.04590 1.000 104.32144 140 ASN B O 1
ATOM 2845 N N . ILE B 1 106 ? -7.30456 40.74811 268.86521 1.000 102.43557 141 ILE B N 1
ATOM 2846 C CA . ILE B 1 106 ? -8.06620 40.09057 267.81080 1.000 98.57098 141 ILE B CA 1
ATOM 2847 C C . ILE B 1 106 ? -8.44564 41.16084 266.80070 1.000 98.31350 141 ILE B C 1
ATOM 2848 O O . ILE B 1 106 ? -8.62592 42.33179 267.15180 1.000 100.59638 141 ILE B O 1
ATOM 2853 N N . SER B 1 107 ? -8.52680 40.76336 265.53171 1.000 95.90646 142 SER B N 1
ATOM 2854 C CA . SER B 1 107 ? -8.98264 41.68859 264.50479 1.000 95.51708 142 SER B CA 1
ATOM 2855 C C . SER B 1 107 ? -10.39695 42.15302 264.82096 1.000 94.40242 142 SER B C 1
ATOM 2856 O O . SER B 1 107 ? -11.23203 41.38190 265.30439 1.000 92.50688 142 SER B O 1
ATOM 2859 N N . SER B 1 108 ? -10.65067 43.43078 264.58337 1.000 96.10644 143 SER B N 1
ATOM 2860 C CA . SER B 1 108 ? -11.96573 43.98649 264.84739 1.000 95.61208 143 SER B CA 1
ATOM 2861 C C . SER B 1 108 ? -12.85517 43.82109 263.61708 1.000 92.51022 143 SER B C 1
ATOM 2862 O O . SER B 1 108 ? -12.37156 43.63756 262.49527 1.000 91.51810 143 SER B O 1
ATOM 2865 N N . ASP B 1 109 ? -14.17249 43.86841 263.85068 1.000 91.30439 144 ASP B N 1
ATOM 2866 C CA . ASP B 1 109 ? -15.15100 43.66162 262.78444 1.000 88.47459 144 ASP B CA 1
ATOM 2867 C C . ASP B 1 109 ? -14.84317 44.55211 261.59237 1.000 89.04851 144 ASP B C 1
ATOM 2868 O O . ASP B 1 109 ? -14.38937 45.68963 261.74840 1.000 92.11091 144 ASP B O 1
ATOM 2873 N N . ILE B 1 110 ? -15.09469 44.03408 260.39229 1.000 86.47827 145 ILE B N 1
ATOM 2874 C CA . ILE B 1 110 ? -14.85808 44.82108 259.19022 1.000 87.16381 145 ILE B CA 1
ATOM 2875 C C . ILE B 1 110 ? -16.01266 44.64850 258.22118 1.000 84.54725 145 ILE B C 1
ATOM 2876 O O . ILE B 1 110 ? -16.67712 43.61007 258.18770 1.000 81.87210 145 ILE B O 1
ATOM 2881 N N . THR B 1 111 ? -16.24477 45.69395 257.43885 1.000 85.71908 146 THR B N 1
ATOM 2882 C CA . THR B 1 111 ? -16.97959 45.62298 256.19097 1.000 83.78449 146 THR B CA 1
ATOM 2883 C C . THR B 1 111 ? -15.96983 45.81643 255.06796 1.000 84.90837 146 THR B C 1
ATOM 2884 O O . THR B 1 111 ? -15.07709 46.66640 255.17724 1.000 88.15822 146 THR B O 1
ATOM 2888 N N . VAL B 1 112 ? -16.06735 44.99104 254.01667 1.000 82.67792 147 VAL B N 1
ATOM 2889 C CA . VAL B 1 112 ? -15.20530 45.12625 252.84304 1.000 83.99141 147 VAL B CA 1
ATOM 2890 C C . VAL B 1 112 ? -16.01779 44.83369 251.59183 1.000 81.94177 147 VAL B C 1
ATOM 2891 O O . VAL B 1 112 ? -16.97663 44.06029 251.62168 1.000 79.06150 147 VAL B O 1
ATOM 2895 N N . ASN B 1 113 ? -15.61610 45.43776 250.47818 1.000 83.81070 148 ASN B N 1
ATOM 2896 C CA . ASN B 1 113 ? -16.30718 45.19623 249.22014 1.000 82.29041 148 ASN B CA 1
ATOM 2897 C C . ASN B 1 113 ? -15.93349 43.82605 248.66623 1.000 80.52029 148 ASN B C 1
ATOM 2898 O O . ASN B 1 113 ? -14.84377 43.30359 248.91556 1.000 81.51447 148 ASN B O 1
ATOM 2903 N N . GLU B 1 114 ? -16.86584 43.24171 247.92090 1.000 78.16039 149 GLU B N 1
ATOM 2904 C CA . GLU B 1 114 ? -16.65222 41.93831 247.30634 1.000 76.72176 149 GLU B CA 1
ATOM 2905 C C . GLU B 1 114 ? -15.41180 41.95119 246.41934 1.000 80.09868 149 GLU B C 1
ATOM 2906 O O . GLU B 1 114 ? -15.12459 42.93929 245.74025 1.000 83.10547 149 GLU B O 1
ATOM 2912 N N . GLY B 1 115 ? -14.65252 40.85645 246.45252 1.000 80.11981 150 GLY B N 1
ATOM 2913 C CA . GLY B 1 115 ? -13.49339 40.70588 245.59778 1.000 86.36898 150 GLY B CA 1
ATOM 2914 C C . GLY B 1 115 ? -12.18205 41.19946 246.17509 1.000 89.11072 150 GLY B C 1
ATOM 2915 O O . GLY B 1 115 ? -11.12026 40.86733 245.63120 1.000 95.01904 150 GLY B O 1
ATOM 2916 N N . SER B 1 116 ? -12.21346 41.98103 247.24961 1.000 86.31016 151 SER B N 1
ATOM 2917 C CA . SER B 1 116 ? -10.99206 42.46827 247.87151 1.000 89.62647 151 SER B CA 1
ATOM 2918 C C . SER B 1 116 ? -10.41952 41.41988 248.83030 1.000 88.67101 151 SER B C 1
ATOM 2919 O O . SER B 1 116 ? -10.95050 40.31633 248.98550 1.000 85.64503 151 SER B O 1
ATOM 2922 N N . SER B 1 117 ? -9.30893 41.76332 249.47537 1.000 93.79926 152 SER B N 1
ATOM 2923 C CA . SER B 1 117 ? -8.62688 40.84642 250.37549 1.000 93.32298 152 SER B CA 1
ATOM 2924 C C . SER B 1 117 ? -8.94681 41.17851 251.82770 1.000 91.09387 152 SER B C 1
ATOM 2925 O O . SER B 1 117 ? -9.22752 42.32688 252.18050 1.000 92.28471 152 SER B O 1
ATOM 2928 N N . VAL B 1 118 ? -8.90080 40.15077 252.66907 1.000 94.32759 153 VAL B N 1
ATOM 2929 C CA . VAL B 1 118 ? -9.14019 40.29323 254.09837 1.000 90.61676 153 VAL B CA 1
ATOM 2930 C C . VAL B 1 118 ? -8.07218 39.50469 254.83283 1.000 92.18620 153 VAL B C 1
ATOM 2931 O O . VAL B 1 118 ? -7.77102 38.36682 254.46005 1.000 94.09020 153 VAL B O 1
ATOM 2935 N N . THR B 1 119 ? -7.49175 40.10590 255.86741 1.000 91.98235 154 THR B N 1
ATOM 2936 C CA . THR B 1 119 ? -6.56354 39.40838 256.74887 1.000 93.21682 154 THR B CA 1
ATOM 2937 C C . THR B 1 119 ? -7.05176 39.55873 258.18353 1.000 92.53807 154 THR B C 1
ATOM 2938 O O . THR B 1 119 ? -7.16327 40.67837 258.69304 1.000 94.20783 154 THR B O 1
ATOM 2942 N N . LEU B 1 120 ? -7.36986 38.43841 258.81714 1.000 93.89103 155 LEU B N 1
ATOM 2943 C CA . LEU B 1 120 ? -7.71716 38.39549 260.22832 1.000 93.39958 155 LEU B CA 1
ATOM 2944 C C . LEU B 1 120 ? -6.52364 37.85837 261.00919 1.000 95.51547 155 LEU B C 1
ATOM 2945 O O . LEU B 1 120 ? -5.81692 36.96363 260.54125 1.000 96.16684 155 LEU B O 1
ATOM 2950 N N . LEU B 1 121 ? -6.29032 38.40330 262.19730 1.000 96.52685 156 LEU B N 1
ATOM 2951 C CA . LEU B 1 121 ? -5.13105 38.00483 262.98290 1.000 98.87644 156 LEU B CA 1
ATOM 2952 C C . LEU B 1 121 ? -5.56530 37.71100 264.40814 1.000 98.54763 156 LEU B C 1
ATOM 2953 O O . LEU B 1 121 ? -6.24216 38.52838 265.04104 1.000 98.72728 156 LEU B O 1
ATOM 2958 N N . CYS B 1 122 ? -5.17472 36.54255 264.90583 1.000 100.02371 157 CYS B N 1
ATOM 2959 C CA . CYS B 1 122 ? -5.52232 36.11086 266.25481 1.000 100.07571 157 CYS B CA 1
ATOM 2960 C C . CYS B 1 122 ? -4.24626 35.70014 266.97895 1.000 102.84338 157 CYS B C 1
ATOM 2961 O O . CYS B 1 122 ? -3.72967 34.59971 266.76415 1.000 102.90986 157 CYS B O 1
ATOM 2964 N N . LEU B 1 123 ? -3.74718 36.57075 267.84555 1.000 101.69601 158 LEU B N 1
ATOM 2965 C CA . LEU B 1 123 ? -2.55910 36.27946 268.63076 1.000 104.80268 158 LEU B CA 1
ATOM 2966 C C . LEU B 1 123 ? -2.97737 35.93009 270.05194 1.000 105.31464 158 LEU B C 1
ATOM 2967 O O . LEU B 1 123 ? -3.76861 36.65150 270.66857 1.000 105.48523 158 LEU B O 1
ATOM 2972 N N . ALA B 1 124 ? -2.45487 34.81646 270.55961 1.000 105.88216 159 ALA B N 1
ATOM 2973 C CA . ALA B 1 124 ? -2.81990 34.31156 271.87376 1.000 106.61825 159 ALA B CA 1
ATOM 2974 C C . ALA B 1 124 ? -1.55733 33.87733 272.60939 1.000 109.82991 159 ALA B C 1
ATOM 2975 O O . ALA B 1 124 ? -0.48306 33.73879 272.01603 1.000 111.06873 159 ALA B O 1
ATOM 2977 N N . ILE B 1 125 ? -1.69457 33.67056 273.92205 1.000 111.53466 160 ILE B N 1
ATOM 2978 C CA . ILE B 1 125 ? -0.59380 33.25391 274.78456 1.000 114.81671 160 ILE B CA 1
ATOM 2979 C C . ILE B 1 125 ? -1.04165 32.05878 275.61915 1.000 114.57299 160 ILE B C 1
ATOM 2980 O O . ILE B 1 125 ? -2.21789 31.69626 275.64655 1.000 112.36274 160 ILE B O 1
ATOM 2985 N N . GLY B 1 126 ? -0.08483 31.44382 276.29269 1.000 117.23818 161 GLY B N 1
ATOM 2986 C CA . GLY B 1 126 ? -0.36026 30.27200 277.10411 1.000 117.71102 161 GLY B CA 1
ATOM 2987 C C . GLY B 1 126 ? 0.87036 29.40076 277.22914 1.000 119.89039 161 GLY B C 1
ATOM 2988 O O . GLY B 1 126 ? 1.85152 29.55734 276.50627 1.000 120.56244 161 GLY B O 1
ATOM 2989 N N . ARG B 1 127 ? 0.79372 28.45428 278.16040 1.000 121.34970 162 ARG B N 1
ATOM 2990 C CA . ARG B 1 127 ? 1.90068 27.54419 278.46229 1.000 123.88009 162 ARG B CA 1
ATOM 2991 C C . ARG B 1 127 ? 1.41387 26.10177 278.44882 1.000 122.99101 162 ARG B C 1
ATOM 2992 O O . ARG B 1 127 ? 0.58076 25.72774 279.30043 1.000 123.44447 162 ARG B O 1
ATOM 3000 N N . PRO B 1 128 ? 1.88672 25.26218 277.50622 1.000 122.17349 163 PRO B N 1
ATOM 3001 C CA . PRO B 1 128 ? 2.85327 25.65706 276.47776 1.000 122.14564 163 PRO B CA 1
ATOM 3002 C C . PRO B 1 128 ? 2.19577 26.48994 275.38299 1.000 118.84940 163 PRO B C 1
ATOM 3003 O O . PRO B 1 128 ? 0.98469 26.69823 275.44236 1.000 116.51110 163 PRO B O 1
ATOM 3007 N N . GLU B 1 129 ? 2.98818 26.98066 274.43600 1.000 125.74744 164 GLU B N 1
ATOM 3008 C CA . GLU B 1 129 ? 2.48380 27.92845 273.45361 1.000 123.29819 164 GLU B CA 1
ATOM 3009 C C . GLU B 1 129 ? 1.29968 27.32965 272.69878 1.000 119.92148 164 GLU B C 1
ATOM 3010 O O . GLU B 1 129 ? 1.40693 26.21739 272.16293 1.000 119.89812 164 GLU B O 1
ATOM 3016 N N . PRO B 1 130 ? 0.17684 28.03113 272.60951 1.000 117.25600 165 PRO B N 1
ATOM 3017 C CA . PRO B 1 130 ? -1.03649 27.40983 272.08205 1.000 114.61859 165 PRO B CA 1
ATOM 3018 C C . PRO B 1 130 ? -1.06616 27.41790 270.56128 1.000 112.89847 165 PRO B C 1
ATOM 3019 O O . PRO B 1 130 ? -0.41593 28.22597 269.89366 1.000 113.28625 165 PRO B O 1
ATOM 3023 N N . THR B 1 131 ? -1.83647 26.48289 270.02023 1.000 111.37046 166 THR B N 1
ATOM 3024 C CA . THR B 1 131 ? -2.17346 26.49377 268.60860 1.000 110.41642 166 THR B CA 1
ATOM 3025 C C . THR B 1 131 ? -3.58235 27.04702 268.44305 1.000 107.61091 166 THR B C 1
ATOM 3026 O O . THR B 1 131 ? -4.38477 27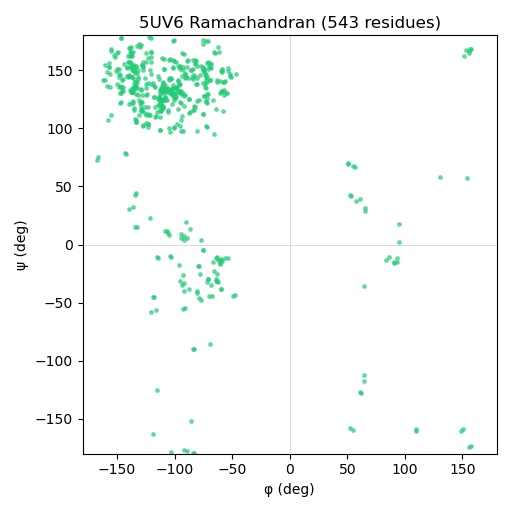.06215 269.38095 1.000 106.81185 166 THR B O 1
ATOM 3030 N N . VAL B 1 132 ? -3.86748 27.53140 267.24119 1.000 104.55868 167 VAL B N 1
ATOM 3031 C CA . VAL B 1 132 ? -5.05525 28.33818 266.99574 1.000 101.78379 167 VAL B CA 1
ATOM 3032 C C . VAL B 1 132 ? -5.72393 27.86029 265.71210 1.000 101.38491 167 VAL B C 1
ATOM 3033 O O . VAL B 1 132 ? -5.04615 27.45819 264.75972 1.000 103.24247 167 VAL B O 1
ATOM 3037 N N . THR B 1 133 ? -7.06054 27.85911 265.70413 1.000 94.57539 168 THR B N 1
ATOM 3038 C CA . THR B 1 133 ? -7.83406 27.50094 264.52252 1.000 94.51185 168 THR B CA 1
ATOM 3039 C C . THR B 1 133 ? -8.93965 28.51949 264.29034 1.000 91.39555 168 THR B C 1
ATOM 3040 O O . THR B 1 133 ? -9.62064 28.94515 265.22903 1.000 89.99295 168 THR B O 1
ATOM 3044 N N . TRP B 1 134 ? -9.10645 28.90563 263.02891 1.000 87.25820 169 TRP B N 1
ATOM 3045 C CA . TRP B 1 134 ? -10.21969 29.73367 262.59350 1.000 85.35934 169 TRP B CA 1
ATOM 3046 C C . TRP B 1 134 ? -11.31730 28.85037 262.01775 1.000 83.78427 169 TRP B C 1
ATOM 3047 O O . TRP B 1 134 ? -11.04029 27.86532 261.32554 1.000 83.81938 169 TRP B O 1
ATOM 3058 N N . ARG B 1 135 ? -12.56519 29.20691 262.30395 1.000 87.58142 170 ARG B N 1
ATOM 3059 C CA . ARG B 1 135 ? -13.70477 28.45196 261.80148 1.000 88.22305 170 ARG B CA 1
ATOM 3060 C C . ARG B 1 135 ? -14.77942 29.42599 261.34791 1.000 85.39847 170 ARG B C 1
ATOM 3061 O O . ARG B 1 135 ? -15.22792 30.26162 262.13724 1.000 83.47822 170 ARG B O 1
ATOM 3069 N N . HIS B 1 136 ? -15.16933 29.33602 260.07603 1.000 80.78660 171 HIS B N 1
ATOM 3070 C CA . HIS B 1 136 ? -16.31324 30.09447 259.58768 1.000 79.43322 171 HIS B CA 1
ATOM 3071 C C . HIS B 1 136 ? -17.58708 29.48380 260.15985 1.000 79.75742 171 HIS B C 1
ATOM 3072 O O . HIS B 1 136 ? -17.80014 28.27238 260.06213 1.000 80.26251 171 HIS B O 1
ATOM 3079 N N . LEU B 1 137 ? -18.43926 30.32012 260.74910 1.000 80.96869 172 LEU B N 1
ATOM 3080 C CA . LEU B 1 137 ? -19.61021 29.85731 261.48669 1.000 82.44248 172 LEU B CA 1
ATOM 3081 C C . LEU B 1 137 ? -20.84998 29.64045 260.61607 1.000 82.71383 172 LEU B C 1
ATOM 3082 O O . LEU B 1 137 ? -21.95156 29.49774 261.16281 1.000 84.09791 172 LEU B O 1
ATOM 3087 N N . SER B 1 138 ? -20.70970 29.61582 259.29785 1.000 87.79851 173 SER B N 1
ATOM 3088 C CA . SER B 1 138 ? -21.82288 29.35884 258.38595 1.000 88.17857 173 SER B CA 1
ATOM 3089 C C . SER B 1 138 ? -21.54971 28.04311 257.65036 1.000 91.56118 173 SER B C 1
ATOM 3090 O O . SER B 1 138 ? -21.32873 27.03202 258.32444 1.000 94.64803 173 SER B O 1
ATOM 3093 N N . VAL B 1 139 ? -21.56187 28.00285 256.32137 1.000 92.96436 174 VAL B N 1
ATOM 3094 C CA . VAL B 1 139 ? -21.21743 26.76856 255.61417 1.000 96.58194 174 VAL B CA 1
ATOM 3095 C C . VAL B 1 139 ? -19.69283 26.63142 255.55952 1.000 97.47760 174 VAL B C 1
ATOM 3096 O O . VAL B 1 139 ? -19.01585 26.62633 256.59346 1.000 97.53701 174 VAL B O 1
ATOM 3100 N N . GLY B 1 144 ? -16.24190 23.58167 259.02311 1.000 100.85024 179 GLY B N 1
ATOM 3101 C CA . GLY B 1 144 ? -15.69433 24.61385 258.15912 1.000 98.83484 179 GLY B CA 1
ATOM 3102 C C . GLY B 1 144 ? -14.39246 25.23510 258.64810 1.000 98.03742 179 GLY B C 1
ATOM 3103 O O . GLY B 1 144 ? -14.30464 26.45213 258.83966 1.000 95.11185 179 GLY B O 1
ATOM 3104 N N . PHE B 1 145 ? -13.37927 24.39661 258.85230 1.000 103.17834 180 PHE B N 1
ATOM 3105 C CA . PHE B 1 145 ? -12.07259 24.85552 259.31914 1.000 103.29505 180 PHE B CA 1
ATOM 3106 C C . PHE B 1 145 ? -11.37112 25.58183 258.17843 1.000 103.53228 180 PHE B C 1
ATOM 3107 O O . PHE B 1 145 ? -10.83010 24.95248 257.26622 1.000 106.54127 180 PHE B O 1
ATOM 3115 N N . VAL B 1 146 ? -11.37767 26.91611 258.22309 1.000 99.06808 181 VAL B N 1
ATOM 3116 C CA . VAL B 1 146 ? -10.79901 27.69627 257.13264 1.000 99.72363 181 VAL B CA 1
ATOM 3117 C C . VAL B 1 146 ? -9.27830 27.78468 257.26140 1.000 102.06066 181 VAL B C 1
ATOM 3118 O O . VAL B 1 146 ? -8.55363 27.65536 256.26774 1.000 105.00324 181 VAL B O 1
ATOM 3122 N N . SER B 1 147 ? -8.76485 27.99142 258.47289 1.000 99.09302 182 SER B N 1
ATOM 3123 C CA . SER B 1 147 ? -7.32611 28.11069 258.66939 1.000 101.13917 182 SER B CA 1
ATOM 3124 C C . SER B 1 147 ? -6.94953 27.60304 260.05480 1.000 100.95505 182 SER B C 1
ATOM 3125 O O . SER B 1 147 ? -7.79420 27.44296 260.94034 1.000 98.85141 182 SER B O 1
ATOM 3128 N N . GLU B 1 148 ? -5.65628 27.36685 260.23735 1.000 104.93263 183 GLU B N 1
ATOM 3129 C CA . GLU B 1 148 ? -5.12216 26.93486 261.51797 1.000 105.16197 183 GLU B CA 1
ATOM 3130 C C . GLU B 1 148 ? -3.86539 27.72226 261.86867 1.000 105.50163 183 GLU B C 1
ATOM 3131 O O . GLU B 1 148 ? -2.87588 27.17497 262.36777 1.000 107.50382 183 GLU B O 1
ATOM 3137 N N . ASP B 1 149 ? -3.90404 29.03103 261.63404 1.000 106.68870 184 ASP B N 1
ATOM 3138 C CA . ASP B 1 149 ? -2.77600 29.90755 261.89782 1.000 107.01282 184 ASP B CA 1
ATOM 3139 C C . ASP B 1 149 ? -3.29691 31.20436 262.50263 1.000 104.17695 184 ASP B C 1
ATOM 3140 O O . ASP B 1 149 ? -4.46871 31.55482 262.34598 1.000 101.65873 184 ASP B O 1
ATOM 3145 N N . GLU B 1 150 ? -2.40977 31.90160 263.22099 1.000 102.86273 185 GLU B N 1
ATOM 3146 C CA . GLU B 1 150 ? -2.72591 33.22996 263.73807 1.000 101.91287 185 GLU B CA 1
ATOM 3147 C C . GLU B 1 150 ? -3.33302 34.11040 262.65812 1.000 100.57067 185 GLU B C 1
ATOM 3148 O O . GLU B 1 150 ? -4.30165 34.83787 262.90282 1.000 98.86345 185 GLU B O 1
ATOM 3154 N N . TYR B 1 151 ? -2.75585 34.07232 261.46248 1.000 101.30209 186 TYR B N 1
ATOM 3155 C CA . TYR B 1 151 ? -3.27166 34.79850 260.31432 1.000 100.75099 186 TYR B CA 1
ATOM 3156 C C . TYR B 1 151 ? -4.23744 33.91207 259.54277 1.000 100.19312 186 TYR B C 1
ATOM 3157 O O . TYR B 1 151 ? -3.91401 32.76581 259.21183 1.000 102.22900 186 TYR B O 1
ATOM 3166 N N . LEU B 1 152 ? -5.42523 34.44076 259.28195 1.000 96.33735 187 LEU B N 1
ATOM 3167 C CA . LEU B 1 152 ? -6.35363 33.90112 258.30183 1.000 93.70499 187 LEU B CA 1
ATOM 3168 C C . LEU B 1 152 ? -6.41634 34.89255 257.15174 1.000 94.23928 187 LEU B C 1
ATOM 3169 O O . LEU B 1 152 ? -6.79981 36.04769 257.35334 1.000 94.23775 187 LEU B O 1
ATOM 3174 N N . GLU B 1 153 ? -6.02107 34.45893 255.95878 1.000 92.50628 188 GLU B N 1
ATOM 3175 C CA . GLU B 1 153 ? -6.01534 35.32980 254.78826 1.000 94.16126 188 GLU B CA 1
ATOM 3176 C C . GLU B 1 153 ? -7.02127 34.83312 253.75984 1.000 94.72030 188 GLU B C 1
ATOM 3177 O O . GLU B 1 153 ? -6.97580 33.67104 253.34295 1.000 97.03887 188 GLU B O 1
ATOM 3183 N N . ILE B 1 154 ? -7.92361 35.72105 253.35747 1.000 91.47916 189 ILE B N 1
ATOM 3184 C CA . ILE B 1 154 ? -8.95828 35.43533 252.37322 1.000 89.17215 189 ILE B CA 1
ATOM 3185 C C . ILE B 1 154 ? -8.73321 36.35645 251.18329 1.000 90.89117 189 ILE B C 1
ATOM 3186 O O . ILE B 1 154 ? -8.63572 37.57805 251.35045 1.000 92.29423 189 ILE B O 1
ATOM 3191 N N . SER B 1 155 ? -8.65364 35.77790 249.98920 1.000 94.11134 190 SER B N 1
ATOM 3192 C CA . SER B 1 155 ? -8.49038 36.54602 248.76354 1.000 97.85061 190 SER B CA 1
ATOM 3193 C C . SER B 1 155 ? -9.73827 36.41520 247.90220 1.000 96.83640 190 SER B C 1
ATOM 3194 O O . SER B 1 155 ? -10.35213 35.34292 247.83776 1.000 95.82452 190 SER B O 1
ATOM 3197 N N . ASP B 1 156 ? -10.10313 37.51631 247.24480 1.000 99.53946 191 ASP B N 1
ATOM 3198 C CA . ASP B 1 156 ? -11.31495 37.60646 246.43178 1.000 98.05389 191 ASP B CA 1
ATOM 3199 C C . ASP B 1 156 ? -12.52629 37.10882 247.22446 1.000 91.85033 191 ASP B C 1
ATOM 3200 O O . ASP B 1 156 ? -13.09200 36.04437 246.97239 1.000 91.32248 191 ASP B O 1
ATOM 3205 N N . ILE B 1 157 ? -12.89626 37.91996 248.21389 1.000 88.15010 192 ILE B N 1
ATOM 3206 C CA . ILE B 1 157 ? -13.93887 37.52596 249.15150 1.000 82.36912 192 ILE B CA 1
ATOM 3207 C C . ILE B 1 157 ? -15.29516 37.56430 248.45933 1.000 79.72526 192 ILE B C 1
ATOM 3208 O O . ILE B 1 157 ? -15.66559 38.56158 247.82468 1.000 79.23197 192 ILE B O 1
ATOM 3213 N N . LYS B 1 158 ? -16.01588 36.44980 248.52323 1.000 73.59917 193 LYS B N 1
ATOM 3214 C CA . LYS B 1 158 ? -17.35167 36.36553 247.95408 1.000 71.88319 193 LYS B CA 1
ATOM 3215 C C . LYS B 1 158 ? -18.37453 36.73416 249.01651 1.000 70.66516 193 LYS B C 1
ATOM 3216 O O . LYS B 1 158 ? -18.07972 36.75029 250.20849 1.000 70.93746 193 LYS B O 1
ATOM 3222 N N . ARG B 1 159 ? -19.59328 37.02781 248.57078 1.000 67.62108 194 ARG B N 1
ATOM 3223 C CA . ARG B 1 159 ? -20.63851 37.40983 249.51152 1.000 66.94288 194 ARG B CA 1
ATOM 3224 C C . ARG B 1 159 ? -20.95798 36.28218 250.49274 1.000 66.29220 194 ARG B C 1
ATOM 3225 O O . ARG B 1 159 ? -21.29228 36.54399 251.65725 1.000 66.55075 194 ARG B O 1
ATOM 3233 N N . ASP B 1 160 ? -20.83192 35.02871 250.06157 1.000 70.49111 195 ASP B N 1
ATOM 3234 C CA . ASP B 1 160 ? -21.12492 33.91644 250.95609 1.000 71.14585 195 ASP B CA 1
ATOM 3235 C C . ASP B 1 160 ? -20.03227 33.69239 251.98981 1.000 72.78173 195 ASP B C 1
ATOM 3236 O O . ASP B 1 160 ? -20.19604 32.83613 252.87102 1.000 73.52729 195 ASP B O 1
ATOM 3241 N N . GLN B 1 161 ? -18.93346 34.43515 251.90961 1.000 68.88598 196 GLN B N 1
ATOM 3242 C CA . GLN B 1 161 ? -17.88584 34.38529 252.91491 1.000 69.98487 196 GLN B CA 1
ATOM 3243 C C . GLN B 1 161 ? -18.07915 35.41586 254.01963 1.000 70.58190 196 GLN B C 1
ATOM 3244 O O . GLN B 1 161 ? -17.17932 35.58979 254.84531 1.000 71.79012 196 GLN B O 1
ATOM 3250 N N . SER B 1 162 ? -19.20800 36.11888 254.04197 1.000 69.45065 197 SER B N 1
ATOM 3251 C CA . SER B 1 162 ? -19.50632 37.00180 255.15625 1.000 70.38945 197 SER B CA 1
ATOM 3252 C C . SER B 1 162 ? -19.87143 36.18523 256.40382 1.000 70.68845 197 SER B C 1
ATOM 3253 O O . SER B 1 162 ? -19.96819 34.95389 256.37814 1.000 70.17377 197 SER B O 1
ATOM 3256 N N . GLY B 1 163 ? -20.06611 36.88537 257.50973 1.000 74.42504 198 GLY B N 1
ATOM 3257 C CA . GLY B 1 163 ? -20.44487 36.26508 258.75165 1.000 75.32616 198 GLY B CA 1
ATOM 3258 C C . GLY B 1 163 ? -19.34047 36.28650 259.79187 1.000 76.62509 198 GLY B C 1
ATOM 3259 O O . GLY B 1 163 ? -18.39779 37.08871 259.74817 1.000 77.17580 198 GLY B O 1
ATOM 3260 N N . GLU B 1 164 ? -19.46394 35.37067 260.74452 1.000 79.73962 199 GLU B N 1
ATOM 3261 C CA . GLU B 1 164 ? -18.59912 35.32730 261.91047 1.000 81.25986 199 GLU B CA 1
ATOM 3262 C C . GLU B 1 164 ? -17.52700 34.26348 261.73416 1.000 81.27006 199 GLU B C 1
ATOM 3263 O O . GLU B 1 164 ? -17.83093 33.10775 261.41894 1.000 80.98500 199 GLU B O 1
ATOM 3269 N N . TYR B 1 165 ? -16.27700 34.66860 261.91771 1.000 79.79066 200 TYR B N 1
ATOM 3270 C CA . TYR B 1 165 ? -15.14280 33.76545 261.95801 1.000 80.22213 200 TYR B CA 1
ATOM 3271 C C . TYR B 1 165 ? -14.67188 33.66901 263.40303 1.000 82.27939 200 TYR B C 1
ATOM 3272 O O . TYR B 1 165 ? -14.50212 34.68868 264.09132 1.000 83.71156 200 TYR B O 1
ATOM 3281 N N . GLU B 1 166 ? -14.46751 32.44384 263.85679 1.000 83.47306 201 GLU B N 1
ATOM 3282 C CA . GLU B 1 166 ? -14.25046 32.15692 265.25807 1.000 85.52877 201 GLU B CA 1
ATOM 3283 C C . GLU B 1 166 ? -12.81765 31.69179 265.42982 1.000 86.64222 201 GLU B C 1
ATOM 3284 O O . GLU B 1 166 ? -12.39403 30.71835 264.79593 1.000 86.07355 201 GLU B O 1
ATOM 3290 N N . CYS B 1 167 ? -12.07416 32.40931 266.26023 1.000 92.23401 202 CYS B N 1
ATOM 3291 C CA . CYS B 1 167 ? -10.72676 32.02870 266.63017 1.000 93.76846 202 CYS B CA 1
ATOM 3292 C C . CYS B 1 167 ? -10.79401 31.20963 267.91041 1.000 95.33353 202 CYS B C 1
ATOM 3293 O O . CYS B 1 167 ? -11.43142 31.61841 268.89156 1.000 96.13360 202 CYS B O 1
ATOM 3296 N N . SER B 1 168 ? -10.14832 30.04704 267.88559 1.000 92.41418 203 SER B N 1
ATOM 3297 C CA . SER B 1 168 ? -10.11606 29.13102 269.01510 1.000 94.33101 203 SER B CA 1
ATOM 3298 C C . SER B 1 168 ? -8.66324 28.77700 269.28510 1.000 96.11974 203 SER B C 1
ATOM 3299 O O . SER B 1 168 ? -8.00872 28.14917 268.44447 1.000 95.64652 203 SER B O 1
ATOM 3302 N N . ALA B 1 169 ? -8.16340 29.18218 270.45030 1.000 95.69871 204 ALA B N 1
ATOM 3303 C CA . ALA B 1 169 ? -6.78798 28.93307 270.85643 1.000 97.88208 204 ALA B CA 1
ATOM 3304 C C . ALA B 1 169 ? -6.76636 27.91571 271.98601 1.000 99.99257 204 ALA B C 1
ATOM 3305 O O . ALA B 1 169 ? -7.41351 28.11556 273.02180 1.000 101.24073 204 ALA B O 1
ATOM 3307 N N . LEU B 1 170 ? -6.01001 26.83982 271.79353 1.000 104.71935 205 LEU B N 1
ATOM 3308 C CA . LEU B 1 170 ? -5.92516 25.78825 272.78825 1.000 107.02270 205 LEU B CA 1
ATOM 3309 C C . LEU B 1 170 ? -4.47111 25.41012 273.01711 1.000 109.26312 205 LEU B C 1
ATOM 3310 O O . LEU B 1 170 ? -3.63647 25.47708 272.10689 1.000 109.06830 205 LEU B O 1
ATOM 3315 N N . ASN B 1 171 ? -4.18648 25.01896 274.26161 1.000 112.41847 206 ASN B N 1
ATOM 3316 C CA . ASN B 1 171 ? -2.90454 24.44501 274.64364 1.000 115.02078 206 ASN B CA 1
ATOM 3317 C C . ASN B 1 171 ? -3.08946 23.19065 275.48492 1.000 117.23892 206 ASN B C 1
ATOM 3318 O O . ASN B 1 171 ? -2.13294 22.75278 276.13476 1.000 119.84542 206 ASN B O 1
ATOM 3323 N N . ASP B 1 172 ? -4.29894 22.62004 275.50074 1.000 116.44681 207 ASP B N 1
ATOM 3324 C CA . ASP B 1 172 ? -4.63335 21.42917 276.28391 1.000 118.91873 207 ASP B CA 1
ATOM 3325 C C . ASP B 1 172 ? -4.55697 21.69507 277.78420 1.000 121.55270 207 ASP B C 1
ATOM 3326 O O . ASP B 1 172 ? -4.21650 20.80210 278.56024 1.000 124.49779 207 ASP B O 1
ATOM 3331 N N . VAL B 1 173 ? -4.84836 22.92560 278.20020 1.000 116.10518 208 VAL B N 1
ATOM 3332 C CA . VAL B 1 173 ? -4.96673 23.28350 279.60877 1.000 119.15403 208 VAL B CA 1
ATOM 3333 C C . VAL B 1 173 ? -6.29181 24.00534 279.79492 1.000 118.27353 208 VAL B C 1
ATOM 3334 O O . VAL B 1 173 ? -6.50794 25.06620 279.19589 1.000 115.86842 208 VAL B O 1
ATOM 3338 N N . ALA B 1 174 ? -7.16895 23.44170 280.63288 1.000 121.73808 209 ALA B N 1
ATOM 3339 C CA . ALA B 1 174 ? -8.52381 23.96030 280.81135 1.000 121.49487 209 ALA B CA 1
ATOM 3340 C C . ALA B 1 174 ? -9.21330 24.11846 279.45855 1.000 117.46625 209 ALA B C 1
ATOM 3341 O O . ALA B 1 174 ? -8.83653 23.45719 278.48395 1.000 115.50239 209 ALA B O 1
ATOM 3343 N N . ALA B 1 175 ? -10.23143 24.97273 279.38715 1.000 115.40782 210 ALA B N 1
ATOM 3344 C CA . ALA B 1 175 ? -10.92418 25.18668 278.12553 1.000 111.75626 210 ALA B CA 1
ATOM 3345 C C . ALA B 1 175 ? -10.07538 26.03607 277.17982 1.000 108.75023 210 ALA B C 1
ATOM 3346 O O . ALA B 1 175 ? -9.29693 26.88560 277.62138 1.000 109.62778 210 ALA B O 1
ATOM 3348 N N . PRO B 1 176 ? -10.21117 25.82867 275.87299 1.000 106.17305 211 PRO B N 1
ATOM 3349 C CA . PRO B 1 176 ? -9.62929 26.77581 274.91729 1.000 103.57881 211 PRO B CA 1
ATOM 3350 C C . PRO B 1 176 ? -10.37393 28.09905 274.95247 1.000 102.82149 211 PRO B C 1
ATOM 3351 O O . PRO B 1 176 ? -11.55620 28.16400 275.29777 1.000 103.29499 211 PRO B O 1
ATOM 3355 N N . ASP B 1 177 ? -9.66597 29.16755 274.59956 1.000 101.51579 212 ASP B N 1
ATOM 3356 C CA . ASP B 1 177 ? -10.27415 30.49047 274.56125 1.000 101.05121 212 ASP B CA 1
ATOM 3357 C C . ASP B 1 177 ? -10.75574 30.77180 273.14574 1.000 97.67050 212 ASP B C 1
ATOM 3358 O O . ASP B 1 177 ? -10.00414 30.59490 272.18160 1.000 96.11168 212 ASP B O 1
ATOM 3363 N N . VAL B 1 178 ? -12.00918 31.19579 273.02215 1.000 101.71959 213 VAL B N 1
ATOM 3364 C CA . VAL B 1 178 ? -12.58730 31.50329 271.72256 1.000 99.15687 213 VAL B CA 1
ATOM 3365 C C . VAL B 1 178 ? -13.04351 32.95373 271.71363 1.000 98.94102 213 VAL B C 1
ATOM 3366 O O . VAL B 1 178 ? -13.41604 33.52583 272.74305 1.000 100.80977 213 VAL B O 1
ATOM 3370 N N . ARG B 1 179 ? -13.00016 33.55097 270.53032 1.000 100.42148 214 ARG B N 1
ATOM 3371 C CA . ARG B 1 179 ? -13.50416 34.90383 270.33402 1.000 100.26921 214 ARG B CA 1
ATOM 3372 C C . ARG B 1 179 ? -13.74687 35.05619 268.84234 1.000 97.77204 214 ARG B C 1
ATOM 3373 O O . ARG B 1 179 ? -13.13620 34.35382 268.03664 1.000 96.82096 214 ARG B O 1
ATOM 3381 N N . LYS B 1 180 ? -14.66454 35.94664 268.47212 1.000 93.54706 215 LYS B N 1
ATOM 3382 C CA . LYS B 1 180 ? -15.13795 35.97700 267.09189 1.000 91.16443 215 LYS B CA 1
ATOM 3383 C C . LYS B 1 180 ? -15.02058 37.37133 266.48978 1.000 91.02934 215 LYS B C 1
ATOM 3384 O O . LYS B 1 180 ? -14.97918 38.38524 267.19538 1.000 92.72832 215 LYS B O 1
ATOM 3390 N N . VAL B 1 181 ? -14.96131 37.39453 265.15731 1.000 84.17442 216 VAL B N 1
ATOM 3391 C CA . VAL B 1 181 ? -14.87811 38.62335 264.37538 1.000 84.26687 216 VAL B CA 1
ATOM 3392 C C . VAL B 1 181 ? -15.82505 38.48502 263.19067 1.000 81.78032 216 VAL B C 1
ATOM 3393 O O . VAL B 1 181 ? -16.00346 37.38884 262.65185 1.000 79.94773 216 VAL B O 1
ATOM 3397 N N . LYS B 1 182 ? -16.45702 39.58677 262.80141 1.000 85.79757 217 LYS B N 1
ATOM 3398 C CA . LYS B 1 182 ? -17.49481 39.57395 261.78017 1.000 84.18004 217 LYS B CA 1
ATOM 3399 C C . LYS B 1 182 ? -17.01299 40.31443 260.53553 1.000 83.54280 217 LYS B C 1
ATOM 3400 O O . LYS B 1 182 ? -16.70384 41.51618 260.59477 1.000 84.74690 217 LYS B O 1
ATOM 3406 N N . ILE B 1 183 ? -16.91127 39.57939 259.42647 1.000 79.01309 218 ILE B N 1
ATOM 3407 C CA . ILE B 1 183 ? -16.68993 40.16148 258.10767 1.000 78.67376 218 ILE B CA 1
ATOM 3408 C C . ILE B 1 183 ? -18.04703 40.33250 257.44889 1.000 77.14991 218 ILE B C 1
ATOM 3409 O O . ILE B 1 183 ? -18.78553 39.36127 257.27544 1.000 75.41667 218 ILE B O 1
ATOM 3414 N N . THR B 1 184 ? -18.38071 41.55542 257.07418 1.000 78.13975 219 THR B N 1
ATOM 3415 C CA . THR B 1 184 ? -19.56002 41.80700 256.26437 1.000 77.05594 219 THR B CA 1
ATOM 3416 C C . THR B 1 184 ? -19.07887 42.25228 254.89572 1.000 77.07100 219 THR B C 1
ATOM 3417 O O . THR B 1 184 ? -18.27703 43.19048 254.78798 1.000 78.73769 219 THR B O 1
ATOM 3421 N N . VAL B 1 185 ? -19.52397 41.53879 253.86477 1.000 73.05381 220 VAL B N 1
ATOM 3422 C CA . VAL B 1 185 ? -19.10388 41.78173 252.49570 1.000 73.16032 220 VAL B CA 1
ATOM 3423 C C . VAL B 1 185 ? -20.18304 42.59259 251.79798 1.000 73.01167 220 VAL B C 1
ATOM 3424 O O . VAL B 1 185 ? -21.36419 42.22346 251.82293 1.000 71.55563 220 VAL B O 1
ATOM 3428 N N . ASN B 1 186 ? -19.78033 43.71206 251.20771 1.000 74.91697 221 ASN B N 1
ATOM 3429 C CA . ASN B 1 186 ? -20.65189 44.48896 250.34809 1.000 75.10188 221 ASN B CA 1
ATOM 3430 C C . ASN B 1 186 ? -20.69496 43.87268 248.96130 1.000 73.88423 221 ASN B C 1
ATOM 3431 O O . ASN B 1 186 ? -19.66563 43.46393 248.41528 1.000 74.42227 221 ASN B O 1
ATOM 3436 N N . TYR B 1 187 ? -21.88845 43.82869 248.38064 1.000 63.54261 222 TYR B N 1
ATOM 3437 C CA . TYR B 1 187 ? -22.02534 43.33219 247.02866 1.000 63.72535 222 TYR B CA 1
ATOM 3438 C C . TYR B 1 187 ? -23.18049 44.06769 246.37417 1.000 64.37683 222 TYR B C 1
ATOM 3439 O O . TYR B 1 187 ? -24.10473 44.50473 247.07291 1.000 64.52906 222 TYR B O 1
ATOM 3448 N N . PRO B 1 188 ? -23.14570 44.24997 245.05099 1.000 60.28727 223 PRO B N 1
ATOM 3449 C CA . PRO B 1 188 ? -24.21571 44.98489 244.36971 1.000 59.94964 223 PRO B CA 1
ATOM 3450 C C . PRO B 1 188 ? -25.51042 44.19574 244.38931 1.000 57.89886 223 PRO B C 1
ATOM 3451 O O . PRO B 1 188 ? -25.49538 42.96311 244.52090 1.000 56.46221 223 PRO B O 1
ATOM 3455 N N . PRO B 1 189 ? -26.65111 44.86835 244.27094 1.000 57.12908 224 PRO B N 1
ATOM 3456 C CA . PRO B 1 189 ? -27.93893 44.18301 244.43824 1.000 56.45473 224 PRO B CA 1
ATOM 3457 C C . PRO B 1 189 ? -28.29085 43.25665 243.28148 1.000 56.14359 224 PRO B C 1
ATOM 3458 O O . PRO B 1 189 ? -27.83819 43.41827 242.14403 1.000 56.92390 224 PRO B O 1
ATOM 3462 N N . TYR B 1 190 ? -29.14313 42.27690 243.59742 1.000 55.63685 225 TYR B N 1
ATOM 3463 C CA . TYR B 1 190 ? -29.83073 41.46991 242.60102 1.000 55.32739 225 TYR B CA 1
ATOM 3464 C C . TYR B 1 190 ? -31.26386 41.25718 243.06694 1.000 55.14386 225 TYR B C 1
ATOM 3465 O O . TYR B 1 190 ? -31.52591 41.14736 244.26540 1.000 55.09002 225 TYR B O 1
ATOM 3474 N N . ILE B 1 191 ? -32.19195 41.21333 242.10603 1.000 54.89286 226 ILE B N 1
ATOM 3475 C CA . ILE B 1 191 ? -33.60657 41.05316 242.42175 1.000 55.16721 226 ILE B CA 1
ATOM 3476 C C . ILE B 1 191 ? -33.86632 39.61359 242.83678 1.000 54.11222 226 ILE B C 1
ATOM 3477 O O . ILE B 1 191 ? -33.48970 38.66846 242.13401 1.000 53.27626 226 ILE B O 1
ATOM 3482 N N . SER B 1 192 ? -34.50394 39.43267 243.98397 1.000 58.68994 227 SER B N 1
ATOM 3483 C CA . SER B 1 192 ? -34.80147 38.09595 244.46529 1.000 58.21932 227 SER B CA 1
ATOM 3484 C C . SER B 1 192 ? -36.29321 37.78928 244.52514 1.000 59.46626 227 SER B C 1
ATOM 3485 O O . SER B 1 192 ? -36.65523 36.61968 244.68917 1.000 59.30667 227 SER B O 1
ATOM 3488 N N . LYS B 1 193 ? -37.16586 38.78605 244.37211 1.000 61.12571 228 LYS B N 1
ATOM 3489 C CA . LYS B 1 193 ? -38.59060 38.53432 244.20345 1.000 62.82713 228 LYS B CA 1
ATOM 3490 C C . LYS B 1 193 ? -39.17503 39.56492 243.25469 1.000 64.00890 228 LYS B C 1
ATOM 3491 O O . LYS B 1 193 ? -38.89304 40.76005 243.37538 1.000 64.92751 228 LYS B O 1
ATOM 3497 N N . ALA B 1 194 ? -40.00539 39.09039 242.32167 1.000 64.40431 229 ALA B N 1
ATOM 3498 C CA . ALA B 1 194 ? -40.65453 39.95745 241.34598 1.000 65.67213 229 ALA B CA 1
ATOM 3499 C C . ALA B 1 194 ? -41.79029 39.23948 240.62801 1.000 66.48786 229 ALA B C 1
ATOM 3500 O O . ALA B 1 194 ? -41.64890 38.85908 239.46251 1.000 64.58204 229 ALA B O 1
ATOM 3502 N N . LYS B 1 195 ? -42.92118 39.05777 241.30620 1.000 72.76051 230 LYS B N 1
ATOM 3503 C CA . LYS B 1 195 ? -44.09496 38.45078 240.68966 1.000 74.06541 230 LYS B CA 1
ATOM 3504 C C . LYS B 1 195 ? -44.86293 39.46738 239.84477 1.000 75.62777 230 LYS B C 1
ATOM 3505 O O . LYS B 1 195 ? -44.80897 40.67689 240.08623 1.000 76.66693 230 LYS B O 1
ATOM 3511 N N . ASN B 1 196 ? -45.57631 38.96782 238.83784 1.000 72.16736 231 ASN B N 1
ATOM 3512 C CA . ASN B 1 196 ? -46.58826 39.78667 238.18487 1.000 74.30975 231 ASN B CA 1
ATOM 3513 C C . ASN B 1 196 ? -47.88148 39.70793 238.98961 1.000 78.58070 231 ASN B C 1
ATOM 3514 O O . ASN B 1 196 ? -48.08592 38.78461 239.78335 1.000 79.63368 231 ASN B O 1
ATOM 3519 N N . THR B 1 197 ? -48.75574 40.69494 238.80506 1.000 70.87595 232 THR B N 1
ATOM 3520 C CA . THR B 1 197 ? -50.06095 40.64076 239.45966 1.000 75.82415 232 THR B CA 1
ATOM 3521 C C . THR B 1 197 ? -51.15227 41.07411 238.49298 1.000 78.13256 232 THR B C 1
ATOM 3522 O O . THR B 1 197 ? -51.01081 42.07769 237.78662 1.000 77.64364 232 THR B O 1
ATOM 3526 N N . GLY B 1 198 ? -52.23931 40.31326 238.47170 1.000 76.10066 233 GLY B N 1
ATOM 3527 C CA . GLY B 1 198 ? -53.41168 40.66213 237.69737 1.000 76.90931 233 GLY B CA 1
ATOM 3528 C C . GLY B 1 198 ? -54.50487 41.18072 238.61469 1.000 80.29805 233 GLY B C 1
ATOM 3529 O O . GLY B 1 198 ? -54.68894 40.67855 239.72437 1.000 81.55776 233 GLY B O 1
ATOM 3530 N N . VAL B 1 199 ? -55.22196 42.19552 238.13952 1.000 82.84615 234 VAL B N 1
ATOM 3531 C CA . VAL B 1 199 ? -56.24668 42.85275 238.94131 1.000 84.27323 234 VAL B CA 1
ATOM 3532 C C . VAL B 1 199 ? -57.34612 43.34597 238.00899 1.000 83.41324 234 VAL B C 1
ATOM 3533 O O . VAL B 1 199 ? -57.07346 43.90850 236.94489 1.000 82.02745 234 VAL B O 1
ATOM 3537 N N . SER B 1 200 ? -58.59326 43.11048 238.41120 1.000 87.99599 235 SER B N 1
ATOM 3538 C CA . SER B 1 200 ? -59.74244 43.63129 237.68391 1.000 87.50563 235 SER B CA 1
ATOM 3539 C C . SER B 1 200 ? -59.87252 45.13275 237.90686 1.000 87.98790 235 SER B C 1
ATOM 3540 O O . SER B 1 200 ? -59.61150 45.63778 239.00344 1.000 89.00314 235 SER B O 1
ATOM 3543 N N . VAL B 1 201 ? -60.25776 45.84688 236.84511 1.000 94.53925 236 VAL B N 1
ATOM 3544 C CA . VAL B 1 201 ? -60.36681 47.30042 236.89870 1.000 94.44204 236 VAL B CA 1
ATOM 3545 C C . VAL B 1 201 ? -61.26704 47.70305 238.05340 1.000 95.93094 236 VAL B C 1
ATOM 3546 O O . VAL B 1 201 ? -62.37560 47.18008 238.21078 1.000 96.83618 236 VAL B O 1
ATOM 3550 N N . GLY B 1 202 ? -60.78818 48.64164 238.86631 1.000 96.96051 237 GLY B N 1
ATOM 3551 C CA . GLY B 1 202 ? -61.51661 49.10707 240.02352 1.000 98.08150 237 GLY B CA 1
ATOM 3552 C C . GLY B 1 202 ? -61.15861 48.43428 241.32862 1.000 99.06995 237 GLY B C 1
ATOM 3553 O O . GLY B 1 202 ? -61.76448 48.76317 242.35821 1.000 100.26546 237 GLY B O 1
ATOM 3554 N N . GLN B 1 203 ? -60.19713 47.51361 241.32709 1.000 95.91717 238 GLN B N 1
ATOM 3555 C CA . GLN B 1 203 ? -59.76144 46.84907 242.54293 1.000 96.63181 238 GLN B CA 1
ATOM 3556 C C . GLN B 1 203 ? -58.42653 47.42602 243.00970 1.000 95.81273 238 GLN B C 1
ATOM 3557 O O . GLN B 1 203 ? -57.87664 48.35702 242.41664 1.000 94.75788 238 GLN B O 1
ATOM 3563 N N . LYS B 1 204 ? -57.91291 46.86183 244.10127 1.000 98.71325 239 LYS B N 1
ATOM 3564 C CA . LYS B 1 204 ? -56.62597 47.24317 244.66912 1.000 97.56570 239 LYS B CA 1
ATOM 3565 C C . LYS B 1 204 ? -55.53991 46.35530 244.06602 1.000 96.94499 239 LYS B C 1
ATOM 3566 O O . LYS B 1 204 ? -55.59096 45.12813 244.20683 1.000 97.67337 239 LYS B O 1
ATOM 3572 N N . GLY B 1 205 ? -54.57942 46.96449 243.37382 1.000 92.94024 240 GLY B N 1
ATOM 3573 C CA . GLY B 1 205 ? -53.49444 46.23677 242.72648 1.000 90.30065 240 GLY B CA 1
ATOM 3574 C C . GLY B 1 205 ? -52.15491 46.52834 243.38498 1.000 88.11972 240 GLY B C 1
ATOM 3575 N N . ILE B 1 206 ? -51.40301 45.46084 243.65291 1.000 86.12796 241 ILE B N 1
ATOM 3576 C CA . ILE B 1 206 ? -50.14112 45.53554 244.38684 1.000 83.71857 241 ILE B CA 1
ATOM 3577 C C . ILE B 1 206 ? -49.05109 44.87613 243.54701 1.000 81.42474 241 ILE B C 1
ATOM 3578 O O . ILE B 1 206 ? -49.08625 43.66044 243.31965 1.000 81.48897 241 ILE B O 1
ATOM 3583 N N . LEU B 1 207 ? -48.09301 45.66994 243.08473 1.000 81.43726 242 LEU B N 1
ATOM 3584 C CA . LEU B 1 207 ? -46.81886 45.17274 242.58654 1.000 78.51227 242 LEU B CA 1
ATOM 3585 C C . LEU B 1 207 ? -45.79172 45.21877 243.71359 1.000 76.88269 242 LEU B C 1
ATOM 3586 O O . LEU B 1 207 ? -45.91644 46.01648 244.64291 1.000 77.71336 242 LEU B O 1
ATOM 3591 N N . SER B 1 208 ? -44.78753 44.34584 243.65071 1.000 74.51707 243 SER B N 1
ATOM 3592 C CA . SER B 1 208 ? -43.74947 44.38719 244.67322 1.000 73.23573 243 SER B CA 1
ATOM 3593 C C . SER B 1 208 ? -42.51475 43.64644 244.18326 1.000 70.68585 243 SER B C 1
ATOM 3594 O O . SER B 1 208 ? -42.62203 42.61077 243.52167 1.000 69.81548 243 SER B O 1
ATOM 3597 N N . CYS B 1 209 ? -41.35081 44.19369 244.52319 1.000 74.13179 244 CYS B N 1
ATOM 3598 C CA . CYS B 1 209 ? -40.04925 43.59930 244.28076 1.000 71.86388 244 CYS B CA 1
ATOM 3599 C C . CYS B 1 209 ? -39.32997 43.39167 245.60075 1.000 71.91261 244 CYS B C 1
ATOM 3600 O O . CYS B 1 209 ? -39.71159 43.93192 246.64092 1.000 73.50620 244 CYS B O 1
ATOM 3603 N N . GLU B 1 210 ? -38.27419 42.59195 245.54079 1.000 70.95737 245 GLU B N 1
ATOM 3604 C CA . GLU B 1 210 ? -37.41110 42.37029 246.69114 1.000 70.19970 245 GLU B CA 1
ATOM 3605 C C . GLU B 1 210 ? -36.00376 42.14081 246.17900 1.000 67.35644 245 GLU B C 1
ATOM 3606 O O . GLU B 1 210 ? -35.78099 41.22367 245.38104 1.000 65.59220 245 GLU B O 1
ATOM 3612 N N . ALA B 1 211 ? -35.07248 42.96965 246.62885 1.000 60.66677 246 ALA B N 1
ATOM 3613 C CA . ALA B 1 211 ? -33.67336 42.85040 246.26148 1.000 59.68333 246 ALA B CA 1
ATOM 3614 C C . ALA B 1 211 ? -32.85314 42.27522 247.40880 1.000 60.41094 246 ALA B C 1
ATOM 3615 O O . ALA B 1 211 ? -33.24584 42.32415 248.57456 1.000 62.29843 246 ALA B O 1
ATOM 3617 N N . SER B 1 212 ? -31.69349 41.73116 247.05474 1.000 60.05736 247 SER B N 1
ATOM 3618 C CA . SER B 1 212 ? -30.72615 41.19873 248.00320 1.000 59.32315 247 SER B CA 1
ATOM 3619 C C . SER B 1 212 ? -29.41471 41.92749 247.76377 1.000 59.08830 247 SER B C 1
ATOM 3620 O O . SER B 1 212 ? -28.79528 41.77001 246.70609 1.000 58.50234 247 SER B O 1
ATOM 3623 N N . ALA B 1 213 ? -29.00097 42.73402 248.73840 1.000 63.47382 248 ALA B N 1
ATOM 3624 C CA . ALA B 1 213 ? -27.84582 43.61159 248.57814 1.000 63.57498 248 ALA B CA 1
ATOM 3625 C C . ALA B 1 213 ? -27.28993 43.94742 249.95353 1.000 63.96273 248 ALA B C 1
ATOM 3626 O O . ALA B 1 213 ? -28.02024 43.94554 250.94550 1.000 64.77118 248 ALA B O 1
ATOM 3628 N N . VAL B 1 214 ? -25.98866 44.23576 249.99651 1.000 66.33012 249 VAL B N 1
ATOM 3629 C CA . VAL B 1 214 ? -25.32207 44.71497 251.19706 1.000 66.73725 249 VAL B CA 1
ATOM 3630 C C . VAL B 1 214 ? -24.42751 45.88139 250.79547 1.000 67.05448 249 VAL B C 1
ATOM 3631 O O . VAL B 1 214 ? -23.49974 45.70105 250.00189 1.000 66.42645 249 VAL B O 1
ATOM 3635 N N . PRO B 1 215 ? -24.66272 47.09986 251.30558 1.000 67.79201 250 PRO B N 1
ATOM 3636 C CA . PRO B 1 215 ? -25.81874 47.42754 252.15910 1.000 69.43555 250 PRO B CA 1
ATOM 3637 C C . PRO B 1 215 ? -27.12868 47.30685 251.39485 1.000 67.63202 250 PRO B C 1
ATOM 3638 O O . PRO B 1 215 ? -27.07978 47.23168 250.16972 1.000 65.50131 250 PRO B O 1
ATOM 3642 N N . MET B 1 216 ? -28.25132 47.28670 252.11192 1.000 75.96696 251 MET B N 1
ATOM 3643 C CA . MET B 1 216 ? -29.56554 47.13470 251.49849 1.000 76.75538 251 MET B CA 1
ATOM 3644 C C . MET B 1 216 ? -29.72824 48.05945 250.30227 1.000 76.75134 251 MET B C 1
ATOM 3645 O O . MET B 1 216 ? -29.19845 49.17225 250.26940 1.000 77.10203 251 MET B O 1
ATOM 3650 N N . ALA B 1 217 ? -30.47799 47.59719 249.31625 1.000 71.86569 252 ALA B N 1
ATOM 3651 C CA . ALA B 1 217 ? -30.72594 48.42261 248.15475 1.000 72.05876 252 ALA B CA 1
ATOM 3652 C C . ALA B 1 217 ? -31.88983 49.36099 248.43158 1.000 73.92067 252 ALA B C 1
ATOM 3653 O O . ALA B 1 217 ? -32.81310 49.03514 249.18294 1.000 75.13438 252 ALA B O 1
ATOM 3655 N N . GLU B 1 218 ? -31.81202 50.55530 247.85572 1.000 75.64414 253 GLU B N 1
ATOM 3656 C CA . GLU B 1 218 ? -32.97310 51.42232 247.73370 1.000 76.98448 253 GLU B CA 1
ATOM 3657 C C . GLU B 1 218 ? -33.66996 51.14050 246.40663 1.000 76.76814 253 GLU B C 1
ATOM 3658 O O . GLU B 1 218 ? -33.02183 50.81075 245.40846 1.000 75.65896 253 GLU B O 1
ATOM 3664 N N . PHE B 1 219 ? -34.99700 51.27396 246.40056 1.000 74.15045 254 PHE B N 1
ATOM 3665 C CA . PHE B 1 219 ? -35.80787 50.94494 245.23557 1.000 74.32514 254 PHE B CA 1
ATOM 3666 C C . PHE B 1 219 ? -36.38344 52.18513 244.56270 1.000 75.21289 254 PHE B C 1
ATOM 3667 O O . PHE B 1 219 ? -36.64473 53.20630 245.20429 1.000 75.99577 254 PHE B O 1
ATOM 3675 N N . GLN B 1 220 ? -36.59113 52.07304 243.25422 1.000 80.10770 255 GLN B N 1
ATOM 3676 C CA . GLN B 1 220 ? -37.30100 53.08364 242.48781 1.000 81.09046 255 GLN B CA 1
ATOM 3677 C C . GLN B 1 220 ? -38.17448 52.40092 241.44959 1.000 81.54110 255 GLN B C 1
ATOM 3678 O O . GLN B 1 220 ? -37.80085 51.35820 240.91153 1.000 80.74221 255 GLN B O 1
ATOM 3684 N N . TRP B 1 221 ? -39.34003 52.98342 241.18103 1.000 78.35233 256 TRP B N 1
ATOM 3685 C CA . TRP B 1 221 ? -40.32288 52.40128 240.27634 1.000 78.71872 256 TRP B CA 1
ATOM 3686 C C . TRP B 1 221 ? -40.44536 53.24369 239.01462 1.000 79.41885 256 TRP B C 1
ATOM 3687 O O . TRP B 1 221 ? -40.57565 54.47120 239.08715 1.000 80.78872 256 TRP B O 1
ATOM 3698 N N . PHE B 1 222 ? -40.41751 52.57447 237.86442 1.000 81.55110 257 PHE B N 1
ATOM 3699 C CA . PHE B 1 222 ? -40.44542 53.22115 236.56441 1.000 82.34961 257 PHE B CA 1
ATOM 3700 C C . PHE B 1 222 ? -41.53758 52.60502 235.70233 1.000 83.59511 257 PHE B C 1
ATOM 3701 O O . PHE B 1 222 ? -41.93755 51.45272 235.89750 1.000 83.49535 257 PHE B O 1
ATOM 3709 N N . LYS B 1 223 ? -42.02221 53.39460 234.74816 1.000 92.12078 258 LYS B N 1
ATOM 3710 C CA . LYS B 1 223 ? -42.85426 52.88852 233.66271 1.000 93.24284 258 LYS B CA 1
ATOM 3711 C C . LYS B 1 223 ? -42.36223 53.53463 232.38062 1.000 93.06519 258 LYS B C 1
ATOM 3712 O O . LYS B 1 223 ? -42.33524 54.76524 232.28328 1.000 92.65171 258 LYS B O 1
ATOM 3718 N N . GLU B 1 224 ? -41.96788 52.70605 231.41169 1.000 106.04187 259 GLU B N 1
ATOM 3719 C CA . GLU B 1 224 ? -41.39134 53.17677 230.14841 1.000 104.96018 259 GLU B CA 1
ATOM 3720 C C . GLU B 1 224 ? -40.23131 54.14075 230.38741 1.000 104.28193 259 GLU B C 1
ATOM 3721 O O . GLU B 1 224 ? -40.10318 55.17125 229.72221 1.000 103.58679 259 GLU B O 1
ATOM 3727 N N . GLU B 1 225 ? -39.37892 53.79737 231.34998 1.000 102.97678 260 GLU B N 1
ATOM 3728 C CA . GLU B 1 225 ? -38.16545 54.56108 231.64574 1.000 102.27885 260 GLU B CA 1
ATOM 3729 C C . GLU B 1 225 ? -38.47100 56.00093 232.06225 1.000 101.91413 260 GLU B C 1
ATOM 3730 O O . GLU B 1 225 ? -37.77412 56.94087 231.67444 1.000 101.09217 260 GLU B O 1
ATOM 3736 N N . THR B 1 226 ? -39.53922 56.17610 232.83944 1.000 97.48129 261 THR B N 1
ATOM 3737 C CA . THR B 1 226 ? -39.81918 57.42623 233.54195 1.000 97.12175 261 THR B CA 1
ATOM 3738 C C . THR B 1 226 ? -40.22744 57.08128 234.96783 1.000 97.03416 261 THR B C 1
ATOM 3739 O O . THR B 1 226 ? -41.03853 56.17404 235.17483 1.000 97.68368 261 THR B O 1
ATOM 3743 N N . ARG B 1 227 ? -39.66651 57.79661 235.94374 1.000 89.33942 262 ARG B N 1
ATOM 3744 C CA . ARG B 1 227 ? -39.81666 57.42073 237.34721 1.000 88.90613 262 ARG B CA 1
ATOM 3745 C C . ARG B 1 227 ? -41.17686 57.81772 237.91694 1.000 90.57091 262 ARG B C 1
ATOM 3746 O O . ARG B 1 227 ? -41.74955 58.84663 237.56150 1.000 92.45836 262 ARG B O 1
ATOM 3754 N N . LEU B 1 228 ? -41.67218 56.97933 238.82623 1.000 97.18352 263 LEU B N 1
ATOM 3755 C CA . LEU B 1 228 ? -42.91013 57.19711 239.55550 1.000 98.53291 263 LEU B CA 1
ATOM 3756 C C . LEU B 1 228 ? -42.61039 57.68640 240.96527 1.000 99.27375 263 LEU B C 1
ATOM 3757 O O . LEU B 1 228 ? -41.77985 57.09521 241.66343 1.000 98.29566 263 LEU B O 1
ATOM 3762 N N . ALA B 1 229 ? -43.29145 58.76045 241.37876 1.000 111.46952 264 ALA B N 1
ATOM 3763 C CA . ALA B 1 229 ? -43.18249 59.33842 242.71587 1.000 115.16805 264 ALA B CA 1
ATOM 3764 C C . ALA B 1 229 ? -44.33930 58.87662 243.60191 1.000 116.34059 264 ALA B C 1
ATOM 3765 O O . ALA B 1 229 ? -45.40703 58.49084 243.11708 1.000 115.80690 264 ALA B O 1
ATOM 3767 N N . THR B 1 230 ? -44.11311 58.93238 244.92016 1.000 116.37182 265 THR B N 1
ATOM 3768 C CA . THR B 1 230 ? -45.11237 58.46036 245.88135 1.000 117.90551 265 THR B CA 1
ATOM 3769 C C . THR B 1 230 ? -46.36296 59.33909 245.88601 1.000 122.95727 265 THR B C 1
ATOM 3770 O O . THR B 1 230 ? -47.49014 58.82790 245.90397 1.000 123.08913 265 THR B O 1
ATOM 3774 N N . GLY B 1 231 ? -46.18119 60.66287 245.87646 1.000 121.46314 266 GLY B N 1
ATOM 3775 C CA . GLY B 1 231 ? -47.28828 61.59782 245.99651 1.000 127.17604 266 GLY B CA 1
ATOM 3776 C C . GLY B 1 231 ? -48.33686 61.50971 244.90428 1.000 126.46422 266 GLY B C 1
ATOM 3777 O O . GLY B 1 231 ? -49.42033 62.08247 245.06551 1.000 131.06975 266 GLY B O 1
ATOM 3778 N N . LEU B 1 232 ? -48.03357 60.84576 243.78331 1.000 125.52612 267 LEU B N 1
ATOM 3779 C CA . LEU B 1 232 ? -48.98234 60.77696 242.67214 1.000 124.93767 267 LEU B CA 1
ATOM 3780 C C . LEU B 1 232 ? -50.29981 60.13869 243.11152 1.000 125.67338 267 LEU B C 1
ATOM 3781 O O . LEU B 1 232 ? -50.35031 59.32237 244.03746 1.000 124.49500 267 LEU B O 1
ATOM 3786 N N . ASP B 1 233 ? -51.38044 60.55787 242.45111 1.000 130.23972 268 ASP B N 1
ATOM 3787 C CA . ASP B 1 233 ? -52.71799 60.08087 242.78024 1.000 131.73457 268 ASP B CA 1
ATOM 3788 C C . ASP B 1 233 ? -52.89408 58.63510 242.33496 1.000 125.93332 268 ASP B C 1
ATOM 3789 O O . ASP B 1 233 ? -52.36640 58.20586 241.30169 1.000 121.53273 268 ASP B O 1
ATOM 3794 N N . GLY B 1 234 ? -53.63457 57.87942 243.14136 1.000 125.76608 269 GLY B N 1
ATOM 3795 C CA . GLY B 1 234 ? -54.02242 56.52533 242.81830 1.000 121.31394 269 GLY B CA 1
ATOM 3796 C C . GLY B 1 234 ? -53.00294 55.45871 243.12621 1.000 116.52677 269 GLY B C 1
ATOM 3797 O O . GLY B 1 234 ? -53.35189 54.27213 243.08812 1.000 116.12086 269 GLY B O 1
ATOM 3798 N N . MET B 1 235 ? -51.75543 55.82811 243.41322 1.000 119.37169 270 MET B N 1
ATOM 3799 C CA . MET B 1 235 ? -50.72677 54.85466 243.74272 1.000 117.31174 270 MET B CA 1
ATOM 3800 C C . MET B 1 235 ? -49.88495 55.35426 244.91072 1.000 117.28702 270 MET B C 1
ATOM 3801 O O . MET B 1 235 ? -49.89093 56.54114 245.24746 1.000 121.41154 270 MET B O 1
ATOM 3806 N N . ARG B 1 236 ? -49.15033 54.42529 245.52367 1.000 102.91297 271 ARG B N 1
ATOM 3807 C CA . ARG B 1 236 ? -48.22182 54.75589 246.59713 1.000 103.06893 271 ARG B CA 1
ATOM 3808 C C . ARG B 1 236 ? -47.06483 53.76489 246.58955 1.000 100.43168 271 ARG B C 1
ATOM 3809 O O . ARG B 1 236 ? -47.27225 52.56100 246.41524 1.000 100.75194 271 ARG B O 1
ATOM 3817 N N . ILE B 1 237 ? -45.84914 54.28063 246.78530 1.000 100.16647 272 ILE B N 1
ATOM 3818 C CA . ILE B 1 237 ? -44.64238 53.46508 246.91010 1.000 98.59556 272 ILE B CA 1
ATOM 3819 C C . ILE B 1 237 ? -44.30779 53.31485 248.38898 1.000 98.78816 272 ILE B C 1
ATOM 3820 O O . ILE B 1 237 ? -44.18590 54.31340 249.11039 1.000 101.16150 272 ILE B O 1
ATOM 3825 N N . GLU B 1 238 ? -44.15847 52.07104 248.84078 1.000 95.38201 273 GLU B N 1
ATOM 3826 C CA . GLU B 1 238 ? -43.77461 51.76350 250.21126 1.000 95.39896 273 GLU B CA 1
ATOM 3827 C C . GLU B 1 238 ? -42.53598 50.87709 250.21249 1.000 94.05633 273 GLU B C 1
ATOM 3828 O O . GLU B 1 238 ? -42.45508 49.90255 249.45862 1.000 93.44808 273 GLU B O 1
ATOM 3834 N N . ASN B 1 239 ? -41.57371 51.20956 251.06856 1.000 96.10795 274 ASN B N 1
ATOM 3835 C CA . ASN B 1 239 ? -40.31680 50.47853 251.15276 1.000 94.93793 274 ASN B CA 1
ATOM 3836 C C . ASN B 1 239 ? -40.15693 49.85553 252.53239 1.000 95.39477 274 ASN B C 1
ATOM 3837 O O . ASN B 1 239 ? -40.43119 50.49728 253.55096 1.000 97.21971 274 ASN B O 1
ATOM 3842 N N . LYS B 1 240 ? -39.71242 48.60483 252.55455 1.000 96.86095 275 LYS B N 1
ATOM 3843 C CA . LYS B 1 240 ? -39.32494 47.90594 253.77179 1.000 97.03478 275 LYS B CA 1
ATOM 3844 C C . LYS B 1 240 ? -37.84787 47.51836 253.66908 1.000 96.16244 275 LYS B C 1
ATOM 3845 O O . LYS B 1 240 ? -37.09637 48.05223 252.84772 1.000 95.93470 275 LYS B O 1
ATOM 3851 N N . GLY B 1 241 ? -37.42499 46.59225 254.52130 1.000 92.35931 276 GLY B N 1
ATOM 3852 C CA . GLY B 1 241 ? -36.12720 45.98595 254.32273 1.000 91.19573 276 GLY B CA 1
ATOM 3853 C C . GLY B 1 241 ? -36.16523 45.15920 253.05765 1.000 89.69031 276 GLY B C 1
ATOM 3854 O O . GLY B 1 241 ? -37.04840 44.30896 252.90650 1.000 89.12944 276 GLY B O 1
ATOM 3855 N N . ARG B 1 242 ? -35.26171 45.43614 252.11716 1.000 82.94850 277 ARG B N 1
ATOM 3856 C CA . ARG B 1 242 ? -35.14186 44.65945 250.88483 1.000 80.54658 277 ARG B CA 1
ATOM 3857 C C . ARG B 1 242 ? -36.37346 44.76351 249.98389 1.000 81.73424 277 ARG B C 1
ATOM 3858 O O . ARG B 1 242 ? -36.23464 44.76587 248.75968 1.000 80.29917 277 ARG B O 1
ATOM 3866 N N . MET B 1 243 ? -37.57136 44.84019 250.55418 1.000 85.83121 278 MET B N 1
ATOM 3867 C CA . MET B 1 243 ? -38.80910 44.76586 249.79062 1.000 86.21034 278 MET B CA 1
ATOM 3868 C C . MET B 1 243 ? -39.32731 46.16257 249.44493 1.000 87.11529 278 MET B C 1
ATOM 3869 O O . MET B 1 243 ? -39.08175 47.13204 250.16866 1.000 87.71139 278 MET B O 1
ATOM 3874 N N . SER B 1 244 ? -40.04456 46.26075 248.32277 1.000 79.33588 279 SER B N 1
ATOM 3875 C CA . SER B 1 244 ? -40.73385 47.49174 247.94977 1.000 80.29254 279 SER B CA 1
ATOM 3876 C C . SER B 1 244 ? -42.03013 47.14757 247.22300 1.000 81.24794 279 SER B C 1
ATOM 3877 O O . SER B 1 244 ? -42.07356 46.19707 246.44000 1.000 80.47519 279 SER B O 1
ATOM 3880 N N . THR B 1 245 ? -43.08544 47.91937 247.48656 1.000 82.98889 280 THR B N 1
ATOM 3881 C CA . THR B 1 245 ? -44.40194 47.66198 246.91248 1.000 84.47600 280 THR B CA 1
ATOM 3882 C C . THR B 1 245 ? -44.94793 48.93570 246.28392 1.000 85.36848 280 THR B C 1
ATOM 3883 O O . THR B 1 245 ? -44.90936 50.00632 246.90087 1.000 85.66213 280 THR B O 1
ATOM 3887 N N . LEU B 1 246 ? -45.46163 48.80624 245.06421 1.000 83.65051 281 LEU B N 1
ATOM 3888 C CA . LEU B 1 246 ? -46.17733 49.85932 244.35835 1.000 84.76982 281 LEU B CA 1
ATOM 3889 C C . LEU B 1 246 ? -47.66050 49.50948 244.36903 1.000 87.03893 281 LEU B C 1
ATOM 3890 O O . LEU B 1 246 ? -48.06725 48.49067 243.80290 1.000 87.60005 281 LEU B O 1
ATOM 3895 N N . THR B 1 247 ? -48.45884 50.33914 245.02864 1.000 93.55337 282 THR B N 1
ATOM 3896 C CA . THR B 1 247 ? -49.87125 50.07046 245.26087 1.000 95.73599 282 THR B CA 1
ATOM 3897 C C . THR B 1 247 ? -50.73178 50.94510 244.36138 1.000 96.73656 282 THR B C 1
ATOM 3898 O O . THR B 1 247 ? -50.53481 52.16256 244.30394 1.000 96.25100 282 THR B O 1
ATOM 3902 N N . PHE B 1 248 ? -51.69842 50.32906 243.68605 1.000 97.60896 283 PHE B N 1
ATOM 3903 C CA . PHE B 1 248 ? -52.75659 51.05251 242.99480 1.000 98.58588 283 PHE B CA 1
ATOM 3904 C C . PHE B 1 248 ? -54.05119 50.85801 243.77381 1.000 100.32390 283 PHE B C 1
ATOM 3905 O O . PHE B 1 248 ? -54.46762 49.72020 244.01971 1.000 101.39927 283 PHE B O 1
ATOM 3913 N N . PHE B 1 249 ? -54.71023 51.96353 244.12010 1.000 104.34607 284 PHE B N 1
ATOM 3914 C CA . PHE B 1 249 ? -55.92642 51.87185 244.91501 1.000 105.77643 284 PHE B CA 1
ATOM 3915 C C . PHE B 1 249 ? -57.16633 51.78662 244.04583 1.000 106.82483 284 PHE B C 1
ATOM 3916 O O . PHE B 1 249 ? -58.12872 51.09967 244.40901 1.000 108.02464 284 PHE B O 1
ATOM 3924 N N . ASN B 1 250 ? -57.14827 52.44330 242.89138 1.000 103.22717 285 ASN B N 1
ATOM 3925 C CA . ASN B 1 250 ? -58.22698 52.35723 241.91518 1.000 103.82602 285 ASN B CA 1
ATOM 3926 C C . ASN B 1 250 ? -57.57052 52.13972 240.55966 1.000 101.95917 285 ASN B C 1
ATOM 3927 O O . ASN B 1 250 ? -56.99263 53.07037 239.98747 1.000 100.93442 285 ASN B O 1
ATOM 3932 N N . VAL B 1 251 ? -57.64384 50.91636 240.05688 1.000 97.75797 286 VAL B N 1
ATOM 3933 C CA . VAL B 1 251 ? -56.96630 50.57176 238.81468 1.000 94.83799 286 VAL B CA 1
ATOM 3934 C C . VAL B 1 251 ? -57.82386 51.00031 237.63345 1.000 95.40827 286 VAL B C 1
ATOM 3935 O O . VAL B 1 251 ? -59.05823 50.94794 237.67229 1.000 97.34390 286 VAL B O 1
ATOM 3939 N N . SER B 1 252 ? -57.15708 51.43286 236.56999 1.000 97.43374 287 SER B N 1
ATOM 3940 C CA . SER B 1 252 ? -57.80351 51.79258 235.32018 1.000 96.43033 287 SER B CA 1
ATOM 3941 C C . SER B 1 252 ? -57.10163 51.05841 234.18794 1.000 95.23803 287 SER B C 1
ATOM 3942 O O . SER B 1 252 ? -56.07001 50.41122 234.38504 1.000 95.17421 287 SER B O 1
ATOM 3945 N N . GLU B 1 253 ? -57.68691 51.14072 232.99254 1.000 94.58556 288 GLU B N 1
ATOM 3946 C CA . GLU B 1 253 ? -57.08282 50.48355 231.84335 1.000 93.04216 288 GLU B CA 1
ATOM 3947 C C . GLU B 1 253 ? -55.70558 51.06011 231.51859 1.000 92.17919 288 GLU B C 1
ATOM 3948 O O . GLU B 1 253 ? -54.87448 50.35245 230.93588 1.000 91.16001 288 GLU B O 1
ATOM 3954 N N . LYS B 1 254 ? -55.44102 52.32147 231.89747 1.000 96.07166 289 LYS B N 1
ATOM 3955 C CA . LYS B 1 254 ? -54.12650 52.92124 231.67340 1.000 95.25259 289 LYS B CA 1
ATOM 3956 C C . LYS B 1 254 ? -53.06578 52.33811 232.60179 1.000 95.94765 289 LYS B C 1
ATOM 3957 O O . LYS B 1 254 ? -51.89545 52.24869 232.21750 1.000 95.34027 289 LYS B O 1
ATOM 3963 N N . ASP B 1 255 ? -53.44942 51.94641 233.82017 1.000 90.91665 290 ASP B N 1
ATOM 3964 C CA . ASP B 1 255 ? -52.49679 51.44316 234.80352 1.000 91.29738 290 ASP B CA 1
ATOM 3965 C C . ASP B 1 255 ? -51.87105 50.12019 234.37666 1.000 91.15985 290 ASP B C 1
ATOM 3966 O O . ASP B 1 255 ? -50.79388 49.76489 234.86616 1.000 90.70946 290 ASP B O 1
ATOM 3971 N N . TYR B 1 256 ? -52.53821 49.37798 233.50095 1.000 83.80654 291 TYR B N 1
ATOM 3972 C CA . TYR B 1 256 ? -52.00981 48.11984 232.99614 1.000 83.28393 291 TYR B CA 1
ATOM 3973 C C . TYR B 1 256 ? -50.72756 48.35345 232.20600 1.000 81.80217 291 TYR B C 1
ATOM 3974 O O . TYR B 1 256 ? -50.58996 49.35422 231.49864 1.000 80.80999 291 TYR B O 1
ATOM 3983 N N . GLY B 1 257 ? -49.76877 47.45261 232.35906 1.000 78.48143 292 GLY B N 1
ATOM 3984 C CA . GLY B 1 257 ? -48.54514 47.53658 231.58636 1.000 76.66595 292 GLY B CA 1
ATOM 3985 C C . GLY B 1 257 ? -47.36839 46.99207 232.36561 1.000 75.11280 292 GLY B C 1
ATOM 3986 O O . GLY B 1 257 ? -47.53114 46.24553 233.32076 1.000 74.14219 292 GLY B O 1
ATOM 3987 N N . ASN B 1 258 ? -46.17999 47.39183 231.92956 1.000 86.25449 293 ASN B N 1
ATOM 3988 C CA . ASN B 1 258 ? -44.93048 46.93698 232.52482 1.000 84.37436 293 ASN B CA 1
ATOM 3989 C C . ASN B 1 258 ? -44.36161 48.00509 233.44165 1.000 85.43292 293 ASN B C 1
ATOM 3990 O O . ASN B 1 258 ? -44.29169 49.18314 233.06955 1.000 86.87281 293 ASN B O 1
ATOM 3995 N N . TYR B 1 259 ? -43.92513 47.57935 234.62032 1.000 77.02413 294 TYR B N 1
ATOM 3996 C CA . TYR B 1 259 ? -43.28156 48.44733 235.58524 1.000 76.66879 294 TYR B CA 1
ATOM 3997 C C . TYR B 1 259 ? -41.93029 47.85494 235.94129 1.000 74.30349 294 TYR B C 1
ATOM 3998 O O . TYR B 1 259 ? -41.80487 46.64215 236.13780 1.000 72.62670 294 TYR B O 1
ATOM 4007 N N . THR B 1 260 ? -40.92408 48.71495 236.03712 1.000 71.50791 295 THR B N 1
ATOM 4008 C CA . THR B 1 260 ? -39.57103 48.28843 236.35592 1.000 69.65292 295 THR B CA 1
ATOM 4009 C C . THR B 1 260 ? -39.24846 48.73304 237.77168 1.000 69.02837 295 THR B C 1
ATOM 4010 O O . THR B 1 260 ? -39.43914 49.90246 238.12220 1.000 70.02383 295 THR B O 1
ATOM 4014 N N . CYS B 1 261 ? -38.80758 47.78603 238.58646 1.000 67.98424 296 CYS B N 1
ATOM 4015 C CA . CYS B 1 261 ? -38.30786 48.05280 239.92368 1.000 67.49288 296 CYS B CA 1
ATOM 4016 C C . CYS B 1 261 ? -36.78196 48.00249 239.86723 1.000 66.20048 296 CYS B C 1
ATOM 4017 O O . CYS B 1 261 ? -36.19857 46.99508 239.44087 1.000 64.93926 296 CYS B O 1
ATOM 4020 N N . VAL B 1 262 ? -36.15073 49.11072 240.23987 1.000 67.85542 297 VAL B N 1
ATOM 4021 C CA . VAL B 1 262 ? -34.70711 49.29935 240.16896 1.000 67.10150 297 VAL B CA 1
ATOM 4022 C C . VAL B 1 262 ? -34.16184 49.35910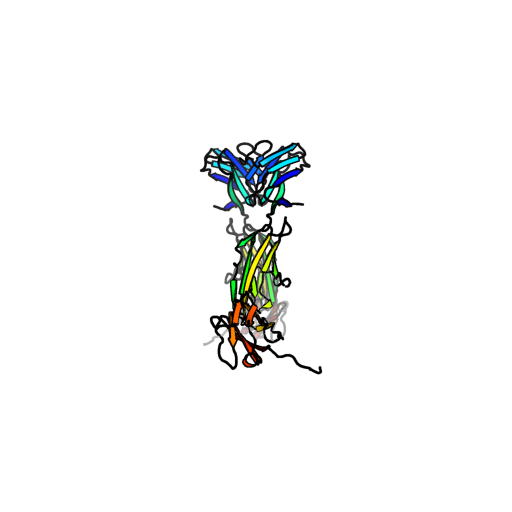 241.58555 1.000 66.36296 297 VAL B C 1
ATOM 4023 O O . VAL B 1 262 ? -34.48645 50.27584 242.35384 1.000 67.10861 297 VAL B O 1
ATOM 4027 N N . ALA B 1 263 ? -33.34556 48.37078 241.93209 1.000 65.14112 298 ALA B N 1
ATOM 4028 C CA . ALA B 1 263 ? -32.63519 48.32814 243.19996 1.000 64.49233 298 ALA B CA 1
ATOM 4029 C C . ALA B 1 263 ? -31.21274 48.83705 242.99973 1.000 64.16959 298 ALA B C 1
ATOM 4030 O O . ALA B 1 263 ? -30.51839 48.40970 242.06977 1.000 63.84217 298 ALA B O 1
ATOM 4032 N N . THR B 1 264 ? -30.78215 49.74496 243.87425 1.000 70.23336 299 THR B N 1
ATOM 4033 C CA . THR B 1 264 ? -29.47721 50.38190 243.77038 1.000 70.02583 299 THR B CA 1
ATOM 4034 C C . THR B 1 264 ? -28.78433 50.33074 245.12358 1.000 69.50284 299 THR B C 1
ATOM 4035 O O . THR B 1 264 ? -29.44306 50.43538 246.16417 1.000 69.95436 299 THR B O 1
ATOM 4039 N N . ASN B 1 265 ? -27.45951 50.15441 245.11380 1.000 72.00845 300 ASN B N 1
ATOM 4040 C CA . ASN B 1 265 ? -26.65567 50.41686 246.30297 1.000 71.64536 300 ASN B CA 1
ATOM 4041 C C . ASN B 1 265 ? -25.29494 50.94560 245.85471 1.000 71.59649 300 ASN B C 1
ATOM 4042 O O . ASN B 1 265 ? -24.99659 51.01031 244.65345 1.000 71.57490 300 ASN B O 1
ATOM 4047 N N . LYS B 1 266 ? -24.45305 51.28891 246.84502 1.000 72.84860 301 LYS B N 1
ATOM 4048 C CA . LYS B 1 266 ? -23.23913 52.06945 246.61301 1.000 75.17443 301 LYS B CA 1
ATOM 4049 C C . LYS B 1 266 ? -22.28965 51.44466 245.59404 1.000 73.66809 301 LYS B C 1
ATOM 4050 O O . LYS B 1 266 ? -21.37552 52.13881 245.13453 1.000 75.74570 301 LYS B O 1
ATOM 4056 N N . LEU B 1 267 ? -22.49377 50.18535 245.18511 1.000 73.73145 302 LEU B N 1
ATOM 4057 C CA . LEU B 1 267 ? -21.57272 49.60918 244.21174 1.000 73.71200 302 LEU B CA 1
ATOM 4058 C C . LEU B 1 267 ? -22.29331 48.84331 243.10691 1.000 73.78402 302 LEU B C 1
ATOM 4059 O O . LEU B 1 267 ? -21.74287 47.88078 242.55943 1.000 73.92024 302 LEU B O 1
ATOM 4064 N N . GLY B 1 268 ? -23.49488 49.26646 242.73823 1.000 67.27498 303 GLY B N 1
ATOM 4065 C CA . GLY B 1 268 ? -24.13585 48.67522 241.57953 1.000 67.96066 303 GLY B CA 1
ATOM 4066 C C . GLY B 1 268 ? -25.63634 48.83186 241.61992 1.000 68.07826 303 GLY B C 1
ATOM 4067 O O . GLY B 1 268 ? -26.22800 49.19802 242.63879 1.000 67.63012 303 GLY B O 1
ATOM 4068 N N . ASN B 1 269 ? -26.25373 48.52668 240.47716 1.000 62.21181 304 ASN B N 1
ATOM 4069 C CA . ASN B 1 269 ? -27.70160 48.57118 240.34905 1.000 62.40850 304 ASN B CA 1
ATOM 4070 C C . ASN B 1 269 ? -28.18303 47.36917 239.54654 1.000 62.44505 304 ASN B C 1
ATOM 4071 O O . ASN B 1 269 ? -27.41142 46.69116 238.86279 1.000 62.80635 304 ASN B O 1
ATOM 4076 N N . THR B 1 270 ? -29.47797 47.09674 239.67477 1.000 58.47250 305 THR B N 1
ATOM 4077 C CA . THR B 1 270 ? -30.15230 46.06131 238.90705 1.000 58.35307 305 THR B CA 1
ATOM 4078 C C . THR B 1 270 ? -31.62492 46.42617 238.82797 1.000 58.78476 305 THR B C 1
ATOM 4079 O O . THR B 1 270 ? -32.10614 47.30043 239.55390 1.000 59.13568 305 THR B O 1
ATOM 4083 N N . ASN B 1 271 ? -32.34647 45.75131 237.93591 1.000 60.23869 306 ASN B N 1
ATOM 4084 C CA . ASN B 1 271 ? -33.77984 45.97392 237.87105 1.000 60.73648 306 ASN B CA 1
ATOM 4085 C C . ASN B 1 271 ? -34.46968 44.72538 237.35323 1.000 59.67568 306 ASN B C 1
ATOM 4086 O O . ASN B 1 271 ? -33.84450 43.82445 236.78872 1.000 58.89987 306 ASN B O 1
ATOM 4091 N N . ALA B 1 272 ? -35.77453 44.67619 237.58492 1.000 57.90396 307 ALA B N 1
ATOM 4092 C CA . ALA B 1 272 ? -36.61533 43.67667 236.95747 1.000 57.01671 307 ALA B CA 1
ATOM 4093 C C . ALA B 1 272 ? -37.88195 44.37696 236.49595 1.000 58.86317 307 ALA B C 1
ATOM 4094 O O . ALA B 1 272 ? -38.20614 45.47633 236.95265 1.000 60.47762 307 ALA B O 1
ATOM 4096 N N . SER B 1 273 ? -38.60273 43.73240 235.58404 1.000 62.19260 308 SER B N 1
ATOM 4097 C CA . SER B 1 273 ? -39.85711 44.26417 235.07962 1.000 64.06125 308 SER B CA 1
ATOM 4098 C C . SER B 1 273 ? -40.96198 43.26549 235.37394 1.000 63.25235 308 SER B C 1
ATOM 4099 O O . SER B 1 273 ? -40.77374 42.05450 235.22986 1.000 61.04184 308 SER B O 1
ATOM 4102 N N . ILE B 1 274 ? -42.10519 43.78473 235.81180 1.000 66.28042 309 ILE B N 1
ATOM 4103 C CA . ILE B 1 274 ? -43.26444 42.97643 236.15972 1.000 66.70735 309 ILE B CA 1
ATOM 4104 C C . ILE B 1 274 ? -44.50141 43.65080 235.58796 1.000 69.54766 309 ILE B C 1
ATOM 4105 O O . ILE B 1 274 ? -44.54077 44.86977 235.40022 1.000 71.48562 309 ILE B O 1
ATOM 4110 N N . THR B 1 275 ? -45.51979 42.84623 235.31594 1.000 71.24060 310 THR B N 1
ATOM 4111 C CA . THR B 1 275 ? -46.68042 43.28057 234.55461 1.000 73.60669 310 THR B CA 1
ATOM 4112 C C . THR B 1 275 ? -47.88666 43.40836 235.47266 1.000 77.02718 310 THR B C 1
ATOM 4113 O O . THR B 1 275 ? -48.16244 42.50739 236.27202 1.000 77.20763 310 THR B O 1
ATOM 4117 N N . LEU B 1 276 ? -48.57401 44.54460 235.38252 1.000 71.31366 311 LEU B N 1
ATOM 4118 C CA . LEU B 1 276 ? -49.92835 44.68669 235.90172 1.000 75.24973 311 LEU B CA 1
ATOM 4119 C C . LEU B 1 276 ? -50.88835 44.42070 234.74837 1.000 76.13074 311 LEU B C 1
ATOM 4120 O O . LEU B 1 276 ? -51.00629 45.24087 233.83053 1.000 76.25015 311 LEU B O 1
ATOM 4125 N N . TYR B 1 277 ? -51.55468 43.26792 234.78488 1.000 80.24069 312 TYR B N 1
ATOM 4126 C CA . TYR B 1 277 ? -52.35487 42.75860 233.67815 1.000 78.14454 312 TYR B CA 1
ATOM 4127 C C . TYR B 1 277 ? -53.77989 42.47947 234.14849 1.000 80.42732 312 TYR B C 1
ATOM 4128 O O . TYR B 1 277 ? -54.06677 42.44734 235.34821 1.000 83.41586 312 TYR B O 1
ATOM 4137 N N . GLY B 1 278 ? -54.68891 42.31495 233.19147 1.000 77.75168 313 GLY B N 1
ATOM 4138 C CA . GLY B 1 278 ? -56.06846 42.04489 233.51751 1.000 79.09901 313 GLY B CA 1
ATOM 4139 C C . GLY B 1 278 ? -56.35194 40.55583 233.56514 1.000 77.67592 313 GLY B C 1
ATOM 4140 O O . GLY B 1 278 ? -55.71132 39.75273 232.87930 1.000 74.48204 313 GLY B O 1
ATOM 4141 N N . PRO B 1 279 ? -57.31410 40.15944 234.39703 1.000 77.75046 314 PRO B N 1
ATOM 4142 C CA . PRO B 1 279 ? -57.65532 38.73547 234.53645 1.000 76.63869 314 PRO B CA 1
ATOM 4143 C C . PRO B 1 279 ? -58.16231 38.12430 233.23454 1.000 73.54007 314 PRO B C 1
ATOM 4144 O O . PRO B 1 279 ? -58.44368 38.80160 232.24378 1.000 72.56829 314 PRO B O 1
ATOM 4148 N N . GLY B 1 280 ? -58.28857 36.80838 233.25405 1.000 65.84058 315 GLY B N 1
ATOM 4149 C CA . GLY B 1 280 ? -58.77053 36.07037 232.10781 1.000 63.34286 315 GLY B CA 1
ATOM 4150 C C . GLY B 1 280 ? -58.29417 34.64261 232.14286 1.000 61.34482 315 GLY B C 1
ATOM 4151 O O . GLY B 1 280 ? -57.41159 34.26789 232.91048 1.000 60.70676 315 GLY B O 1
ATOM 4152 N N . ALA B 1 281 ? -58.93570 33.82071 231.32234 1.000 59.68093 316 ALA B N 1
ATOM 4153 C CA . ALA B 1 281 ? -58.56672 32.41884 231.20518 1.000 58.56654 316 ALA B CA 1
ATOM 4154 C C . ALA B 1 281 ? -57.22238 32.25911 230.49885 1.000 56.22947 316 ALA B C 1
ATOM 4155 O O . ALA B 1 281 ? -56.81556 33.10224 229.69464 1.000 55.71391 316 ALA B O 1
ATOM 4157 N N . ALA B 1 282 ? -56.53168 31.15914 230.80531 1.000 66.30572 317 ALA B N 1
ATOM 4158 C CA . ALA B 1 282 ? -55.27474 30.82426 230.14678 1.000 63.38320 317 ALA B CA 1
ATOM 4159 C C . ALA B 1 282 ? -55.14264 29.30989 230.06732 1.000 61.02518 317 ALA B C 1
ATOM 4160 O O . ALA B 1 282 ? -55.55938 28.59543 230.98154 1.000 61.88997 317 ALA B O 1
ATOM 4162 N N . LEU B 1 283 ? -54.55895 28.82731 228.96939 1.000 75.20721 318 LEU B N 1
ATOM 4163 C CA . LEU B 1 283 ? -54.40780 27.39650 228.71374 1.000 73.03789 318 LEU B CA 1
ATOM 4164 C C . LEU B 1 283 ? -52.96239 27.06042 228.37785 1.000 71.63264 318 LEU B C 1
ATOM 4165 O O . LEU B 1 283 ? -52.44695 27.50871 227.34730 1.000 71.09557 318 LEU B O 1
ATOM 4170 N N . VAL B 1 284 ? -52.32842 26.25499 229.23940 1.000 89.27569 319 VAL B N 1
ATOM 4171 C CA . VAL B 1 284 ? -50.91557 25.87557 229.13603 1.000 88.06981 319 VAL B CA 1
ATOM 4172 C C . VAL B 1 284 ? -50.04140 27.10899 229.32790 1.000 89.05267 319 VAL B C 1
ATOM 4173 O O . VAL B 1 284 ? -49.86419 27.57937 230.45536 1.000 90.24459 319 VAL B O 1
#

InterPro domains:
  IPR003598 Immunoglobulin subtype 2 [SM00408] (48-122)
  IPR003598 Immunoglobulin subtype 2 [SM00408] (148-209)
  IPR003598 Immunoglobulin subtype 2 [SM00408] (235-303)
  IPR003599 Immunoglobulin domain subtype [SM00409] (42-133)
  IPR003599 Immunoglobulin domain subtype [SM00409] (142-221)
  IPR003599 Immunoglobulin domain subtype [SM00409] (229-314)
  IPR007110 Immunoglobulin-like domain [PS50835] (39-126)
  IPR007110 Immunoglobulin-like domain [PS50835] (136-219)
  IPR007110 Immunoglobulin-like domain [PS50835] (223-310)
  IPR013098 Immunoglobulin I-set [PF07679] (37-132)
  IPR013098 Immunoglobulin I-set [PF07679] (227-311)
  IPR013783 Immunoglobulin-like fold [G3DSA:2.60.40.10] (37-137)
  IPR013783 Immunoglobulin-like fold [G3DSA:2.60.40.10] (138-218)
  IPR013783 Immunoglobulin-like fold [G3DSA:2.60.40.10] (219-317)
  IPR036179 Immunoglobulin-like domain superfamily [SSF48726] (38-139)
  IPR036179 Immunoglobulin-like domain superfamily [SSF48726] (127-208)
  IPR036179 Immunoglobulin-like domain superfamily [SSF48726] (219-312)
  IPR050876 IgLON domain-containing protein [PTHR42757] (19-313)

Foldseek 3Di:
DQEFEDEAQAKTKFKDFAPAQFDWKFKAQPPRTQQTQPRGPDPDPQWAWDDRDSGMTMIMRGRDDQVSFAKMKIWTHHPPGTDIGIHTYAYWYWKDWDDWDAADEEEAQAKDKTFTDMQIVVGWWKFKQFPLGTQDGHRIRIDGRHHQSSFAKIKMWIGDPDPGTDIDIYTYHYWDWKDWDDWEAWEDAAQAKTKGKTFIDGVVFWDKFKDDPNHTDDQPDPQWHWDDDGRMIIIIGRGDDPVPWDKMKIWTGDPPDIDIDIYTHHYDDDDDD/DAEFEDEAQAKTKDKDFADDQFDWKFKDQPPHTQQTQPDGPDPDPQWAWDDRDRGMTMIMRGRDDQVSFAKMKIWTHDPPGTDIDIYTYFYWYAKDWDDWDAADEEEAQAKDKTFTDMQIVPGWWKWKAFPDPGTQDTHRIRIDGRHHQVSWAKIKMWIGDPDPGTDIDIYTYHYWDWKDWDDWEADEDAAFAKDKTKTFIDTVVFWDKWKDDPPHTDDQPDPQWHWDDDGRMIMIMGHGHDPVNWDKMKIKTGDPPDIDIDIYTHHHDDDDDD

GO terms:
  GO:0005886 plasma membrane (C, TAS)
  GO:0007155 cell adhesion (P, TAS)
  GO:0008038 neuron recognition (P, TAS)
  GO:0005576 extracellular region (C, TAS)
  GO:0005515 protein binding (F, IPI)

CATH classification: 2.60.40.10 (+2 more: 2.60.40.10, 2.60.40.10)

Solvent-accessible surface area: 30236 Å² total; per-residue (Å²): 213,88,50,44,69,17,104,64,43,101,51,1,41,3,135,12,105,16,142,70,86,44,91,84,18,0,2,0,42,114,11,19,2,8,18,17,20,124,51,71,13,11,93,43,104,54,6,57,54,68,37,63,65,125,85,50,1,0,0,41,3,67,90,2,56,42,205,16,49,9,30,3,0,3,1,11,4,6,84,83,45,53,108,66,61,111,26,76,2,60,1,52,20,34,5,100,20,94,102,50,27,93,86,60,96,29,82,53,39,48,81,5,82,0,45,1,63,25,89,6,90,79,146,21,89,14,34,0,90,30,73,111,74,149,72,25,148,72,84,115,4,79,9,81,90,0,101,87,112,50,38,16,57,3,27,0,21,0,76,21,100,11,54,74,66,42,77,120,67,0,84,0,36,2,26,22,45,9,105,37,51,40,36,166,78,45,45,18,78,97,56,105,47,3,72,0,39,0,51,1,3,3,47,64,100,10,136,15,76,0,44,45,149,153,80,134,21,49,70,80,100,137,27,24,110,32,37,78,62,44,100,86,0,20,0,1,1,104,73,6,61,158,86,32,42,26,89,2,22,0,28,0,63,18,100,60,28,107,36,91,25,67,3,44,0,114,32,107,68,115,90,167,206,197,87,85,45,63,20,100,72,41,98,52,0,40,2,137,12,108,13,147,70,202,42,91,85,17,0,3,0,41,142,8,23,3,10,17,18,21,124,54,68,12,11,97,41,105,56,5,59,53,68,36,64,63,122,86,50,0,0,0,40,4,67,89,3,59,57,204,14,43,8,40,3,3,3,1,12,5,4,79,86,44,51,106,58,61,132,22,88,2,60,0,49,24,50,5,101,20,90,103,52,27,92,90,57,97,29,73,44,34,47,82,5,74,1,46,1,65,26,87,10,90,79,149,19,90,13,39,0,99,20,59,76,166,64,159,73,26,147,72,80,104,4,126,9,84,96,0,112,87,110,52,40,16,58,3,28,0,24,0,62,9,130,6,57,75,62,44,70,127,75,1,85,0,42,2,13,26,43,9,105,36,49,100,39,144,78,42,38,11,57,78,38,101,138,2,64,0,27,0,26,1,11,7,52,57,110,13,141,17,78,0,44,52,153,150,87,137,23,51,60,79,106,135,26,14,114,20,94,83,166,47,81,70,0,29,0,12,5,97,106,3,50,133,156,15,42,25,84,6,19,0,22,0,62,16,161,56,29,105,37,85,24,63,1,44,1,103,35,86,70,105,95,157,206

Organism: Homo sapiens (NCBI:txid9606)